Protein AF-0000000083316790 (afdb_homodimer)

InterPro domains:
  IPR001597 Aromatic amino acid beta-eliminating lyase/threonine aldolase [PF01212] (42-283)
  IPR015421 Pyridoxal phosphate-dependent transferase, major domain [G3DSA:3.40.640.10] (5-256)
  IPR015422 Pyridoxal phosphate-dependent transferase, small domain [G3DSA:3.90.1150.10] (257-360)
  IPR015424 Pyridoxal phosphate-dependent transferase [SSF53383] (37-329)

Organism: Saccharibacillus brassicae (NCBI:txid2583377)

Solvent-accessible surface area (backbone atoms only — not comparable to full-atom values): 36320 Å² total; per-residue (Å²): 132,84,72,79,67,52,31,49,55,24,28,73,65,22,79,32,37,52,48,32,69,62,82,70,24,48,32,60,52,50,62,46,44,70,85,53,60,45,77,40,64,46,26,48,55,88,37,46,67,66,55,50,51,52,24,52,52,50,12,59,57,36,64,40,74,22,37,39,79,32,60,21,52,64,37,42,51,47,46,52,54,49,50,45,22,63,73,66,71,36,50,29,32,32,31,46,61,68,32,62,65,64,73,70,23,81,43,18,48,43,68,43,66,61,41,45,79,42,68,40,55,56,76,86,52,76,77,47,56,69,49,60,73,64,50,64,87,60,46,31,33,39,44,48,55,40,43,32,58,86,57,16,23,41,68,77,57,69,68,54,52,52,53,40,32,52,52,30,58,75,69,66,27,44,35,34,32,42,21,49,41,46,68,43,34,28,62,67,69,70,47,53,59,27,64,60,42,65,59,35,61,31,37,34,38,40,20,37,60,88,38,52,20,60,24,24,16,36,38,32,20,45,59,66,56,37,56,52,44,53,54,51,33,38,35,44,26,55,52,34,54,41,54,45,74,32,51,46,20,23,53,46,26,38,69,68,39,60,84,42,30,53,57,25,27,52,49,27,36,51,52,35,49,60,45,49,71,26,67,62,33,43,39,33,42,66,68,39,57,19,22,30,27,24,43,37,37,64,32,28,34,70,58,45,40,53,51,52,18,51,42,13,62,73,63,29,45,16,84,53,57,61,67,41,69,70,50,83,54,22,16,29,35,80,43,41,41,38,64,30,35,78,73,44,53,65,70,60,49,51,50,41,52,50,50,44,24,51,54,52,50,61,71,71,105,131,82,72,79,65,50,32,49,54,24,27,72,64,21,79,31,38,54,49,33,68,63,82,69,25,47,33,60,53,51,63,46,44,70,85,54,59,44,78,40,65,47,26,46,55,87,39,44,66,66,56,48,52,52,23,50,50,50,11,58,56,36,64,40,74,21,37,39,81,32,60,20,52,64,36,42,52,46,46,50,53,50,52,46,20,62,76,66,71,36,51,27,31,31,30,47,61,70,31,62,66,66,73,71,23,83,44,19,49,41,70,44,66,62,42,44,80,42,69,39,54,56,78,83,53,75,75,45,56,69,49,61,72,64,51,64,85,61,46,31,33,42,44,47,54,40,46,33,59,86,58,16,22,40,68,78,57,69,68,54,52,52,51,38,34,52,53,30,58,76,71,67,28,45,36,34,32,43,22,48,41,44,70,42,33,28,62,68,67,69,47,53,60,27,64,61,42,65,58,34,62,31,39,33,36,41,20,38,60,87,38,53,21,59,25,23,18,36,38,32,20,45,58,66,57,36,56,52,44,55,53,51,34,37,36,44,24,54,52,32,55,39,54,46,74,32,51,45,20,22,53,45,26,38,68,66,39,60,83,43,31,53,57,25,27,53,49,28,35,52,52,36,49,58,45,50,70,26,66,62,33,42,37,33,40,65,68,40,58,20,21,29,26,24,43,36,37,65,33,30,36,71,58,45,41,53,52,52,20,50,43,13,63,73,63,28,47,17,84,54,56,60,67,42,70,70,52,82,54,21,17,28,35,78,43,41,42,38,64,28,35,78,73,42,55,66,70,59,50,52,49,43,52,50,50,45,25,52,53,51,50,61,71,70,105

Sequence (730 aa):
MNQPLNLGETFRQAEYRTAGNGPRSVGVLLDALKGVDADTPSDMYGRGELIEKFERKLARMLGKESAVFFPSGTMAQQIALRIWSDRKGGRTVAYHPLCHLEIHEQDGLKELHHLEPVLLADKDRLITLDDVQQMPDSVVCLLLELPQREIGGQLPEYAELEAISAYCRERGIALHLDGARLFEILPHYDKTAAEVCALFDSVYVSFYKGVGGIAGAMLVGDADLSAQAKVWKRRHGGDLISLYPYILSSEYYLDLRLPRMARYYGEARELAALYNAQPGIRTLPEVPVSNMFHLYFDVPAEVGEAVVAEVQAETGIGLAAYLRDNGEASCSTEVSIGDSYEAVPAGRLREAIERLGRRLSEVRGMNQPLNLGETFRQAEYRTAGNGPRSVGVLLDALKGVDADTPSDMYGRGELIEKFERKLARMLGKESAVFFPSGTMAQQIALRIWSDRKGGRTVAYHPLCHLEIHEQDGLKELHHLEPVLLADKDRLITLDDVQQMPDSVVCLLLELPQREIGGQLPEYAELEAISAYCRERGIALHLDGARLFEILPHYDKTAAEVCALFDSVYVSFYKGVGGIAGAMLVGDADLSAQAKVWKRRHGGDLISLYPYILSSEYYLDLRLPRMARYYGEARELAALYNAQPGIRTLPEVPVSNMFHLYFDVPAEVGEAVVAEVQAETGIGLAAYLRDNGEASCSTEVSIGDSYEAVPAGRLREAIERLGRRLSEVRG

Radius of gyration: 28.47 Å; Cα contacts (8 Å, |Δi|>4): 1596; chains: 2; bounding box: 66×88×68 Å

pLDDT: mean 96.67, std 5.99, range [31.0, 98.94]

Nearest PDB structures (foldseek):
  3pj0-assembly1_A  TM=9.922E-01  e=5.173E-53  Listeria monocytogenes
  3lws-assembly3_E  TM=9.905E-01  e=3.278E-50  Exiguobacterium sibiricum 255-15
  1jg8-assembly1_C  TM=8.407E-01  e=1.913E-20  Thermotoga maritima
  1lw5-assembly1_B  TM=8.373E-01  e=1.714E-20  Thermotoga maritima
  8pum-assembly1_A  TM=8.051E-01  e=7.092E-21  Mus musculus

Secondary structure (DSSP, 8-state):
------HHHHHHH-SEESSBSS--BHHHHHHHHTTS-TTPBPPBTTBSHHHHHHHHHHHHHHT-SEEEEES-HHHHHHHHHHHHHHHHT--EEEE-TT-HHHHSSTTHHHHHH--EEEE-S-TTS---HHHHHTS-TTEEEEEEESSBGGGTSB---HHHHHHHHHHHHHHT-EEEEE-TTHHHHHHHHT--HHHHHTT-SEEEEESSSSS--SS-EEEEE-HHHHHHHHHHHHHTT---S--HHHHHHHHHHHHHHGGGHHHHHHHHHHHHHHHHTSTTEEEESSS-SSSEEEEEESS-HHHHHHHHHHHHHHH-EE--S--EE-STT-EEEEEEB-GGGGGS-HHHHHHHHHHHHHHHHHHH-/---PPPHHHHHHH-SEESSBSS--BHHHHHHHHTTS-TTPBPPBTTBSHHHHHHHHHHHHHHT-SEEEEES-HHHHHHHHHHHHHHHHT--EEEE-TT-HHHHSSTTHHHHHH--EEEE-S-TTS---HHHHHTS-TTEEEEEEESSBGGGTSB---HHHHHHHHHHHHHHT-EEEEE-TTHHHHHHHHT--HHHHHTT-SEEEEESSSSS--SS-EEEEE-HHHHHHHHHHHHHTT---S--HHHHHHHHHHHHHHGGGHHHHHHHHHHHHHHHHTSTTEEEESSS-SSSEEEEEESS-HHHHHHHHHHHHHHH-EE--S--EE-STT-EEEEEEB-GGGGGS-HHHHHHHHHHHHHHHHHHH-

Foldseek 3Di:
DPPQDFLQVLLVQFPFEAFDADDQDPVLLVVLCVPPDPPPDFAFLQDDDLNQVLQVVVLVQLVAATKGKWQAPLLQVLLLLLVQCVVQVAQEAEEACPDCCNPPVVVCSCPVRVHHYDHFDDNQDAHFLVRLVPDDLRHQEYEYEQQPVVNWRDDDQPVRLLSNLVVCVVSNHAYEYAPQPVLQQCLLNVDGSNVSSVSGQKYKYWQCGQLNFNGMIMIGHHPVSNVSSSVSCVVVVRSDRGPNSRSSSSVSSCVVCSVVSNVLLVSQQVLLVLQCVFPQWAWVVSGDSGSKIKIKGQAAQVLLRVLQSVLSNVLSYNDASGWAGPDHGMIMDMGGGHNRNVPDDPVSSSVSSRSSSVSSVVVVD/DPPQDFLQVLLVQFPFEAFDADDQDPVLLVVLCVPPDPPPDFAFLQDDDLNQVLQVVVLVQLVAATKGKWQAPLLQVLLLLLVQCVVQVAQEAEEACPDCCNPPVVVCSCPVRVHHYDHFDDNQDAHFLVRLVPDDLRHQEYEYEQQPVVNWRDDDQPVRLLSNLVVCVVSNHAYEYAPQPVLQQCLLNVDGSNVSSVSGQKYKYWQCGQLNFNGMIMIGHHPVSNVSSSVSCVVVVRSDRGPNSRSSSSVSSCVVCSVVSNVLLVSQQVLLVLQCVFPQWAWVVSGDSGSKIKIKGQAAQVLLRVLQSVLSNVLSYNDASGWAGPDHGMIMDMGGGHDRNVPDDPVSSSVSSRSSRVSSVVVVD

Structure (mmCIF, N/CA/C/O backbone):
data_AF-0000000083316790-model_v1
#
loop_
_entity.id
_entity.type
_entity.pdbx_description
1 polymer 'Low specificity L-threonine aldolase'
#
loop_
_atom_site.group_PDB
_atom_site.id
_atom_site.type_symbol
_atom_site.label_atom_id
_atom_site.label_alt_id
_atom_site.label_comp_id
_atom_site.label_asym_id
_atom_site.label_entity_id
_atom_site.label_seq_id
_atom_site.pdbx_PDB_ins_code
_atom_site.Cartn_x
_atom_site.Cartn_y
_atom_site.Cartn_z
_atom_site.occupancy
_atom_site.B_iso_or_equiv
_atom_site.auth_seq_id
_atom_site.auth_comp_id
_atom_site.auth_asym_id
_atom_site.auth_atom_id
_atom_site.pdbx_PDB_model_num
ATOM 1 N N . MET A 1 1 ? 39.031 17.969 14.031 1 31 1 MET A N 1
ATOM 2 C CA . MET A 1 1 ? 38.188 19.109 14.336 1 31 1 MET A CA 1
ATOM 3 C C . MET A 1 1 ? 36.719 18.797 13.977 1 31 1 MET A C 1
ATOM 5 O O . MET A 1 1 ? 36.438 18.438 12.836 1 31 1 MET A O 1
ATOM 9 N N . ASN A 1 2 ? 35.781 18.359 14.875 1 39.59 2 ASN A N 1
ATOM 10 C CA . ASN A 1 2 ? 34.469 17.734 14.695 1 39.59 2 ASN A CA 1
ATOM 11 C C . ASN A 1 2 ? 33.531 18.609 13.859 1 39.59 2 ASN A C 1
ATOM 13 O O . ASN A 1 2 ? 33.25 19.75 14.234 1 39.59 2 ASN A O 1
ATOM 17 N N . GLN A 1 3 ? 33.469 18.516 12.625 1 52.69 3 GLN A N 1
ATOM 18 C CA . GLN A 1 3 ? 32.562 19.297 11.773 1 52.69 3 GLN A CA 1
ATOM 19 C C . GLN A 1 3 ? 31.219 19.516 12.453 1 52.69 3 GLN A C 1
ATOM 21 O O . GLN A 1 3 ? 30.656 18.594 13.047 1 52.69 3 GLN A O 1
ATOM 26 N N . PRO A 1 4 ? 30.953 20.797 12.648 1 69.62 4 PRO A N 1
ATOM 27 C CA . PRO A 1 4 ? 29.672 21.078 13.281 1 69.62 4 PRO A CA 1
ATOM 28 C C . PRO A 1 4 ? 28.516 20.281 12.672 1 69.62 4 PRO A C 1
ATOM 30 O O . PRO A 1 4 ? 28.516 20.031 11.469 1 69.62 4 PRO A O 1
ATOM 33 N N . LEU A 1 5 ? 27.797 19.641 13.469 1 73.94 5 LEU A N 1
ATOM 34 C CA . LEU A 1 5 ? 26.625 18.859 13.039 1 73.94 5 LEU A CA 1
ATOM 35 C C . LEU A 1 5 ? 25.641 19.75 12.281 1 73.94 5 LEU A C 1
ATOM 37 O O . LEU A 1 5 ? 25.469 20.922 12.609 1 73.94 5 LEU A O 1
ATOM 41 N N . ASN A 1 6 ? 25.094 19.203 11.289 1 90.88 6 ASN A N 1
ATOM 42 C CA . ASN A 1 6 ? 24.094 19.938 10.547 1 90.88 6 ASN A CA 1
ATOM 43 C C . ASN A 1 6 ? 22.734 19.922 11.266 1 90.88 6 ASN A C 1
ATOM 45 O O . ASN A 1 6 ? 22.594 19.281 12.305 1 90.88 6 ASN A O 1
ATOM 49 N N . LEU A 1 7 ? 21.844 20.75 10.875 1 95 7 LEU A N 1
ATOM 50 C CA . LEU A 1 7 ? 20.547 21 11.5 1 95 7 LEU A CA 1
ATOM 51 C C . LEU A 1 7 ? 19.812 19.688 11.75 1 95 7 LEU A C 1
ATOM 53 O O . LEU A 1 7 ? 19.344 19.438 12.867 1 95 7 LEU A O 1
ATOM 57 N N . GLY A 1 8 ? 19.719 18.844 10.75 1 93.06 8 GLY A N 1
ATOM 58 C CA . GLY A 1 8 ? 19.031 17.562 10.875 1 93.06 8 GLY A CA 1
ATOM 59 C C . GLY A 1 8 ? 19.656 16.656 11.914 1 93.06 8 GLY A C 1
ATOM 60 O O . GLY A 1 8 ? 18.953 15.969 12.656 1 93.06 8 GLY A O 1
ATOM 61 N N . GLU A 1 9 ? 20.953 16.594 11.992 1 93.06 9 GLU A N 1
ATOM 62 C CA . GLU A 1 9 ? 21.672 15.758 12.938 1 93.06 9 GLU A CA 1
ATOM 63 C C . GLU A 1 9 ? 21.469 16.234 14.375 1 93.06 9 GLU A C 1
ATOM 65 O O . GLU A 1 9 ? 21.266 15.422 15.273 1 93.06 9 GLU A O 1
ATOM 70 N N . THR A 1 10 ? 21.594 17.562 14.539 1 95.69 10 THR A N 1
ATOM 71 C CA . THR A 1 10 ? 21.406 18.078 15.891 1 95.69 10 THR A CA 1
ATOM 72 C C . THR A 1 10 ? 19.969 17.859 16.375 1 95.69 10 THR A C 1
ATOM 74 O O . THR A 1 10 ? 19.734 17.641 17.562 1 95.69 10 THR A O 1
ATOM 77 N N . PHE A 1 11 ? 19.031 17.875 15.5 1 95.19 11 PHE A N 1
ATOM 78 C CA . PHE A 1 11 ? 17.656 17.594 15.859 1 95.19 11 PHE A CA 1
ATOM 79 C C . PHE A 1 11 ? 17.484 16.141 16.281 1 95.19 11 PHE A C 1
ATOM 81 O O . PHE A 1 11 ? 16.859 15.859 17.312 1 95.19 11 PHE A O 1
ATOM 88 N N . ARG A 1 12 ? 18.062 15.203 15.539 1 89.31 12 ARG A N 1
ATOM 89 C CA . ARG A 1 12 ? 17.969 13.773 15.812 1 89.31 12 ARG A CA 1
ATOM 90 C C . ARG A 1 12 ? 18.641 13.422 17.141 1 89.31 12 ARG A C 1
ATOM 92 O O . ARG A 1 12 ? 18.203 12.523 17.844 1 89.31 12 ARG A O 1
ATOM 99 N N . GLN A 1 13 ? 19.625 14.203 17.484 1 92.94 13 GLN A N 1
ATOM 100 C CA . GLN A 1 13 ? 20.422 13.898 18.672 1 92.94 13 GLN A CA 1
ATOM 101 C C . GLN A 1 13 ? 19.875 14.625 19.891 1 92.94 13 GLN A C 1
ATOM 103 O O . GLN A 1 13 ? 20.266 14.328 21.016 1 92.94 13 GLN A O 1
ATOM 108 N N . ALA A 1 14 ? 18.969 15.516 19.656 1 96.44 14 ALA A N 1
ATOM 109 C CA . ALA A 1 14 ? 18.422 16.297 20.766 1 96.44 14 ALA A CA 1
ATOM 110 C C . ALA A 1 14 ? 17.781 15.391 21.812 1 96.44 14 ALA A C 1
ATOM 112 O O . ALA A 1 14 ? 17.141 14.391 21.469 1 96.44 14 ALA A O 1
ATOM 113 N N . GLU A 1 15 ? 17.984 15.727 23.047 1 97 15 GLU A N 1
ATOM 114 C CA . GLU A 1 15 ? 17.422 14.961 24.156 1 97 15 GLU A CA 1
ATOM 115 C C . GLU A 1 15 ? 15.891 15.016 24.125 1 97 15 GLU A C 1
ATOM 117 O O . GLU A 1 15 ? 15.227 14.016 24.406 1 97 15 GLU A O 1
ATOM 122 N N . TYR A 1 16 ? 15.32 16.188 23.875 1 97.56 16 TYR A N 1
ATOM 123 C CA . TYR A 1 16 ? 13.891 16.422 23.734 1 97.56 16 TYR A CA 1
ATOM 124 C C . TYR A 1 16 ? 13.562 17.047 22.391 1 97.56 16 TYR A C 1
ATOM 126 O O . TYR A 1 16 ? 14.391 17.766 21.812 1 97.56 16 TYR A O 1
ATOM 134 N N . ARG A 1 17 ? 12.445 16.734 21.875 1 96.19 17 ARG A N 1
ATOM 135 C CA . ARG A 1 17 ? 11.984 17.328 20.625 1 96.19 17 ARG A CA 1
ATOM 136 C C . ARG A 1 17 ? 10.617 17.969 20.797 1 96.19 17 ARG A C 1
ATOM 138 O O . ARG A 1 17 ? 9.719 17.391 21.406 1 96.19 17 ARG A O 1
ATOM 145 N N . THR A 1 18 ? 10.438 19.078 20.172 1 96.5 18 THR A N 1
ATOM 146 C CA . THR A 1 18 ? 9.266 19.891 20.453 1 96.5 18 THR A CA 1
ATOM 147 C C . THR A 1 18 ? 8.109 19.516 19.547 1 96.5 18 THR A C 1
ATOM 149 O O . THR A 1 18 ? 6.965 19.922 19.781 1 96.5 18 THR A O 1
ATOM 152 N N . ALA A 1 19 ? 8.375 18.734 18.484 1 94.94 19 ALA A N 1
ATOM 153 C CA . ALA A 1 19 ? 7.34 18.484 17.484 1 94.94 19 ALA A CA 1
ATOM 154 C C . ALA A 1 19 ? 7.223 16.984 17.188 1 94.94 19 ALA A C 1
ATOM 156 O O . ALA A 1 19 ? 8.195 16.234 17.344 1 94.94 19 ALA A O 1
ATOM 157 N N . GLY A 1 20 ? 5.996 16.625 16.812 1 95.12 20 GLY A N 1
ATOM 158 C CA . GLY A 1 20 ? 5.766 15.281 16.312 1 95.12 20 GLY A CA 1
ATOM 159 C C . GLY A 1 20 ? 5.445 14.281 17.406 1 95.12 20 GLY A C 1
ATOM 160 O O . GLY A 1 20 ? 5.168 14.656 18.547 1 95.12 20 GLY A O 1
ATOM 161 N N . ASN A 1 21 ? 5.359 12.984 17.062 1 96.38 21 ASN A N 1
ATOM 162 C CA . ASN A 1 21 ? 4.953 11.898 17.953 1 96.38 21 ASN A CA 1
ATOM 163 C C . ASN A 1 21 ? 6.129 11 18.312 1 96.38 21 ASN A C 1
ATOM 165 O O . ASN A 1 21 ? 5.965 10.023 19.047 1 96.38 21 ASN A O 1
ATOM 169 N N . GLY A 1 22 ? 7.328 11.375 17.859 1 92.44 22 GLY A N 1
ATOM 170 C CA . GLY A 1 22 ? 8.492 10.516 18.047 1 92.44 22 GLY A CA 1
ATOM 171 C C . GLY A 1 22 ? 9.109 10.062 16.734 1 92.44 22 GLY A C 1
ATOM 172 O O . GLY A 1 22 ? 8.68 10.484 15.664 1 92.44 22 GLY A O 1
ATOM 173 N N . PRO A 1 23 ? 10.172 9.281 16.828 1 91.12 23 PRO A N 1
ATOM 174 C CA . PRO A 1 23 ? 10.844 8.805 15.617 1 91.12 23 PRO A CA 1
ATOM 175 C C . PRO A 1 23 ? 9.969 7.855 14.805 1 91.12 23 PRO A C 1
ATOM 177 O O . PRO A 1 23 ? 9.125 7.152 15.359 1 91.12 23 PRO A O 1
ATOM 180 N N . ARG A 1 24 ? 10.164 7.93 13.516 1 94.25 24 ARG A N 1
ATOM 181 C CA . ARG A 1 24 ? 9.547 6.945 12.633 1 94.25 24 ARG A CA 1
ATOM 182 C C . ARG A 1 24 ? 10.438 5.715 12.477 1 94.25 24 ARG A C 1
ATOM 184 O O . ARG A 1 24 ? 11.359 5.707 11.664 1 94.25 24 ARG A O 1
ATOM 191 N N . SER A 1 25 ? 10.188 4.676 13.211 1 97.12 25 SER A N 1
ATOM 192 C CA . SER A 1 25 ? 10.945 3.432 13.234 1 97.12 25 SER A CA 1
ATOM 193 C C . SER A 1 25 ? 10.023 2.219 13.227 1 97.12 25 SER A C 1
ATOM 195 O O . SER A 1 25 ? 8.797 2.361 13.32 1 97.12 25 SER A O 1
ATOM 197 N N . VAL A 1 26 ? 10.57 1.059 13.125 1 98.06 26 VAL A N 1
ATOM 198 C CA . VAL A 1 26 ? 9.812 -0.188 13.125 1 98.06 26 VAL A CA 1
ATOM 199 C C . VAL A 1 26 ? 9.062 -0.338 14.445 1 98.06 26 VAL A C 1
ATOM 201 O O . VAL A 1 26 ? 7.992 -0.946 14.492 1 98.06 26 VAL A O 1
ATOM 204 N N . GLY A 1 27 ? 9.57 0.33 15.445 1 98.12 27 GLY A N 1
ATOM 205 C CA . GLY A 1 27 ? 8.953 0.27 16.766 1 98.12 27 GLY A CA 1
ATOM 206 C C . GLY A 1 27 ? 7.535 0.811 16.781 1 98.12 27 GLY A C 1
ATOM 207 O O . GLY A 1 27 ? 6.711 0.372 17.578 1 98.12 27 GLY A O 1
ATOM 208 N N . VAL A 1 28 ? 7.219 1.769 15.945 1 98.31 28 VAL A N 1
ATOM 209 C CA . VAL A 1 28 ? 5.883 2.348 15.875 1 98.31 28 VAL A CA 1
ATOM 210 C C . VAL A 1 28 ? 4.859 1.258 15.555 1 98.31 28 VAL A C 1
ATOM 212 O O . VAL A 1 28 ? 3.799 1.189 16.188 1 98.31 28 VAL A O 1
ATOM 215 N N . LEU A 1 29 ? 5.207 0.392 14.602 1 98.69 29 LEU A N 1
ATOM 216 C CA . LEU A 1 29 ? 4.32 -0.719 14.266 1 98.69 29 LEU A CA 1
ATOM 217 C C . LEU A 1 29 ? 4.324 -1.768 15.375 1 98.69 29 LEU A C 1
ATOM 219 O O . LEU A 1 29 ? 3.271 -2.312 15.719 1 98.69 29 LEU A O 1
ATOM 223 N N . LEU A 1 30 ? 5.512 -2.076 15.883 1 98.31 30 LEU A N 1
ATOM 224 C CA . LEU A 1 30 ? 5.617 -3.086 16.922 1 98.31 30 LEU A CA 1
ATOM 225 C C . LEU A 1 30 ? 4.75 -2.715 18.125 1 98.31 30 LEU A C 1
ATOM 227 O O . LEU A 1 30 ? 4.098 -3.578 18.719 1 98.31 30 LEU A O 1
ATOM 231 N N . ASP A 1 31 ? 4.699 -1.447 18.484 1 98.06 31 ASP A N 1
ATOM 232 C CA . ASP A 1 31 ? 3.867 -0.983 19.578 1 98.06 31 ASP A CA 1
ATOM 233 C C . ASP A 1 31 ? 2.387 -1.223 19.297 1 98.06 31 ASP A C 1
ATOM 235 O O . ASP A 1 31 ? 1.64 -1.658 20.172 1 98.06 31 ASP A O 1
ATOM 239 N N . ALA A 1 32 ? 1.966 -0.973 18.078 1 98.31 32 ALA A N 1
ATOM 240 C CA . ALA A 1 32 ? 0.566 -1.125 17.688 1 98.31 32 ALA A CA 1
ATOM 241 C C . ALA A 1 32 ? 0.16 -2.596 17.672 1 98.31 32 ALA A C 1
ATOM 243 O O . ALA A 1 32 ? -1.021 -2.922 17.812 1 98.31 32 ALA A O 1
ATOM 244 N N . LEU A 1 33 ? 1.149 -3.537 17.5 1 98.19 33 LEU A N 1
ATOM 245 C CA . LEU A 1 33 ? 0.854 -4.957 17.344 1 98.19 33 LEU A CA 1
ATOM 246 C C . LEU A 1 33 ? 0.962 -5.688 18.672 1 98.19 33 LEU A C 1
ATOM 248 O O . LEU A 1 33 ? 0.607 -6.863 18.781 1 98.19 33 LEU A O 1
ATOM 252 N N . LYS A 1 34 ? 1.587 -5.141 19.766 1 95.56 34 LYS A N 1
ATOM 253 C CA . LYS A 1 34 ? 1.871 -5.785 21.047 1 95.56 34 LYS A CA 1
ATOM 254 C C . LYS A 1 34 ? 0.638 -6.508 21.578 1 95.56 34 LYS A C 1
ATOM 256 O O . LYS A 1 34 ? 0.745 -7.609 22.125 1 95.56 34 LYS A O 1
ATOM 261 N N . GLY A 1 35 ? -0.528 -6.066 21.469 1 93.62 35 GLY A N 1
ATOM 262 C CA . GLY A 1 35 ? -1.719 -6.68 22.031 1 93.62 35 GLY A CA 1
ATOM 263 C C . GLY A 1 35 ? -2.57 -7.395 21 1 93.62 35 GLY A C 1
ATOM 264 O O . GLY A 1 35 ? -3.682 -7.836 21.297 1 93.62 35 GLY A O 1
ATOM 265 N N . VAL A 1 36 ? -1.966 -7.633 19.875 1 97.44 36 VAL A N 1
ATOM 266 C CA . VAL A 1 36 ? -2.734 -8.266 18.812 1 97.44 36 VAL A CA 1
ATOM 267 C C . VAL A 1 36 ? -2.43 -9.758 18.766 1 97.44 36 VAL A C 1
ATOM 269 O O . VAL A 1 36 ? -1.265 -10.164 18.75 1 97.44 36 VAL A O 1
ATOM 272 N N . ASP A 1 37 ? -3.488 -10.602 18.766 1 97.75 37 ASP A N 1
ATOM 273 C CA . ASP A 1 37 ? -3.344 -12.047 18.672 1 97.75 37 ASP A CA 1
ATOM 274 C C . ASP A 1 37 ? -2.73 -12.461 17.344 1 97.75 37 ASP A C 1
ATOM 276 O O . ASP A 1 37 ? -3.223 -12.07 16.281 1 97.75 37 ASP A O 1
ATOM 280 N N . ALA A 1 38 ? -1.717 -13.234 17.422 1 97.25 38 ALA A N 1
ATOM 281 C CA . ALA A 1 38 ? -1.023 -13.703 16.219 1 97.25 38 ALA A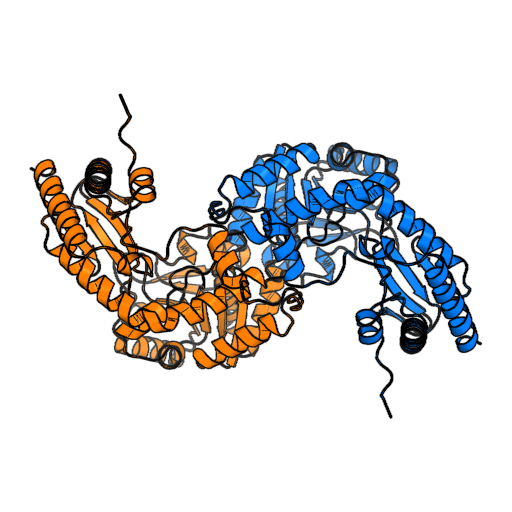 CA 1
ATOM 282 C C . ALA A 1 38 ? -1.976 -14.453 15.289 1 97.25 38 ALA A C 1
ATOM 284 O O . ALA A 1 38 ? -1.792 -14.453 14.07 1 97.25 38 ALA A O 1
ATOM 285 N N . ASP A 1 39 ? -3 -15.039 15.789 1 96.62 39 ASP A N 1
ATOM 286 C CA . ASP A 1 39 ? -3.924 -15.852 15.008 1 96.62 39 ASP A CA 1
ATOM 287 C C . ASP A 1 39 ? -5.023 -15 14.383 1 96.62 39 ASP A C 1
ATOM 289 O O . ASP A 1 39 ? -5.844 -15.5 13.617 1 96.62 39 ASP A O 1
ATOM 293 N N . THR A 1 40 ? -4.965 -13.695 14.656 1 97.12 40 THR A N 1
ATOM 294 C CA . THR A 1 40 ? -5.945 -12.805 14.039 1 97.12 40 THR A CA 1
ATOM 295 C C . THR A 1 40 ? -5.867 -12.891 12.516 1 97.12 40 THR A C 1
ATOM 297 O O . THR A 1 40 ? -4.809 -12.648 11.93 1 97.12 40 THR A O 1
ATOM 300 N N . PRO A 1 41 ? -7.047 -13.273 11.898 1 95.62 41 PRO A N 1
ATOM 301 C CA . PRO A 1 41 ? -7.027 -13.359 10.438 1 95.62 41 PRO A CA 1
ATOM 302 C C . PRO A 1 41 ? -6.746 -12.016 9.766 1 95.62 41 PRO A C 1
ATOM 304 O O . PRO A 1 41 ? -7.254 -10.984 10.211 1 95.62 41 PRO A O 1
ATOM 307 N N . SER A 1 42 ? -5.918 -12.062 8.758 1 95.62 42 SER A N 1
ATOM 308 C CA . SER A 1 42 ? -5.66 -10.875 7.941 1 95.62 42 SER A CA 1
ATOM 309 C C . SER A 1 42 ? -6.891 -10.492 7.125 1 95.62 42 SER A C 1
ATOM 311 O O . SER A 1 42 ? -7.766 -11.328 6.879 1 95.62 42 SER A O 1
ATOM 313 N N . ASP A 1 43 ? -6.98 -9.188 6.793 1 94.69 43 ASP A N 1
ATOM 314 C CA . ASP A 1 43 ? -7.871 -8.844 5.691 1 94.69 43 ASP A CA 1
ATOM 315 C C . ASP A 1 43 ? -7.359 -9.414 4.371 1 94.69 43 ASP A C 1
ATOM 317 O O . ASP A 1 43 ? -6.18 -9.75 4.25 1 94.69 43 ASP A O 1
ATOM 321 N N . MET A 1 44 ? -8.258 -9.586 3.439 1 94.5 44 MET A N 1
ATOM 322 C CA . MET A 1 44 ? -7.91 -10.07 2.105 1 94.5 44 MET A CA 1
ATOM 323 C C . MET A 1 44 ? -8.594 -9.234 1.029 1 94.5 44 MET A C 1
ATOM 325 O O . MET A 1 44 ? -9.82 -9.242 0.92 1 94.5 44 MET A O 1
ATOM 329 N N . TYR A 1 45 ? -7.824 -8.508 0.24 1 94.56 45 TYR A N 1
ATOM 330 C CA . TYR A 1 45 ? -8.328 -7.699 -0.863 1 94.56 45 TYR A CA 1
ATOM 331 C C . TYR A 1 45 ? -9.531 -6.871 -0.425 1 94.56 45 TYR A C 1
ATOM 333 O O . TYR A 1 45 ? -10.586 -6.902 -1.069 1 94.56 45 TYR A O 1
ATOM 341 N N . GLY A 1 46 ? -9.336 -6.191 0.656 1 92.5 46 GLY A N 1
ATOM 342 C CA . GLY A 1 46 ? -10.32 -5.223 1.119 1 92.5 46 GLY A CA 1
ATOM 343 C C . GLY A 1 46 ? -11.492 -5.863 1.842 1 92.5 46 GLY A C 1
ATOM 344 O O . GLY A 1 46 ? -12.5 -5.207 2.109 1 92.5 46 GLY A O 1
ATOM 345 N N . ARG A 1 47 ? -11.398 -7.164 2.193 1 94.12 47 ARG A N 1
ATOM 346 C CA . ARG A 1 47 ? -12.469 -7.867 2.904 1 94.12 47 ARG A CA 1
ATOM 347 C C . ARG A 1 47 ? -11.953 -8.453 4.215 1 94.12 47 ARG A C 1
ATOM 349 O O . ARG A 1 47 ? -10.758 -8.719 4.359 1 94.12 47 ARG A O 1
ATOM 356 N N . GLY A 1 48 ? -12.906 -8.617 5.152 1 96.38 48 GLY A N 1
ATOM 357 C CA . GLY A 1 48 ? -12.57 -9.172 6.453 1 96.38 48 GLY A CA 1
ATOM 358 C C . GLY A 1 48 ? -12.992 -8.281 7.605 1 96.38 48 GLY A C 1
ATOM 359 O O . GLY A 1 48 ? -13.148 -7.07 7.434 1 96.38 48 GLY A O 1
ATOM 360 N N . GLU A 1 49 ? -13.094 -8.852 8.742 1 95.88 49 GLU A N 1
ATOM 361 C CA . GLU A 1 49 ? -13.602 -8.141 9.914 1 95.88 49 GLU A CA 1
ATOM 362 C C . GLU A 1 49 ? -12.656 -7.016 10.328 1 95.88 49 GLU A C 1
ATOM 364 O O . GLU A 1 49 ? -13.102 -5.957 10.781 1 95.88 49 GLU A O 1
ATOM 369 N N . LEU A 1 50 ? -11.391 -7.227 10.195 1 95.62 50 LEU A N 1
ATOM 370 C CA . LEU A 1 50 ? -10.383 -6.254 10.617 1 95.62 50 LEU A CA 1
ATOM 371 C C . LEU A 1 50 ? -10.586 -4.926 9.898 1 95.62 50 LEU A C 1
ATOM 373 O O . LEU A 1 50 ? -10.586 -3.865 10.523 1 95.62 50 LEU A O 1
ATOM 377 N N . ILE A 1 51 ? -10.773 -4.977 8.586 1 97.81 51 ILE A N 1
ATOM 378 C CA . ILE A 1 51 ? -10.875 -3.766 7.781 1 97.81 51 ILE A CA 1
ATOM 379 C C . ILE A 1 51 ? -12.297 -3.213 7.867 1 97.81 51 ILE A C 1
ATOM 381 O O . ILE A 1 51 ? -12.492 -2 7.98 1 97.81 51 ILE A O 1
ATOM 385 N N . GLU A 1 52 ? -13.266 -4.055 7.895 1 97.81 52 GLU A N 1
ATOM 386 C CA . GLU A 1 52 ? -14.664 -3.631 7.875 1 97.81 52 GLU A CA 1
ATOM 387 C C . GLU A 1 52 ? -15.055 -2.967 9.195 1 97.81 52 GLU A C 1
ATOM 389 O O . GLU A 1 52 ? -15.797 -1.985 9.203 1 97.81 52 GLU A O 1
ATOM 394 N N . LYS A 1 53 ? -14.562 -3.521 10.25 1 98.06 53 LYS A N 1
ATOM 395 C CA . LYS A 1 53 ? -14.844 -2.947 11.562 1 98.06 53 LYS A CA 1
ATOM 396 C C . LYS A 1 53 ? -14.305 -1.526 11.672 1 98.06 53 LYS A C 1
ATOM 398 O O . LYS A 1 53 ? -14.977 -0.633 12.18 1 98.06 53 LYS A O 1
ATOM 403 N N . PHE A 1 54 ? -13.117 -1.336 11.234 1 98.69 54 PHE A N 1
ATOM 404 C CA . PHE A 1 54 ? -12.5 -0.017 11.297 1 98.69 54 PHE A CA 1
ATOM 405 C C . PHE A 1 54 ? -13.219 0.96 10.375 1 98.69 54 PHE A C 1
ATOM 407 O O . PHE A 1 54 ? -13.43 2.119 10.734 1 98.69 54 PHE A O 1
ATOM 414 N N . GLU A 1 55 ? -13.609 0.508 9.156 1 98.81 55 GLU A N 1
ATOM 415 C CA . GLU A 1 55 ? -14.367 1.327 8.219 1 98.81 55 GLU A CA 1
ATOM 416 C C . GLU A 1 55 ? -15.703 1.763 8.82 1 98.81 55 GLU A C 1
ATOM 418 O O . GLU A 1 55 ? -16.078 2.936 8.734 1 98.81 55 GLU A O 1
ATOM 423 N N . ARG A 1 56 ? -16.375 0.85 9.461 1 98.56 56 ARG A N 1
ATOM 424 C CA . ARG A 1 56 ? -17.641 1.178 10.102 1 98.56 56 ARG A CA 1
ATOM 425 C C . ARG A 1 56 ? -17.438 2.182 11.234 1 98.56 56 ARG A C 1
ATOM 427 O O . ARG A 1 56 ? -18.219 3.121 11.383 1 98.56 56 ARG A O 1
ATOM 434 N N . LYS A 1 57 ? -16.422 1.956 12.016 1 98.62 57 LYS A N 1
ATOM 435 C CA . LYS A 1 57 ? -16.109 2.857 13.117 1 98.62 57 LYS A CA 1
ATOM 436 C C . LYS A 1 57 ? -15.914 4.289 12.617 1 98.62 57 LYS A C 1
ATOM 438 O O . LYS A 1 57 ? -16.484 5.227 13.18 1 98.62 57 LYS A O 1
ATOM 443 N N . LEU A 1 58 ? -15.125 4.461 11.578 1 98.69 58 LEU A N 1
ATOM 444 C CA . LEU A 1 58 ? -14.828 5.801 11.086 1 98.69 58 LEU A CA 1
ATOM 445 C C . LEU A 1 58 ? -16.047 6.434 10.438 1 98.69 58 LEU A C 1
ATOM 447 O O . LEU A 1 58 ? -16.297 7.633 10.586 1 98.69 58 LEU A O 1
ATOM 451 N N . ALA A 1 59 ? -16.781 5.613 9.633 1 98.75 59 ALA A N 1
ATOM 452 C CA . ALA A 1 59 ? -18.016 6.129 9.023 1 98.75 59 ALA A CA 1
ATOM 453 C C . ALA A 1 59 ? -18.953 6.695 10.086 1 98.75 59 ALA A C 1
ATOM 455 O O . ALA A 1 59 ? -19.484 7.801 9.922 1 98.75 59 ALA A O 1
ATOM 456 N N . ARG A 1 60 ? -19.125 5.965 11.172 1 98.62 60 ARG A N 1
ATOM 457 C CA . ARG A 1 60 ? -19.984 6.406 12.266 1 98.62 60 ARG A CA 1
ATOM 458 C C . ARG A 1 60 ? -19.422 7.672 12.914 1 98.62 60 ARG A C 1
ATOM 460 O O . ARG A 1 60 ? -20.172 8.617 13.172 1 98.62 60 ARG A O 1
ATOM 467 N N . MET A 1 61 ? -18.188 7.68 13.164 1 98.56 61 MET A N 1
ATOM 468 C CA . MET A 1 61 ? -17.531 8.805 13.82 1 98.56 61 MET A CA 1
ATOM 469 C C . MET A 1 61 ? -17.688 10.086 13.008 1 98.56 61 MET A C 1
ATOM 471 O O . MET A 1 61 ? -17.828 11.172 13.578 1 98.56 61 MET A O 1
ATOM 475 N N . LEU A 1 62 ? -17.641 9.953 11.664 1 98.75 62 LEU A N 1
ATOM 476 C CA . LEU A 1 62 ? -17.672 11.133 10.805 1 98.75 62 LEU A CA 1
ATOM 477 C C . LEU A 1 62 ? -19.094 11.422 10.336 1 98.75 62 LEU A C 1
ATOM 479 O O . LEU A 1 62 ? -19.344 12.406 9.641 1 98.75 62 LEU A O 1
ATOM 483 N N . GLY A 1 63 ? -20.047 10.586 10.742 1 98.56 63 GLY A N 1
ATOM 484 C CA . GLY A 1 63 ? -21.453 10.805 10.438 1 98.56 63 GLY A CA 1
ATOM 485 C C . GLY A 1 63 ? -21.797 10.547 8.984 1 98.56 63 GLY A C 1
ATOM 486 O O . GLY A 1 63 ? -22.609 11.25 8.391 1 98.56 63 GLY A O 1
ATOM 487 N N . LYS A 1 64 ? -21.156 9.656 8.367 1 98.56 64 LYS A N 1
ATOM 488 C CA . LYS A 1 64 ? -21.406 9.312 6.969 1 98.56 64 LYS A CA 1
ATOM 489 C C . LYS A 1 64 ? -21.812 7.848 6.828 1 98.56 64 LYS A C 1
ATOM 491 O O . LYS A 1 64 ? -21.75 7.082 7.793 1 98.56 64 LYS A O 1
ATOM 496 N N . GLU A 1 65 ? -22.234 7.449 5.68 1 98.5 65 GLU A N 1
ATOM 497 C CA . GLU A 1 65 ? -22.812 6.133 5.461 1 98.5 65 GLU A CA 1
ATOM 498 C C . GLU A 1 65 ? -21.75 5.055 5.359 1 98.5 65 GLU A C 1
ATOM 500 O O . GLU A 1 65 ? -21.953 3.924 5.805 1 98.5 65 GLU A O 1
ATOM 505 N N . SER A 1 66 ? -20.656 5.387 4.742 1 98.56 66 SER A N 1
ATOM 506 C CA . SER A 1 66 ? -19.688 4.348 4.398 1 98.56 66 SER A CA 1
ATOM 507 C C . SER A 1 66 ? -18.281 4.91 4.32 1 98.56 66 SER A C 1
ATOM 509 O O . SER A 1 66 ? -18.094 6.117 4.148 1 98.56 66 SER A O 1
ATOM 511 N N . ALA A 1 67 ? -17.344 4.074 4.539 1 98.75 67 ALA A N 1
ATOM 512 C CA . ALA A 1 67 ? -15.922 4.402 4.469 1 98.75 67 ALA A CA 1
ATOM 513 C C . ALA A 1 67 ? -15.133 3.301 3.768 1 98.75 67 ALA A C 1
ATOM 515 O O . ALA A 1 67 ? -15.5 2.123 3.848 1 98.75 67 ALA A O 1
ATOM 516 N N . VAL A 1 68 ? -14.102 3.662 3.068 1 98.88 68 VAL A N 1
ATOM 517 C CA . VAL A 1 68 ? -13.188 2.725 2.42 1 98.88 68 VAL A CA 1
ATOM 518 C C . VAL A 1 68 ? -11.75 3.041 2.822 1 98.88 68 VAL A C 1
ATOM 520 O O . VAL A 1 68 ? -11.289 4.176 2.668 1 98.88 68 VAL A O 1
ATOM 523 N N . PHE A 1 69 ? -11.031 2.033 3.324 1 98.88 69 PHE A N 1
ATOM 524 C CA . PHE A 1 69 ? -9.641 2.193 3.727 1 98.88 69 PHE A CA 1
ATOM 525 C C . PHE A 1 69 ? -8.719 2.15 2.514 1 98.88 69 PHE A C 1
ATOM 527 O O . PHE A 1 69 ? -8.891 1.312 1.626 1 98.88 69 PHE A O 1
ATOM 534 N N . PHE A 1 70 ? -7.797 3.055 2.43 1 98.75 70 PHE A N 1
ATOM 535 C CA . PHE A 1 70 ? -6.809 3.162 1.362 1 98.75 70 PHE A CA 1
ATOM 536 C C . PHE A 1 70 ? -5.395 3.133 1.93 1 98.75 70 PHE A C 1
ATOM 538 O O . PHE A 1 70 ? -5.164 3.553 3.066 1 98.75 70 PHE A O 1
ATOM 545 N N . PRO A 1 71 ? -4.422 2.691 1.105 1 98 71 PRO A N 1
ATOM 546 C CA . PRO A 1 71 ? -3.029 2.773 1.553 1 98 71 PRO A CA 1
ATOM 547 C C . PRO A 1 71 ? -2.518 4.211 1.634 1 98 71 PRO A C 1
ATOM 549 O O . PRO A 1 71 ? -1.595 4.5 2.4 1 98 71 PRO A O 1
ATOM 552 N N . SER A 1 72 ? -3.104 5.113 0.852 1 97.94 72 SER A N 1
ATOM 553 C CA . SER A 1 72 ? -2.594 6.48 0.842 1 97.94 72 SER A CA 1
ATOM 554 C C . SER A 1 72 ? -3.707 7.484 0.564 1 97.94 72 SER A C 1
ATOM 556 O O . SER A 1 72 ? -4.711 7.148 -0.066 1 97.94 72 SER A O 1
ATOM 558 N N . GLY A 1 73 ? -3.445 8.656 1.047 1 98.06 73 GLY A N 1
ATOM 559 C CA . GLY A 1 73 ? -4.359 9.75 0.753 1 98.06 73 GLY A CA 1
ATOM 560 C C . GLY A 1 73 ? -4.324 10.18 -0.701 1 98.06 73 GLY A C 1
ATOM 561 O O . GLY A 1 73 ? -5.348 10.578 -1.261 1 98.06 73 GLY A O 1
ATOM 562 N N . THR A 1 74 ? -3.137 10.156 -1.324 1 97.69 74 THR A N 1
ATOM 563 C CA . THR A 1 74 ? -2.996 10.477 -2.738 1 97.69 74 THR A CA 1
ATOM 564 C C . THR A 1 74 ? -3.967 9.656 -3.582 1 97.69 74 THR A C 1
ATOM 566 O O . THR A 1 74 ? -4.695 10.203 -4.41 1 97.69 74 THR A O 1
ATOM 569 N N . MET A 1 75 ? -4.039 8.398 -3.35 1 98.44 75 MET A N 1
ATOM 570 C CA . MET A 1 75 ? -4.93 7.504 -4.082 1 98.44 75 MET A CA 1
ATOM 571 C C . MET A 1 75 ? -6.391 7.824 -3.787 1 98.44 75 MET A C 1
ATOM 573 O O . MET A 1 75 ? -7.203 7.949 -4.703 1 98.44 75 MET A O 1
ATOM 577 N N . ALA A 1 76 ? -6.715 7.973 -2.527 1 98.69 76 ALA A N 1
ATOM 578 C CA . ALA A 1 76 ? -8.086 8.195 -2.08 1 98.69 76 ALA A CA 1
ATOM 579 C C . ALA A 1 76 ? -8.672 9.461 -2.693 1 98.69 76 ALA A C 1
ATOM 581 O O . ALA A 1 76 ? -9.805 9.461 -3.18 1 98.69 76 ALA A O 1
ATOM 582 N N . GLN A 1 77 ? -7.887 10.516 -2.715 1 98.62 77 GLN A N 1
ATOM 583 C CA . GLN A 1 77 ? -8.422 11.812 -3.131 1 98.62 77 GLN A CA 1
ATOM 584 C C . GL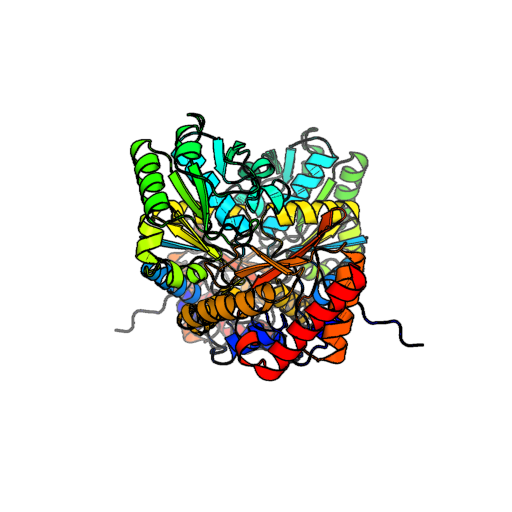N A 1 77 ? -8.539 11.891 -4.648 1 98.62 77 GLN A C 1
ATOM 586 O O . GLN A 1 77 ? -9.492 12.477 -5.172 1 98.62 77 GLN A O 1
ATOM 591 N N . GLN A 1 78 ? -7.566 11.336 -5.355 1 98.44 78 GLN A N 1
ATOM 592 C CA . GLN A 1 78 ? -7.707 11.258 -6.809 1 98.44 78 GLN A CA 1
ATOM 593 C C . GLN A 1 78 ? -8.984 10.531 -7.203 1 98.44 78 GLN A C 1
ATOM 595 O O . GLN A 1 78 ? -9.719 10.984 -8.086 1 98.44 78 GLN A O 1
ATOM 600 N N . ILE A 1 79 ? -9.234 9.461 -6.52 1 98.75 79 ILE A N 1
ATOM 601 C CA . ILE A 1 79 ? -10.391 8.617 -6.82 1 98.75 79 ILE A CA 1
ATOM 602 C C . ILE A 1 79 ? -11.68 9.367 -6.469 1 98.75 79 ILE A C 1
ATOM 604 O O . ILE A 1 79 ? -12.656 9.312 -7.215 1 98.75 79 ILE A O 1
ATOM 608 N N . ALA A 1 80 ? -11.68 10.07 -5.32 1 98.88 80 ALA A N 1
ATOM 609 C CA . ALA A 1 80 ? -12.852 10.859 -4.953 1 98.88 80 ALA A CA 1
ATOM 610 C C . ALA A 1 80 ? -13.203 11.859 -6.047 1 98.88 80 ALA A C 1
ATOM 612 O O . ALA A 1 80 ? -14.359 11.953 -6.465 1 98.88 80 ALA A O 1
ATOM 613 N N . LEU A 1 81 ? -12.211 12.586 -6.508 1 98.81 81 LEU A N 1
ATOM 614 C CA . LEU A 1 81 ? -12.445 13.609 -7.52 1 98.81 81 LEU A CA 1
ATOM 615 C C . LEU A 1 81 ? -12.859 12.977 -8.844 1 98.81 81 LEU A C 1
ATOM 617 O O . LEU A 1 81 ? -13.695 13.523 -9.562 1 98.81 81 LEU A O 1
ATOM 621 N N . ARG A 1 82 ? -12.281 11.836 -9.203 1 98.56 82 ARG A N 1
ATOM 622 C CA . ARG A 1 82 ? -12.672 11.094 -10.398 1 98.56 82 ARG A CA 1
ATOM 623 C C . ARG A 1 82 ? -14.141 10.695 -10.328 1 98.56 82 ARG A C 1
ATOM 625 O O . ARG A 1 82 ? -14.883 10.859 -11.305 1 98.56 82 ARG A O 1
ATOM 632 N N . ILE A 1 83 ? -14.555 10.172 -9.211 1 98.75 83 ILE A N 1
ATOM 633 C CA . ILE A 1 83 ? -15.93 9.703 -9.047 1 98.75 83 ILE A CA 1
ATOM 634 C C . ILE A 1 83 ? -16.891 10.883 -9.172 1 98.75 83 ILE A C 1
ATOM 636 O O . ILE A 1 83 ? -17.906 10.789 -9.867 1 98.75 83 ILE A O 1
ATOM 640 N N . TRP A 1 84 ? -16.547 12 -8.531 1 98.69 84 TRP A N 1
ATOM 641 C CA . TRP A 1 84 ? -17.422 13.164 -8.617 1 98.69 84 TRP A CA 1
ATOM 642 C C . TRP A 1 84 ? -17.484 13.703 -10.039 1 98.69 84 TRP A C 1
ATOM 644 O O . TRP A 1 84 ? -18.531 14.156 -10.5 1 98.69 84 TRP A O 1
ATOM 654 N N . SER A 1 85 ? -16.359 13.727 -10.695 1 98.25 85 SER A N 1
ATOM 655 C CA . SER A 1 85 ? -16.328 14.125 -12.102 1 98.25 85 SER A CA 1
ATOM 656 C C . SER A 1 85 ? -17.266 13.266 -12.938 1 98.25 85 SER A C 1
ATOM 658 O O . SER A 1 85 ? -18.047 13.781 -13.734 1 98.25 85 SER A O 1
ATOM 660 N N . ASP A 1 86 ? -17.172 11.984 -12.75 1 97.81 86 ASP A N 1
ATOM 661 C CA . ASP A 1 86 ? -18.016 11.055 -13.5 1 97.81 86 ASP A CA 1
ATOM 662 C C . ASP A 1 86 ? -19.5 11.266 -13.172 1 97.81 86 ASP A C 1
ATOM 664 O O . ASP A 1 86 ? -20.344 11.297 -14.07 1 97.81 86 ASP A O 1
ATOM 668 N N . ARG A 1 87 ? -19.797 11.414 -11.914 1 97.69 87 ARG A N 1
ATOM 669 C CA . ARG A 1 87 ? -21.188 11.57 -11.461 1 97.69 87 ARG A CA 1
ATOM 670 C C . ARG A 1 87 ? -21.797 12.859 -12.008 1 97.69 87 ARG A C 1
ATOM 672 O O . ARG A 1 87 ? -22.984 12.891 -12.344 1 97.69 87 ARG A O 1
ATOM 679 N N . LYS A 1 88 ? -20.984 13.883 -12.102 1 96.5 88 LYS A N 1
ATOM 680 C CA . LYS A 1 88 ? -21.5 15.203 -12.445 1 96.5 88 LYS A CA 1
ATOM 681 C C . LYS A 1 88 ? -21.312 15.5 -13.93 1 96.5 88 LYS A C 1
ATOM 683 O O . LYS A 1 88 ? -21.875 16.469 -14.453 1 96.5 88 LYS A O 1
ATOM 688 N N . GLY A 1 89 ? -20.594 14.641 -14.641 1 95.62 89 GLY A N 1
ATOM 689 C CA . GLY A 1 89 ? -20.422 14.773 -16.078 1 95.62 89 GLY A CA 1
ATOM 690 C C . GLY A 1 89 ? -19.516 15.914 -16.469 1 95.62 89 GLY A C 1
ATOM 691 O O . GLY A 1 89 ? -19.812 16.656 -17.406 1 95.62 89 GLY A O 1
ATOM 692 N N . GLY A 1 90 ? -18.469 16.172 -15.805 1 97.19 90 GLY A N 1
ATOM 693 C CA . GLY A 1 90 ? -17.469 17.203 -16.078 1 97.19 90 GLY A CA 1
ATOM 694 C C . GLY A 1 90 ? -16.078 16.828 -15.602 1 97.19 90 GLY A C 1
ATOM 695 O O . GLY A 1 90 ? -15.914 15.906 -14.797 1 97.19 90 GLY A O 1
ATOM 696 N N . ARG A 1 91 ? -15.109 17.547 -16.109 1 97.56 91 ARG A N 1
ATOM 697 C CA . ARG A 1 91 ? -13.727 17.188 -15.797 1 97.56 91 ARG A CA 1
ATOM 698 C C . ARG A 1 91 ? -13.055 18.281 -14.977 1 97.56 91 ARG A C 1
ATOM 700 O O . ARG A 1 91 ? -11.93 18.109 -14.508 1 97.56 91 ARG A O 1
ATOM 707 N N . THR A 1 92 ? -13.711 19.359 -14.734 1 98.56 92 THR A N 1
ATOM 708 C CA . THR A 1 92 ? -13.094 20.5 -14.062 1 98.56 92 THR A CA 1
ATOM 709 C C . THR A 1 92 ? -13.32 20.438 -12.555 1 98.56 92 THR A C 1
ATOM 711 O O . THR A 1 92 ? -14.461 20.344 -12.094 1 98.56 92 THR A O 1
ATOM 714 N N . VAL A 1 93 ? -12.281 20.422 -11.758 1 98.62 93 VAL A N 1
ATOM 715 C CA . VAL A 1 93 ? -12.32 20.453 -10.297 1 98.62 93 VAL A CA 1
ATOM 716 C C . VAL A 1 93 ? -11.562 21.688 -9.789 1 98.62 93 VAL A C 1
ATOM 718 O O . VAL A 1 93 ? -10.734 22.25 -10.508 1 98.62 93 VAL A O 1
ATOM 721 N N . ALA A 1 94 ? -11.891 22.141 -8.562 1 98.75 94 ALA A N 1
ATOM 722 C CA . ALA A 1 94 ? -11.258 23.344 -8.031 1 98.75 94 ALA A CA 1
ATOM 723 C C . ALA A 1 94 ? -10.633 23.094 -6.664 1 98.75 94 ALA A C 1
ATOM 725 O O . ALA A 1 94 ? -11.172 22.312 -5.867 1 98.75 94 ALA A O 1
ATOM 726 N N . TYR A 1 95 ? -9.523 23.641 -6.441 1 98.5 95 TYR A N 1
ATOM 727 C CA . TYR A 1 95 ? -8.883 23.625 -5.129 1 98.5 95 TYR A CA 1
ATOM 728 C C . TYR A 1 95 ? -7.832 24.719 -5.012 1 98.5 95 TYR A C 1
ATOM 730 O O . TYR A 1 95 ? -7.621 25.484 -5.949 1 98.5 95 TYR A O 1
ATOM 738 N N . HIS A 1 96 ? -7.25 24.859 -3.877 1 98.44 96 HIS A N 1
ATOM 739 C CA . HIS A 1 96 ? -6.223 25.844 -3.562 1 98.44 96 HIS A CA 1
ATOM 740 C C . HIS A 1 96 ? -4.949 25.594 -4.359 1 98.44 96 HIS A C 1
ATOM 742 O O . HIS A 1 96 ? -4.59 24.438 -4.602 1 98.44 96 HIS A O 1
ATOM 748 N N . PRO A 1 97 ? -4.164 26.656 -4.746 1 97.75 97 PRO A N 1
ATOM 749 C CA . PRO A 1 97 ? -2.951 26.484 -5.547 1 97.75 97 PRO A CA 1
ATOM 750 C C . PRO A 1 97 ? -1.907 25.609 -4.848 1 97.75 97 PRO A C 1
ATOM 752 O O . PRO A 1 97 ? -1.07 25 -5.512 1 97.75 97 PRO A O 1
ATOM 755 N N . LEU A 1 98 ? -1.994 25.578 -3.529 1 97.19 98 LEU A N 1
ATOM 756 C CA . LEU A 1 98 ? -1.005 24.797 -2.779 1 97.19 98 LEU A CA 1
ATOM 757 C C . LEU A 1 98 ? -1.598 23.484 -2.281 1 97.19 98 LEU A C 1
ATOM 759 O O . LEU A 1 98 ? -1.075 22.891 -1.344 1 97.19 98 LEU A O 1
ATOM 763 N N . CYS A 1 99 ? -2.666 23.094 -2.934 1 95.5 99 CYS A N 1
ATOM 764 C CA . CYS A 1 99 ? -3.279 21.797 -2.645 1 95.5 99 CYS A CA 1
ATOM 765 C C . CYS A 1 99 ? -2.291 20.672 -2.875 1 95.5 99 CYS A C 1
ATOM 767 O O . CYS A 1 99 ? -1.521 20.688 -3.836 1 95.5 99 CYS A O 1
ATOM 769 N N . HIS A 1 100 ? -2.336 19.703 -1.988 1 93.44 100 HIS A N 1
ATOM 770 C CA . HIS A 1 100 ? -1.455 18.531 -2.059 1 93.44 100 HIS A CA 1
ATOM 771 C C . HIS A 1 100 ? -1.5 17.891 -3.439 1 93.44 100 HIS A C 1
ATOM 773 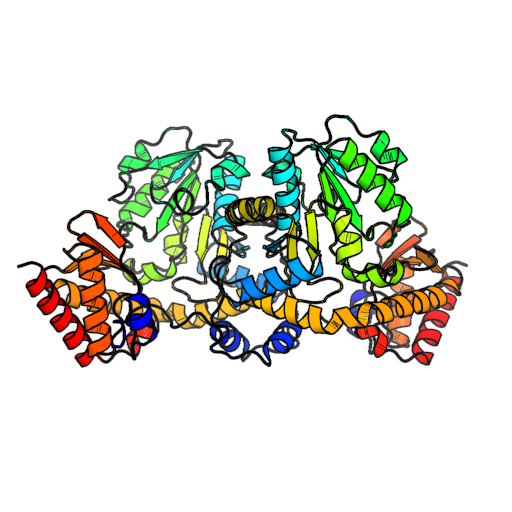O O . HIS A 1 100 ? -0.464 17.5 -3.979 1 93.44 100 HIS A O 1
ATOM 779 N N . LEU A 1 101 ? -2.584 17.734 -4.059 1 93.19 101 LEU A N 1
ATOM 780 C CA . LEU A 1 101 ? -2.777 17.125 -5.363 1 93.19 101 LEU A CA 1
ATOM 781 C C . LEU A 1 101 ? -2.018 17.875 -6.445 1 93.19 101 LEU A C 1
ATOM 783 O O . LEU A 1 101 ? -1.579 17.297 -7.434 1 93.19 101 LEU A O 1
ATOM 787 N N . GLU A 1 102 ? -1.931 19.188 -6.227 1 91.44 102 GLU A N 1
ATOM 788 C CA . GLU A 1 102 ? -1.319 20.062 -7.223 1 91.44 102 GLU A CA 1
ATOM 789 C C . GLU A 1 102 ? 0.203 20.047 -7.121 1 91.44 102 GLU A C 1
ATOM 791 O O . GLU A 1 102 ? 0.897 19.984 -8.133 1 91.44 102 GLU A O 1
ATOM 796 N N . ILE A 1 103 ? 0.689 19.938 -5.91 1 87.94 103 ILE A N 1
ATOM 797 C CA . ILE A 1 103 ? 2.107 20.266 -5.812 1 87.94 103 ILE A CA 1
ATOM 798 C C . ILE A 1 103 ? 2.896 19.031 -5.391 1 87.94 103 ILE A C 1
ATOM 800 O O . ILE A 1 103 ? 4.121 19 -5.508 1 87.94 103 ILE A O 1
ATOM 804 N N . HIS A 1 104 ? 2.258 17.906 -5 1 86.88 104 HIS A N 1
ATOM 805 C CA . HIS A 1 104 ? 3.025 16.828 -4.383 1 86.88 104 HIS A CA 1
ATOM 806 C C . HIS A 1 104 ? 2.795 15.5 -5.105 1 86.88 104 HIS A C 1
ATOM 808 O O . HIS A 1 104 ? 3.32 14.469 -4.691 1 86.88 104 HIS A O 1
ATOM 814 N N . GLU A 1 105 ? 2.074 15.477 -6.195 1 88.75 105 GLU A N 1
ATOM 815 C CA . GLU A 1 105 ? 1.66 14.18 -6.727 1 88.75 105 GLU A CA 1
ATOM 816 C C . GLU A 1 105 ? 2.115 14.008 -8.172 1 88.75 105 GLU A C 1
ATOM 818 O O . GLU A 1 105 ? 1.566 13.188 -8.906 1 88.75 105 GLU A O 1
ATOM 823 N N . GLN A 1 106 ? 3.08 14.805 -8.648 1 90.5 106 GLN A N 1
ATOM 824 C CA . GLN A 1 106 ? 3.623 14.695 -10 1 90.5 106 GLN A CA 1
ATOM 825 C C . GLN A 1 106 ? 2.508 14.68 -11.039 1 90.5 106 GLN A C 1
ATOM 827 O O . GLN A 1 106 ? 2.49 13.82 -11.922 1 90.5 106 GLN A O 1
ATOM 832 N N . ASP A 1 107 ? 1.524 15.43 -10.859 1 93.06 107 ASP A N 1
ATOM 833 C CA . ASP A 1 107 ? 0.405 15.617 -11.773 1 93.06 107 ASP A CA 1
ATOM 834 C C . ASP A 1 107 ? -0.409 14.336 -11.914 1 93.06 107 ASP A C 1
ATOM 836 O O . ASP A 1 107 ? -0.946 14.047 -12.992 1 93.06 107 ASP A O 1
ATOM 840 N N . GLY A 1 108 ? -0.475 13.562 -10.875 1 94.5 108 GLY A N 1
ATOM 841 C CA . GLY A 1 108 ? -1.23 12.32 -10.906 1 94.5 108 GLY A CA 1
ATOM 842 C C . GLY A 1 108 ? -2.672 12.508 -11.336 1 94.5 108 GLY A C 1
ATOM 843 O O . GLY A 1 108 ? -3.172 11.766 -12.188 1 94.5 108 GLY A O 1
ATOM 844 N N . LEU A 1 109 ? -3.271 13.5 -10.773 1 95.88 109 LEU A N 1
ATOM 845 C CA . LEU A 1 109 ? -4.668 13.797 -11.094 1 95.88 109 LEU A CA 1
ATOM 846 C C . LEU A 1 109 ? -4.844 14.047 -12.586 1 95.88 109 LEU A C 1
ATOM 848 O O . LEU A 1 109 ? -5.82 13.578 -13.188 1 95.88 109 LEU A O 1
ATOM 852 N N . LYS A 1 110 ? -3.977 14.766 -13.203 1 95.94 110 LYS A N 1
ATOM 853 C CA . LYS A 1 110 ? -4.02 15.117 -14.617 1 95.94 110 LYS A CA 1
ATOM 854 C C . LYS A 1 110 ? -3.635 13.93 -15.492 1 95.94 110 LYS A C 1
ATOM 856 O O . LYS A 1 110 ? -4.316 13.625 -16.469 1 95.94 110 LYS A O 1
ATOM 861 N N . GLU A 1 111 ? -2.621 13.203 -15.133 1 96.06 111 GLU A N 1
ATOM 862 C CA . GLU A 1 111 ? -2.037 12.172 -15.984 1 96.06 111 GLU A CA 1
ATOM 863 C C . GLU A 1 111 ? -2.854 10.883 -15.93 1 96.06 111 GLU A C 1
ATOM 865 O O . GLU A 1 111 ? -2.963 10.164 -16.922 1 96.06 111 GLU A O 1
ATOM 870 N N . LEU A 1 112 ? -3.424 10.555 -14.797 1 97.19 112 LEU A N 1
ATOM 871 C CA . LEU A 1 112 ? -4.16 9.305 -14.641 1 97.19 112 LEU A CA 1
ATOM 872 C C . LEU A 1 112 ? -5.641 9.5 -14.945 1 97.19 112 LEU A C 1
ATOM 874 O O . LEU A 1 112 ? -6.27 8.641 -15.562 1 97.19 112 LEU A O 1
ATOM 878 N N . HIS A 1 113 ? -6.16 10.648 -14.477 1 97.25 113 HIS A N 1
ATOM 879 C CA . HIS A 1 113 ? -7.609 10.789 -14.516 1 97.25 113 HIS A CA 1
ATOM 880 C C . HIS A 1 113 ? -8.031 11.883 -15.492 1 97.25 113 HIS A C 1
ATOM 882 O O . HIS A 1 113 ? -9.219 12.086 -15.742 1 97.25 113 HIS A O 1
ATOM 888 N N . HIS A 1 114 ? -7.09 12.641 -16.047 1 96.81 114 HIS A N 1
ATOM 889 C CA . HIS A 1 114 ? -7.344 13.68 -17.047 1 96.81 114 HIS A CA 1
ATOM 890 C C . HIS A 1 114 ? -8.352 14.703 -16.531 1 96.81 114 HIS A C 1
ATOM 892 O O . HIS A 1 114 ? -9.273 15.086 -17.25 1 96.81 114 HIS A O 1
ATOM 898 N N . LEU A 1 115 ? -8.234 14.984 -15.258 1 97.88 115 LEU A N 1
ATOM 899 C CA . LEU A 1 115 ? -9.016 16.062 -14.672 1 97.88 115 LEU A CA 1
ATOM 900 C C . LEU A 1 115 ? -8.32 17.406 -14.867 1 97.88 115 LEU A C 1
ATOM 902 O O . LEU A 1 115 ? -7.109 17.453 -15.086 1 97.88 115 LEU A O 1
ATOM 906 N N . GLU A 1 116 ? -9.125 18.469 -14.883 1 97.94 116 GLU A N 1
ATOM 907 C CA . GLU A 1 116 ? -8.656 19.828 -15.148 1 97.94 116 GLU A CA 1
ATOM 908 C C . GLU A 1 116 ? -8.836 20.719 -13.93 1 97.94 116 GLU A C 1
ATOM 910 O O . GLU A 1 116 ? -9.922 21.25 -13.703 1 97.94 116 GLU A O 1
ATOM 915 N N . PRO A 1 117 ? -7.809 21.016 -13.203 1 97.56 117 PRO A N 1
ATOM 916 C CA . PRO A 1 117 ? -7.926 21.812 -11.977 1 97.56 117 PRO A CA 1
ATOM 917 C C . PRO A 1 117 ? -8.047 23.312 -12.258 1 97.56 117 PRO A C 1
ATOM 919 O O . PRO A 1 117 ? -7.395 23.828 -13.164 1 97.56 117 PRO A O 1
ATOM 922 N N . VAL A 1 118 ? -8.914 23.938 -11.547 1 98.06 118 VAL A N 1
ATOM 923 C CA . VAL A 1 118 ? -8.992 25.391 -11.398 1 98.06 118 VAL A CA 1
ATOM 924 C C . VAL A 1 118 ? -8.453 25.797 -10.031 1 98.06 118 VAL A C 1
ATOM 926 O O . VAL A 1 118 ? -8.93 25.312 -9 1 98.06 118 VAL A O 1
ATOM 929 N N . LEU A 1 119 ? -7.465 26.656 -10.016 1 97.62 119 LEU A N 1
ATOM 930 C CA . LEU A 1 119 ? -6.859 27.094 -8.758 1 97.62 119 LEU A CA 1
ATOM 931 C C . LEU A 1 119 ? -7.559 28.328 -8.219 1 97.62 119 LEU A C 1
ATOM 933 O O . LEU A 1 119 ? -7.66 29.344 -8.914 1 97.62 119 LEU A O 1
ATOM 937 N N . LEU A 1 120 ? -8.008 28.125 -7.023 1 97.19 120 LEU A N 1
ATOM 938 C CA . LEU A 1 120 ? -8.773 29.203 -6.41 1 97.19 120 LEU A CA 1
ATOM 939 C C . LEU A 1 120 ? -7.93 29.953 -5.395 1 97.19 120 LEU A C 1
ATOM 941 O O . LEU A 1 120 ? -7.152 29.359 -4.652 1 97.19 120 LEU A O 1
ATOM 945 N N . ALA A 1 121 ? -8.109 31.297 -5.309 1 94.81 121 ALA A N 1
ATOM 946 C CA . ALA A 1 121 ? -7.477 32.219 -4.352 1 94.81 121 ALA A CA 1
ATOM 947 C C . ALA A 1 121 ? -5.992 32.375 -4.656 1 94.81 121 ALA A C 1
ATOM 949 O O . ALA A 1 121 ? -5.453 31.703 -5.543 1 94.81 121 ALA A O 1
ATOM 950 N N . ASP A 1 122 ? -5.473 33.312 -3.973 1 94.25 122 ASP A N 1
ATOM 951 C CA . ASP A 1 122 ? -4.023 33.5 -3.951 1 94.25 122 ASP A CA 1
ATOM 952 C C . ASP A 1 122 ? -3.365 32.438 -3.055 1 94.25 122 ASP A C 1
ATOM 954 O O . ASP A 1 122 ? -3.98 31.953 -2.105 1 94.25 122 ASP A O 1
ATOM 958 N N . LYS A 1 123 ? -2.111 32.188 -3.33 1 95.62 123 LYS A N 1
ATOM 959 C CA . LYS A 1 123 ? -1.377 31.141 -2.623 1 95.62 123 LYS A CA 1
ATOM 960 C C . LYS A 1 123 ? -1.203 31.5 -1.148 1 95.62 123 LYS A C 1
ATOM 962 O O . LYS A 1 123 ? -0.939 30.609 -0.324 1 95.62 123 LYS A O 1
ATOM 967 N N . ASP A 1 124 ? -1.427 32.719 -0.748 1 95.19 124 ASP A N 1
ATOM 968 C CA . ASP A 1 124 ? -1.045 33.156 0.593 1 95.19 124 ASP A CA 1
ATOM 969 C C . ASP A 1 124 ? -2.271 33.312 1.492 1 95.19 124 ASP A C 1
ATOM 971 O O . ASP A 1 124 ? -2.154 33.719 2.648 1 95.19 124 ASP A O 1
ATOM 975 N N . ARG A 1 125 ? -3.406 32.938 0.934 1 97 125 ARG A N 1
ATOM 976 C CA . ARG A 1 125 ? -4.602 33.094 1.756 1 97 125 ARG A CA 1
ATOM 977 C C . ARG A 1 125 ? -5.57 31.938 1.525 1 97 125 ARG A C 1
ATOM 979 O O . ARG A 1 125 ? -5.41 31.172 0.577 1 97 125 ARG A O 1
ATOM 986 N N . LEU A 1 126 ? -6.555 31.812 2.383 1 98.12 126 LEU A N 1
ATOM 987 C CA . LEU A 1 126 ? -7.59 30.797 2.301 1 98.12 126 LEU A CA 1
ATOM 988 C C . LEU A 1 126 ? -8.562 31.094 1.163 1 98.12 126 LEU A C 1
ATOM 990 O O . LEU A 1 126 ? -8.711 32.25 0.754 1 98.12 126 LEU A O 1
ATOM 994 N N . ILE A 1 127 ? -9.164 30.016 0.654 1 98.44 127 ILE A N 1
ATOM 995 C CA . ILE A 1 127 ? -10.305 30.156 -0.248 1 98.44 127 ILE A CA 1
ATOM 996 C C . ILE A 1 127 ? -11.492 30.734 0.507 1 98.44 127 ILE A C 1
ATOM 998 O O . ILE A 1 127 ? -11.805 30.312 1.62 1 98.44 127 ILE A O 1
ATOM 1002 N N . THR A 1 128 ? -12.164 31.75 -0.058 1 98.31 128 THR A N 1
ATOM 1003 C CA . THR A 1 128 ? -13.344 32.406 0.522 1 98.31 128 THR A CA 1
ATOM 1004 C C . THR A 1 128 ? -14.578 32.125 -0.329 1 98.31 128 THR A C 1
ATOM 1006 O O . THR A 1 128 ? -14.469 31.594 -1.436 1 98.31 128 THR A O 1
ATOM 1009 N N . LEU A 1 129 ? -15.727 32.438 0.269 1 98.62 129 LEU A N 1
ATOM 1010 C CA . LEU A 1 129 ? -16.969 32.344 -0.482 1 98.62 129 LEU A CA 1
ATOM 1011 C C . LEU A 1 129 ? -16.906 33.156 -1.771 1 98.62 129 LEU A C 1
ATOM 1013 O O . LEU A 1 129 ? -17.422 32.719 -2.809 1 98.62 129 LEU A O 1
ATOM 1017 N N . ASP A 1 130 ? -16.266 34.281 -1.722 1 98.25 130 ASP A N 1
ATOM 1018 C CA . ASP A 1 130 ? -16.125 35.156 -2.902 1 98.25 130 ASP A CA 1
ATOM 1019 C C . ASP A 1 130 ? -15.391 34.406 -4.02 1 98.25 130 ASP A C 1
ATOM 1021 O O . ASP A 1 130 ? -15.773 34.5 -5.188 1 98.25 130 ASP A O 1
ATOM 1025 N N . ASP A 1 131 ? -14.32 33.719 -3.715 1 98.5 131 ASP A N 1
ATOM 1026 C CA . ASP A 1 131 ? -13.586 32.938 -4.699 1 98.5 131 ASP A CA 1
ATOM 1027 C C . ASP A 1 131 ? -14.477 31.859 -5.32 1 98.5 131 ASP A C 1
ATOM 1029 O O . ASP A 1 131 ? -14.422 31.625 -6.527 1 98.5 131 ASP A O 1
ATOM 1033 N N . VAL A 1 132 ? -15.242 31.203 -4.445 1 98.56 132 VAL A N 1
ATOM 1034 C CA . VAL A 1 132 ? -16.094 30.094 -4.859 1 98.56 132 VAL A CA 1
ATOM 1035 C C . VAL A 1 132 ? -17.188 30.609 -5.793 1 98.56 132 VAL A C 1
ATOM 1037 O O . VAL A 1 132 ? -17.531 29.953 -6.777 1 98.56 132 VAL A O 1
ATOM 1040 N N . GLN A 1 133 ? -17.688 31.781 -5.504 1 98.06 133 GLN A N 1
ATOM 1041 C CA . GLN A 1 133 ? -18.75 32.375 -6.309 1 98.06 133 GLN A CA 1
ATOM 1042 C C . GLN A 1 133 ? -18.234 32.812 -7.68 1 98.06 133 GLN A C 1
ATOM 1044 O O . GLN A 1 133 ? -19.016 32.969 -8.617 1 98.06 133 GLN A O 1
ATOM 1049 N N . GLN A 1 134 ? -16.953 32.906 -7.793 1 96.94 134 GLN A N 1
ATOM 1050 C CA . GLN A 1 134 ? -16.359 33.375 -9.039 1 96.94 134 GLN A CA 1
ATOM 1051 C C . GLN A 1 134 ? -15.805 32.188 -9.852 1 96.94 134 GLN A C 1
ATOM 1053 O O . GLN A 1 134 ? -15.25 32.375 -10.938 1 96.94 134 GLN A O 1
ATOM 1058 N N . MET A 1 135 ? -15.977 30.984 -9.352 1 95.62 135 MET A N 1
ATOM 1059 C CA . MET A 1 135 ? -15.516 29.797 -10.078 1 95.62 135 MET A CA 1
ATOM 1060 C C . MET A 1 135 ? -16.219 29.672 -11.422 1 95.62 135 MET A C 1
ATOM 1062 O O . MET A 1 135 ? -17.391 30.047 -11.555 1 95.62 135 MET A O 1
ATOM 1066 N N . PRO A 1 136 ? -15.477 29.141 -12.367 1 96.75 136 PRO A N 1
ATOM 1067 C CA . PRO A 1 136 ? -16.172 28.828 -13.617 1 96.75 136 PRO A CA 1
ATOM 1068 C C . PRO A 1 136 ? -17.328 27.844 -13.422 1 96.75 136 PRO A C 1
ATOM 1070 O O . PRO A 1 136 ? -17.25 26.984 -12.539 1 96.75 136 PRO A O 1
ATOM 1073 N N . ASP A 1 137 ? -18.266 27.891 -14.328 1 96 137 ASP A N 1
ATOM 1074 C CA . ASP A 1 137 ? -19.453 27.047 -14.266 1 96 137 ASP A CA 1
ATOM 1075 C C . ASP A 1 137 ? -19.094 25.594 -14.531 1 96 137 ASP A C 1
ATOM 1077 O O . ASP A 1 137 ? -19.875 24.688 -14.188 1 96 137 ASP A O 1
ATOM 1081 N N . SER A 1 138 ? -17.984 25.406 -15.078 1 97.44 138 SER A N 1
ATOM 1082 C CA . SER A 1 138 ? -17.594 24.047 -15.461 1 97.44 138 SER A CA 1
ATOM 1083 C C . SER A 1 138 ? -17.125 23.25 -14.258 1 97.44 138 SER A C 1
ATOM 1085 O O . SER A 1 138 ? -16.984 22.016 -14.336 1 97.44 138 SER A O 1
ATOM 1087 N N . VAL A 1 139 ? -16.938 23.875 -13.109 1 98.5 139 VAL A N 1
ATOM 1088 C CA . VAL A 1 139 ? -16.438 23.188 -11.93 1 98.5 139 VAL A CA 1
ATOM 1089 C C . VAL A 1 139 ? -17.516 22.266 -11.375 1 98.5 139 VAL A C 1
ATOM 1091 O O . VAL A 1 139 ? -18.625 22.719 -11.07 1 98.5 139 VAL A O 1
ATOM 1094 N N . VAL A 1 140 ? -17.094 21.016 -11.203 1 98.44 140 VAL A N 1
ATOM 1095 C CA . VAL A 1 140 ? -18.094 20.047 -10.766 1 98.44 140 VAL A CA 1
ATOM 1096 C C . VAL A 1 140 ? -17.812 19.641 -9.328 1 98.44 140 VAL A C 1
ATOM 1098 O O . VAL A 1 140 ? -18.688 19.078 -8.656 1 98.44 140 VAL A O 1
ATOM 1101 N N . CYS A 1 141 ? -16.609 19.875 -8.852 1 98.81 141 CYS A N 1
ATOM 1102 C CA . CYS A 1 141 ? -16.219 19.516 -7.496 1 98.81 141 CYS A CA 1
ATOM 1103 C C . CYS A 1 141 ? -15.219 20.516 -6.93 1 98.81 141 CYS A C 1
ATOM 1105 O O . CYS A 1 141 ? -14.289 20.938 -7.625 1 98.81 141 CYS A O 1
ATOM 1107 N N . LEU A 1 142 ? -15.477 20.953 -5.727 1 98.88 142 LEU A N 1
ATOM 1108 C CA . LEU A 1 142 ? -14.562 21.797 -4.965 1 98.88 142 LEU A CA 1
ATOM 1109 C C . LEU A 1 142 ? -13.93 21.031 -3.816 1 98.88 142 LEU A C 1
ATOM 1111 O O . LEU A 1 142 ? -14.633 20.375 -3.041 1 98.88 142 LEU A O 1
ATOM 1115 N N . LEU A 1 143 ? -12.602 21.016 -3.77 1 98.88 143 LEU A N 1
ATOM 1116 C CA . LEU A 1 143 ? -11.859 20.422 -2.666 1 98.88 143 LEU A CA 1
ATOM 1117 C C . LEU A 1 143 ? -11.32 21.5 -1.729 1 98.88 143 LEU A C 1
ATOM 1119 O O . LEU A 1 143 ? -10.648 22.438 -2.17 1 98.88 143 LEU A O 1
ATOM 1123 N N . LEU A 1 144 ? -11.648 21.422 -0.474 1 98.88 144 LEU A N 1
ATOM 1124 C CA . LEU A 1 144 ? -11.07 22.266 0.566 1 98.88 144 LEU A CA 1
ATOM 1125 C C . LEU A 1 144 ? -10.172 21.453 1.491 1 98.88 144 LEU A C 1
ATOM 1127 O O . LEU A 1 144 ? -10.516 20.328 1.859 1 98.88 144 LEU A O 1
ATOM 1131 N N . GLU A 1 145 ? -9.062 21.984 1.752 1 98.62 145 GLU A N 1
ATOM 1132 C CA . GLU A 1 145 ? -8.133 21.391 2.707 1 98.62 145 GLU A CA 1
ATOM 1133 C C . GLU A 1 145 ? -8.227 22.078 4.07 1 98.62 145 GLU A C 1
ATOM 1135 O O . GLU A 1 145 ? -8.062 23.297 4.168 1 98.62 145 GLU A O 1
ATOM 1140 N N . LEU A 1 146 ? -8.5 21.234 5.102 1 98.56 146 LEU A N 1
ATOM 1141 C CA . LEU A 1 146 ? -8.594 21.781 6.453 1 98.56 146 LEU A CA 1
ATOM 1142 C C . LEU A 1 146 ? -7.668 21.031 7.406 1 98.56 146 LEU A C 1
ATOM 1144 O O . LEU A 1 146 ? -7.824 19.812 7.605 1 98.56 146 LEU A O 1
ATOM 1148 N N . PRO A 1 147 ? -6.77 21.734 8.133 1 98.19 147 PRO A N 1
ATOM 1149 C CA . PRO A 1 147 ? -6.367 23.109 7.852 1 98.19 147 PRO A CA 1
ATOM 1150 C C . PRO A 1 147 ? -5.547 23.234 6.57 1 98.19 147 PRO A C 1
ATOM 1152 O O . PRO A 1 147 ? -5.082 22.234 6.027 1 98.19 147 PRO A O 1
ATOM 1155 N N . GLN A 1 148 ? -5.504 24.406 6.008 1 98.19 148 GLN A N 1
ATOM 1156 C CA . GLN A 1 148 ? -4.645 24.625 4.852 1 98.19 148 GLN A CA 1
ATOM 1157 C C . GLN A 1 148 ? -3.17 24.609 5.254 1 98.19 148 GLN A C 1
ATOM 1159 O O . GLN A 1 148 ? -2.621 25.641 5.656 1 98.19 148 GLN A O 1
ATOM 1164 N N . ARG A 1 149 ? -2.498 23.531 5.043 1 97.44 149 ARG A N 1
ATOM 1165 C CA . ARG A 1 149 ? -1.189 23.219 5.609 1 97.44 149 ARG A CA 1
ATOM 1166 C C . ARG A 1 149 ? -0.133 24.203 5.117 1 97.44 149 ARG A C 1
ATOM 1168 O O . ARG A 1 149 ? 0.618 24.766 5.914 1 97.44 149 ARG A O 1
ATOM 1175 N N . GLU A 1 150 ? -0.143 24.484 3.852 1 97.19 150 GLU A N 1
ATOM 1176 C CA . GLU A 1 150 ? 0.991 25.156 3.223 1 97.19 150 GLU A CA 1
ATOM 1177 C C . GLU A 1 150 ? 1.01 26.641 3.561 1 97.19 150 GLU A C 1
ATOM 1179 O O . GLU A 1 150 ? 2.006 27.328 3.316 1 97.19 150 GLU A O 1
ATOM 1184 N N . ILE A 1 151 ? -0.044 27.109 4.199 1 97.44 151 ILE A N 1
ATOM 1185 C CA . ILE A 1 151 ? -0.035 28.5 4.648 1 97.44 151 ILE A CA 1
ATOM 1186 C C . ILE A 1 151 ? -0.129 28.547 6.172 1 97.44 151 ILE A C 1
ATOM 1188 O O . ILE A 1 151 ? -0.842 29.375 6.727 1 97.44 151 ILE A O 1
ATOM 1192 N N . GLY A 1 152 ? 0.502 27.547 6.797 1 97.81 152 GLY A N 1
ATOM 1193 C CA . GLY A 1 152 ? 0.686 27.562 8.242 1 97.81 152 GLY A CA 1
ATOM 1194 C C . GLY A 1 152 ? -0.426 26.844 8.984 1 97.81 152 GLY A C 1
ATOM 1195 O O . GLY A 1 152 ? -0.575 27.016 10.195 1 97.81 152 GLY A O 1
ATOM 1196 N N . GLY A 1 153 ? -1.228 26.125 8.289 1 98.19 153 GLY A N 1
ATOM 1197 C CA . GLY A 1 153 ? -2.318 25.422 8.945 1 98.19 153 GLY A CA 1
ATOM 1198 C C . GLY A 1 153 ? -3.475 26.328 9.32 1 98.19 153 GLY A C 1
ATOM 1199 O O . GLY A 1 153 ? -4.066 26.172 10.391 1 98.19 153 GLY A O 1
ATOM 1200 N N . GLN A 1 154 ? -3.725 27.25 8.461 1 98.19 154 GLN A N 1
ATOM 1201 C CA . GLN A 1 154 ? -4.809 28.188 8.719 1 98.19 154 GLN A CA 1
ATOM 1202 C C . GLN A 1 154 ? -6.168 27.562 8.445 1 98.19 154 GLN A C 1
ATOM 1204 O O . GLN A 1 154 ? -6.27 26.625 7.648 1 98.19 154 GLN A O 1
ATOM 1209 N N . LEU A 1 155 ? -7.234 28.062 9.094 1 98.12 155 LEU A N 1
ATOM 1210 C CA . LEU A 1 155 ? -8.609 27.594 8.992 1 98.12 155 LEU A CA 1
ATOM 1211 C C . LEU A 1 155 ? -9.562 28.766 8.727 1 98.12 155 LEU A C 1
ATOM 1213 O O . LEU A 1 155 ? -9.406 29.828 9.305 1 98.12 155 LEU A O 1
ATOM 1217 N N . PRO A 1 156 ? -10.484 28.531 7.863 1 98.12 156 PRO A N 1
ATOM 1218 C CA . PRO A 1 156 ? -11.555 29.531 7.793 1 98.12 156 PRO A CA 1
ATOM 1219 C C . PRO A 1 156 ? -12.453 29.531 9.031 1 98.12 156 PRO A C 1
ATOM 1221 O O . PRO A 1 156 ? -12.492 28.547 9.766 1 98.12 156 PRO A O 1
ATOM 1224 N N . GLU A 1 157 ? -13.117 30.703 9.234 1 97.94 157 GLU A N 1
ATOM 1225 C CA . GLU A 1 157 ? -14.195 30.672 10.219 1 97.94 157 GLU A CA 1
ATOM 1226 C C . GLU A 1 157 ? -15.242 29.609 9.867 1 97.94 157 GLU A C 1
ATOM 1228 O O . GLU A 1 157 ? -15.531 29.391 8.688 1 97.94 157 GLU A O 1
ATOM 1233 N N . TYR A 1 158 ? -15.781 28.984 10.898 1 98.5 158 TYR A N 1
ATOM 1234 C CA . TYR A 1 158 ? -16.766 27.922 10.672 1 98.5 158 TYR A CA 1
ATOM 1235 C C . TYR A 1 158 ? -17.938 28.422 9.852 1 98.5 158 TYR A C 1
ATOM 1237 O O . TYR A 1 158 ? -18.438 27.719 8.977 1 98.5 158 TYR A O 1
ATOM 1245 N N . ALA A 1 159 ? -18.359 29.703 10.086 1 98.44 159 ALA A N 1
ATOM 1246 C CA . ALA A 1 159 ? -19.469 30.297 9.352 1 98.44 159 ALA A CA 1
ATOM 1247 C C . ALA A 1 159 ? -19.156 30.422 7.863 1 98.44 159 ALA A C 1
ATOM 1249 O O . ALA A 1 159 ? -20.047 30.281 7.02 1 98.44 159 ALA A O 1
ATOM 1250 N N . GLU A 1 160 ? -17.891 30.719 7.594 1 98.38 160 GLU A N 1
ATOM 1251 C CA . GLU A 1 160 ? -17.453 30.766 6.203 1 98.38 160 GLU A CA 1
ATOM 1252 C C . GLU A 1 160 ? -17.594 29.406 5.527 1 98.38 160 GLU A C 1
ATOM 1254 O O . GLU A 1 160 ? -18.031 29.328 4.379 1 98.38 160 GLU A O 1
ATOM 1259 N N . LEU A 1 161 ? -17.266 28.328 6.191 1 98.5 161 LEU A N 1
ATOM 1260 C CA . LEU A 1 161 ? -17.391 26.969 5.68 1 98.5 161 LEU A CA 1
ATOM 1261 C C . LEU A 1 161 ? -18.859 26.625 5.422 1 98.5 161 LEU A C 1
ATOM 1263 O O . LEU A 1 161 ? -19.172 26.016 4.402 1 98.5 161 LEU A O 1
ATOM 1267 N N . GLU A 1 162 ? -19.703 27 6.367 1 98.81 162 GLU A N 1
ATOM 1268 C CA . GLU A 1 162 ? -21.141 26.766 6.211 1 98.81 162 GLU A CA 1
ATOM 1269 C C . GLU A 1 162 ? -21.672 27.469 4.969 1 98.81 162 GLU A C 1
ATOM 1271 O O . GLU A 1 162 ? -22.484 26.891 4.23 1 98.81 162 GLU A O 1
ATOM 1276 N N . ALA A 1 163 ? -21.219 28.672 4.797 1 98.81 163 ALA A N 1
ATOM 1277 C CA . ALA A 1 163 ? -21.688 29.453 3.648 1 98.81 163 ALA A CA 1
ATOM 1278 C C . ALA A 1 163 ? -21.219 28.828 2.338 1 98.81 163 ALA A C 1
ATOM 1280 O O . ALA A 1 163 ? -21.984 28.766 1.37 1 98.81 163 ALA A O 1
ATOM 1281 N N . ILE A 1 164 ? -20 28.359 2.301 1 98.88 164 ILE A N 1
ATOM 1282 C CA . ILE A 1 164 ? -19.453 27.703 1.114 1 98.88 164 ILE A CA 1
ATOM 1283 C C . ILE A 1 164 ? -20.234 26.422 0.836 1 98.88 164 ILE A C 1
ATOM 1285 O O . ILE A 1 164 ? -20.609 26.156 -0.307 1 98.88 164 ILE A O 1
ATOM 1289 N N . SER A 1 165 ? -20.422 25.656 1.863 1 98.88 165 SER A N 1
ATOM 1290 C CA . SER A 1 165 ? -21.172 24.406 1.746 1 98.88 165 SER A CA 1
ATOM 1291 C C . SER A 1 165 ? -22.562 24.656 1.174 1 98.88 165 SER A C 1
ATOM 1293 O O . SER A 1 165 ? -23 23.938 0.268 1 98.88 165 SER A O 1
ATOM 1295 N N . ALA A 1 166 ? -23.266 25.641 1.704 1 98.75 166 ALA A N 1
ATOM 1296 C CA . ALA A 1 166 ? -24.609 25.984 1.24 1 98.75 166 ALA A CA 1
ATOM 1297 C C . ALA A 1 166 ? -24.594 26.391 -0.23 1 98.75 166 ALA A C 1
ATOM 1299 O O . ALA A 1 166 ? -25.469 25.984 -1.004 1 98.75 166 ALA A O 1
ATOM 1300 N N . TYR A 1 167 ? -23.672 27.203 -0.594 1 98.69 167 TYR A N 1
ATOM 1301 C CA . TYR A 1 167 ? -23.562 27.656 -1.975 1 98.69 167 TYR A CA 1
ATOM 1302 C C . TYR A 1 167 ? -23.344 26.484 -2.92 1 98.69 167 TYR A C 1
ATOM 1304 O O . TYR A 1 167 ? -24 26.391 -3.959 1 98.69 167 TYR A O 1
ATOM 1312 N N . CYS A 1 168 ? -22.359 25.594 -2.582 1 98.69 168 CYS A N 1
ATOM 1313 C CA . CYS A 1 168 ? -22.062 24.438 -3.416 1 98.69 168 CYS A CA 1
ATOM 1314 C C . CYS A 1 168 ? -23.281 23.531 -3.564 1 98.69 168 CYS A C 1
ATOM 1316 O O . CYS A 1 168 ? -23.578 23.062 -4.66 1 98.69 168 CYS A O 1
ATOM 1318 N N . ARG A 1 169 ? -23.953 23.344 -2.484 1 98.12 169 ARG A N 1
ATOM 1319 C CA . ARG A 1 169 ? -25.156 22.516 -2.5 1 98.12 169 ARG A CA 1
ATOM 1320 C C . ARG A 1 169 ? -26.219 23.109 -3.438 1 98.12 169 ARG A C 1
ATOM 1322 O O . ARG A 1 169 ? -26.812 22.375 -4.238 1 98.12 169 ARG A O 1
ATOM 1329 N N . GLU A 1 170 ? -26.422 24.344 -3.352 1 97.81 170 GLU A N 1
ATOM 1330 C CA . GLU A 1 170 ? -27.406 25.031 -4.18 1 97.81 170 GLU A CA 1
ATOM 1331 C C . GLU A 1 170 ? -27.047 24.922 -5.66 1 97.81 170 GLU A C 1
ATOM 1333 O O . GLU A 1 170 ? -27.922 24.844 -6.516 1 97.81 170 GLU A O 1
ATOM 1338 N N . ARG A 1 171 ? -25.828 24.922 -5.953 1 97.5 171 ARG A N 1
ATOM 1339 C CA . ARG A 1 171 ? -25.359 24.969 -7.336 1 97.5 171 ARG A CA 1
ATOM 1340 C C . ARG A 1 171 ? -25.078 23.562 -7.852 1 97.5 171 ARG A C 1
ATOM 1342 O O . ARG A 1 171 ? -24.703 23.375 -9.016 1 97.5 171 ARG A O 1
ATOM 1349 N N . GLY A 1 172 ? -25.172 22.594 -6.996 1 97.38 172 GLY A N 1
ATOM 1350 C CA . GLY A 1 172 ? -24.938 21.203 -7.387 1 97.38 172 GLY A CA 1
ATOM 1351 C C . GLY A 1 172 ? -23.453 20.891 -7.539 1 97.38 172 GLY A C 1
ATOM 1352 O O . GLY A 1 172 ? -23.094 19.984 -8.297 1 97.38 172 GLY A O 1
ATOM 1353 N N . ILE A 1 173 ? -22.625 21.625 -6.973 1 98.5 173 ILE A N 1
ATOM 1354 C CA . ILE A 1 173 ? -21.188 21.375 -6.961 1 98.5 173 ILE A CA 1
ATOM 1355 C C . ILE A 1 173 ? -20.828 20.453 -5.797 1 98.5 173 ILE A C 1
ATOM 1357 O O . ILE A 1 173 ? -21.203 20.719 -4.652 1 98.5 173 ILE A O 1
ATOM 1361 N N . ALA A 1 174 ? -20.172 19.297 -6.066 1 98.81 174 ALA A N 1
ATOM 1362 C CA . ALA A 1 174 ? -19.719 18.438 -4.98 1 98.81 174 ALA A CA 1
ATOM 1363 C C . ALA A 1 174 ? -18.656 19.109 -4.129 1 98.81 174 ALA A C 1
ATOM 1365 O O . ALA A 1 174 ? -17.781 19.812 -4.66 1 98.81 174 ALA A O 1
ATOM 1366 N N . LEU A 1 175 ? -18.766 19 -2.857 1 98.94 175 LEU A N 1
ATOM 1367 C CA . LEU A 1 175 ? -17.781 19.547 -1.93 1 98.94 175 LEU A CA 1
ATOM 1368 C C . LEU A 1 175 ? -17.016 18.422 -1.228 1 98.94 175 LEU A C 1
ATOM 1370 O O . LEU A 1 175 ? -17.594 17.656 -0.462 1 98.94 175 LEU A O 1
ATOM 1374 N N . HIS A 1 176 ? -15.711 18.297 -1.517 1 98.94 176 HIS A N 1
ATOM 1375 C CA . HIS A 1 176 ? -14.828 17.281 -0.958 1 98.94 176 HIS A CA 1
ATOM 1376 C C . HIS A 1 176 ? -13.891 17.891 0.085 1 98.94 176 HIS A C 1
ATOM 1378 O O . HIS A 1 176 ? -13.297 18.938 -0.14 1 98.94 176 HIS A O 1
ATOM 1384 N N . LEU A 1 177 ? -13.734 17.188 1.196 1 98.94 177 LEU A N 1
ATOM 1385 C CA . LEU A 1 177 ? -12.844 17.641 2.256 1 98.94 177 LEU A CA 1
ATOM 1386 C C . LEU A 1 177 ? -11.531 16.859 2.236 1 98.94 177 LEU A C 1
ATOM 1388 O O . LEU A 1 177 ? -11.523 15.648 2.459 1 98.94 177 LEU A O 1
ATOM 1392 N N . ASP A 1 178 ? -10.484 17.547 1.916 1 98.81 178 ASP A N 1
ATOM 1393 C CA . ASP A 1 178 ? -9.195 17.047 2.383 1 98.81 178 ASP A CA 1
ATOM 1394 C C . ASP A 1 178 ? -9.023 17.297 3.881 1 98.81 178 ASP A C 1
ATOM 1396 O O . ASP A 1 178 ? -8.484 18.312 4.293 1 98.81 178 ASP A O 1
ATOM 1400 N N . GLY A 1 179 ? -9.469 16.312 4.609 1 98.75 179 GLY A N 1
ATOM 1401 C CA . GLY A 1 179 ? -9.359 16.344 6.059 1 98.75 179 GLY A CA 1
ATOM 1402 C C . GLY A 1 179 ? -8.195 15.547 6.59 1 98.75 179 GLY A C 1
ATOM 1403 O O . GLY A 1 179 ? -8.312 14.875 7.617 1 98.75 179 GLY A O 1
ATOM 1404 N N . ALA A 1 180 ? -7.062 15.547 5.875 1 98.38 180 ALA A N 1
ATOM 1405 C CA . ALA A 1 180 ? -5.891 14.812 6.34 1 98.38 180 ALA A CA 1
ATOM 1406 C C . ALA A 1 180 ? -5.656 15.031 7.832 1 98.38 180 ALA A C 1
ATOM 1408 O O . ALA A 1 180 ? -5.148 14.148 8.523 1 98.38 180 ALA A O 1
ATOM 1409 N N . ARG A 1 181 ? -5.934 16.219 8.297 1 98.44 181 ARG A N 1
ATOM 1410 C CA . ARG A 1 181 ? -5.742 16.625 9.688 1 98.44 181 ARG A CA 1
ATOM 1411 C C . ARG A 1 181 ? -7.062 17.047 10.32 1 98.44 181 ARG A C 1
ATOM 1413 O O . ARG A 1 181 ? -7.102 17.984 11.109 1 98.44 181 ARG A O 1
ATOM 1420 N N . LEU A 1 182 ? -8.125 16.359 9.961 1 98.75 182 LEU A N 1
ATOM 1421 C CA . LEU A 1 182 ? -9.469 16.688 10.43 1 98.75 182 LEU A CA 1
ATOM 1422 C C . LEU A 1 182 ? -9.516 16.734 11.953 1 98.75 182 LEU A C 1
ATOM 1424 O O . LEU A 1 182 ? -10.023 17.703 12.523 1 98.75 182 LEU A O 1
ATOM 1428 N N . PHE A 1 183 ? -8.938 15.805 12.586 1 98.62 183 PHE A N 1
ATOM 1429 C CA . PHE A 1 183 ? -9.062 15.672 14.031 1 98.62 183 PHE A CA 1
ATOM 1430 C C . PHE A 1 183 ? -8.305 16.781 14.75 1 98.62 183 PHE A C 1
ATOM 1432 O O . PHE A 1 183 ? -8.68 17.188 15.852 1 98.62 183 PHE A O 1
ATOM 1439 N N . GLU A 1 184 ? -7.324 17.312 14.117 1 98.44 184 GLU A N 1
ATOM 1440 C CA . GLU A 1 184 ? -6.461 18.344 14.68 1 98.44 184 GLU A CA 1
ATOM 1441 C C . GLU A 1 184 ? -7.176 19.688 14.75 1 98.44 184 GLU A C 1
ATOM 1443 O O . GLU A 1 184 ? -6.758 20.578 15.477 1 98.44 184 GLU A O 1
ATOM 1448 N N . ILE A 1 185 ? -8.289 19.828 14.031 1 98.5 185 ILE A N 1
ATOM 1449 C CA . ILE A 1 185 ? -8.906 21.156 13.945 1 98.5 185 ILE A CA 1
ATOM 1450 C C . ILE A 1 185 ? -10.172 21.188 14.797 1 98.5 185 ILE A C 1
ATOM 1452 O O . ILE A 1 185 ? -10.758 22.25 15 1 98.5 185 ILE A O 1
ATOM 1456 N N . LEU A 1 186 ? -10.609 20.062 15.305 1 98.62 186 LEU A N 1
ATOM 1457 C CA . LEU A 1 186 ? -11.875 19.953 16.016 1 98.62 186 LEU A CA 1
ATOM 1458 C C . LEU A 1 186 ? -11.875 20.812 17.266 1 98.62 186 LEU A C 1
ATOM 1460 O O . LEU A 1 186 ? -12.867 21.484 17.562 1 98.62 186 LEU A O 1
ATOM 1464 N N . PRO A 1 187 ? -10.781 20.812 18.078 1 98.5 187 PRO A N 1
ATOM 1465 C CA . PRO A 1 187 ? -10.781 21.641 19.281 1 98.5 187 PRO A CA 1
ATOM 1466 C C . PRO A 1 187 ? -10.984 23.125 18.984 1 98.5 187 PRO A C 1
ATOM 1468 O O . PRO A 1 187 ? -11.641 23.828 19.75 1 98.5 187 PRO A O 1
ATOM 1471 N N . HIS A 1 188 ? -10.406 23.578 17.922 1 98.62 188 HIS A N 1
ATOM 1472 C CA . HIS A 1 188 ? -10.547 24.984 17.562 1 98.62 188 HIS A CA 1
ATOM 1473 C C . HIS A 1 188 ? -12 25.328 17.219 1 98.62 188 HIS A C 1
ATOM 1475 O O . HIS A 1 188 ? -12.516 26.344 17.672 1 98.62 188 HIS A O 1
ATOM 1481 N N . TYR A 1 189 ? -12.617 24.484 16.406 1 98.5 189 TYR A N 1
ATOM 1482 C CA . TYR A 1 189 ? -14 24.719 15.992 1 98.5 189 TYR A CA 1
ATOM 1483 C C . TYR A 1 189 ? -14.969 24.406 17.125 1 98.5 189 TYR A C 1
ATOM 1485 O O . TYR A 1 189 ? -16.125 24.828 17.094 1 98.5 189 TYR A O 1
ATOM 1493 N N . ASP A 1 190 ? -14.484 23.734 18.078 1 98.25 190 ASP A N 1
ATOM 1494 C CA . ASP A 1 190 ? -15.359 23.219 19.125 1 98.25 190 ASP A CA 1
ATOM 1495 C C . ASP A 1 190 ? -16.547 22.484 18.531 1 98.25 190 ASP A C 1
ATOM 1497 O O . ASP A 1 190 ? -17.703 22.797 18.844 1 98.25 190 ASP A O 1
ATOM 1501 N N . LYS A 1 191 ? -16.328 21.609 17.594 1 98.25 191 LYS A N 1
ATOM 1502 C CA . LYS A 1 191 ? -17.297 20.766 16.891 1 98.25 191 LYS A CA 1
ATOM 1503 C C . LYS A 1 191 ? -16.859 19.312 16.906 1 98.25 191 LYS A C 1
ATOM 1505 O O . LYS A 1 191 ? -15.688 19 17.094 1 98.25 191 LYS A O 1
ATOM 1510 N N . THR A 1 192 ? -17.812 18.453 16.812 1 98.44 192 THR A N 1
ATOM 1511 C CA . THR A 1 192 ? -17.516 17.047 16.562 1 98.44 192 THR A CA 1
ATOM 1512 C C . THR A 1 192 ? -17.078 16.828 15.117 1 98.44 192 THR A C 1
ATOM 1514 O O . THR A 1 192 ? -17.297 17.688 14.258 1 98.44 192 THR A O 1
ATOM 1517 N N . ALA A 1 193 ? -16.422 15.703 14.906 1 98.75 193 ALA A N 1
ATOM 1518 C CA . ALA A 1 193 ? -16.047 15.352 13.539 1 98.75 193 ALA A CA 1
ATOM 1519 C C . ALA A 1 193 ? -17.266 15.273 12.633 1 98.75 193 ALA A C 1
ATOM 1521 O O . ALA A 1 193 ? -17.234 15.742 11.492 1 98.75 193 ALA A O 1
ATOM 1522 N N . ALA A 1 194 ? -18.328 14.711 13.117 1 98.81 194 ALA A N 1
ATOM 1523 C CA . ALA A 1 194 ? -19.562 14.555 12.352 1 98.81 194 ALA A CA 1
ATOM 1524 C C . ALA A 1 194 ? -20.125 15.914 11.945 1 98.81 194 ALA A C 1
ATOM 1526 O O . ALA A 1 194 ? -20.641 16.078 10.828 1 98.81 194 ALA A O 1
ATOM 1527 N N . GLU A 1 195 ? -20.078 16.891 12.836 1 98.75 195 GLU A N 1
ATOM 1528 C CA . GLU A 1 195 ? -20.594 18.219 12.555 1 98.75 195 GLU A CA 1
ATOM 1529 C C . GLU A 1 195 ? -19.812 18.891 11.414 1 98.75 195 GLU A C 1
ATOM 1531 O O . GLU A 1 195 ? -20.422 19.453 10.5 1 98.75 195 GLU A O 1
ATOM 1536 N N . VAL A 1 196 ? -18.516 18.812 11.492 1 98.88 196 VAL A N 1
ATOM 1537 C CA . VAL A 1 196 ? -17.688 19.391 10.438 1 98.88 196 VAL A CA 1
ATOM 1538 C C . VAL A 1 196 ? -17.938 18.656 9.117 1 98.88 196 VAL A C 1
ATOM 1540 O O . VAL A 1 196 ? -18.141 19.281 8.078 1 98.88 196 VAL A O 1
ATOM 1543 N N . CYS A 1 197 ? -17.953 17.344 9.164 1 98.88 197 CYS A N 1
ATOM 1544 C CA . CYS A 1 197 ? -18.047 16.516 7.969 1 98.88 197 CYS A CA 1
ATOM 1545 C C . CYS A 1 197 ? -19.422 16.641 7.324 1 98.88 197 CYS A C 1
ATOM 1547 O O . CYS A 1 197 ? -19.578 16.391 6.129 1 98.88 197 CYS A O 1
ATOM 1549 N N . ALA A 1 198 ? -20.453 17.031 8.062 1 98.75 198 ALA A N 1
ATOM 1550 C CA . ALA A 1 198 ? -21.812 17.219 7.539 1 98.75 198 ALA A CA 1
ATOM 1551 C C . ALA A 1 198 ? -21.828 18.266 6.441 1 98.75 198 ALA A C 1
ATOM 1553 O O . ALA A 1 198 ? -22.734 18.281 5.598 1 98.75 198 ALA A O 1
ATOM 1554 N N . LEU A 1 199 ? -20.875 19.141 6.445 1 98.88 199 LEU A N 1
ATOM 1555 C CA . LEU A 1 199 ? -20.812 20.219 5.473 1 98.88 199 LEU A CA 1
ATOM 1556 C C . LEU A 1 199 ? -20.297 19.719 4.133 1 98.88 199 LEU A C 1
ATOM 1558 O O . LEU A 1 199 ? -20.375 20.438 3.127 1 98.88 199 LEU A O 1
ATOM 1562 N N . PHE A 1 200 ? -19.781 18.531 4.02 1 98.94 200 PHE A N 1
ATOM 1563 C CA . PHE A 1 200 ? -19.078 18.016 2.846 1 98.94 200 PHE A CA 1
ATOM 1564 C C . PHE A 1 200 ? -19.766 16.766 2.307 1 98.94 200 PHE A C 1
ATOM 1566 O O . PHE A 1 200 ? -20.375 16.016 3.062 1 98.94 200 PHE A O 1
ATOM 1573 N N . ASP A 1 201 ? -19.625 16.5 1 1 98.88 201 ASP A N 1
ATOM 1574 C CA . ASP A 1 201 ? -20.203 15.312 0.367 1 98.88 201 ASP A CA 1
ATOM 1575 C C . ASP A 1 201 ? -19.297 14.094 0.571 1 98.88 201 ASP A C 1
ATOM 1577 O O . ASP A 1 201 ? -19.781 12.969 0.699 1 98.88 201 ASP A O 1
ATOM 1581 N N . SER A 1 202 ? -18.047 14.258 0.582 1 98.94 202 SER A N 1
ATOM 1582 C CA . SER A 1 202 ? -17.047 13.227 0.853 1 98.94 202 SER A CA 1
ATOM 1583 C C . SER A 1 202 ? -15.875 13.781 1.643 1 98.94 202 SER A C 1
ATOM 1585 O O . SER A 1 202 ? -15.617 14.984 1.613 1 98.94 202 SER A O 1
ATOM 1587 N N . VAL A 1 203 ? -15.234 12.922 2.391 1 98.94 203 VAL A N 1
ATOM 1588 C CA . VAL A 1 203 ? -14.164 13.32 3.299 1 98.94 203 VAL A CA 1
ATOM 1589 C C . VAL A 1 203 ? -13.008 12.328 3.203 1 98.94 203 VAL A C 1
ATOM 1591 O O . VAL A 1 203 ? -13.219 11.117 3.178 1 98.94 203 VAL A O 1
ATOM 1594 N N . TYR A 1 204 ? -11.852 12.883 3.086 1 98.81 204 TYR A N 1
ATOM 1595 C CA . TYR A 1 204 ? -10.625 12.109 3.225 1 98.81 204 TYR A CA 1
ATOM 1596 C C . TYR A 1 204 ? -9.953 12.391 4.562 1 98.81 204 TYR A C 1
ATOM 1598 O O . TYR A 1 204 ? -9.898 13.539 5.008 1 98.81 204 TYR A O 1
ATOM 1606 N N . VAL A 1 205 ? -9.469 11.328 5.281 1 98.75 205 VAL A N 1
ATOM 1607 C CA . VAL A 1 205 ? -8.672 11.5 6.484 1 98.75 205 VAL A CA 1
ATOM 1608 C C . VAL A 1 205 ? -7.387 10.68 6.379 1 98.75 205 VAL A C 1
ATOM 1610 O O . VAL A 1 205 ? -7.383 9.602 5.777 1 98.75 205 VAL A O 1
ATOM 1613 N N . SER A 1 206 ? -6.301 11.188 6.934 1 98.44 206 SER A N 1
ATOM 1614 C CA . SER A 1 206 ? -5.023 10.492 6.996 1 98.44 206 SER A CA 1
ATOM 1615 C C . SER A 1 206 ? -4.785 9.898 8.383 1 98.44 206 SER A C 1
ATOM 1617 O O . SER A 1 206 ? -5.25 10.445 9.383 1 98.44 206 SER A O 1
ATOM 1619 N N . PHE A 1 207 ? -3.955 8.812 8.461 1 98.62 207 PHE A N 1
ATOM 1620 C CA . PHE A 1 207 ? -3.73 8.18 9.75 1 98.62 207 PHE A CA 1
ATOM 1621 C C . PHE A 1 207 ? -2.256 8.242 10.141 1 98.62 207 PHE A C 1
ATOM 1623 O O . PHE A 1 207 ? -1.864 7.746 11.195 1 98.62 207 PHE A O 1
ATOM 1630 N N . TYR A 1 208 ? -1.376 8.82 9.328 1 97.06 208 TYR A N 1
ATOM 1631 C CA . TYR A 1 208 ? 0.037 8.805 9.688 1 97.06 208 TYR A CA 1
ATOM 1632 C C . TYR A 1 208 ? 0.525 10.203 10.047 1 97.06 208 TYR A C 1
ATOM 1634 O O . TYR A 1 208 ? 1.635 10.367 10.555 1 97.06 208 TYR A O 1
ATOM 1642 N N . LYS A 1 209 ? -0.259 11.234 9.797 1 95.81 209 LYS A N 1
ATOM 1643 C CA . LYS A 1 209 ? 0.124 12.609 10.125 1 95.81 209 LYS A CA 1
ATOM 1644 C C . LYS A 1 209 ? -0.031 12.875 11.617 1 95.81 209 LYS A C 1
ATOM 1646 O O . LYS A 1 209 ? 0.649 12.258 12.438 1 95.81 209 LYS A O 1
ATOM 1651 N N . GLY A 1 210 ? -1.005 13.594 12.016 1 95.12 210 GLY A N 1
ATOM 1652 C CA . GLY A 1 210 ? -1.236 13.859 13.422 1 95.12 210 GLY A CA 1
ATOM 1653 C C . GLY A 1 210 ? -1.555 12.617 14.227 1 95.12 210 GLY A C 1
ATOM 1654 O O . GLY A 1 210 ? -1.216 12.531 15.406 1 95.12 210 GLY A O 1
ATOM 1655 N N . VAL A 1 211 ? -2.184 11.664 13.648 1 97.5 211 VAL A N 1
ATOM 1656 C CA . VAL A 1 211 ? -2.543 10.398 14.289 1 97.5 211 VAL A CA 1
ATOM 1657 C C . VAL A 1 211 ? -1.283 9.578 14.562 1 97.5 211 VAL A C 1
ATOM 1659 O O . VAL A 1 211 ? -1.177 8.922 15.594 1 97.5 211 VAL A O 1
ATOM 1662 N N . GLY A 1 212 ? -0.362 9.633 13.641 1 97.75 212 GLY A N 1
ATOM 1663 C CA . GLY A 1 212 ? 0.967 9.094 13.875 1 97.75 212 GLY A CA 1
ATOM 1664 C C . GLY A 1 212 ? 1.062 7.602 13.609 1 97.75 212 GLY A C 1
ATOM 1665 O O . GLY A 1 212 ? 1.935 6.922 14.148 1 97.75 212 GLY A O 1
ATOM 1666 N N . GLY A 1 213 ? 0.169 7.023 12.852 1 97.56 213 GLY A N 1
ATOM 1667 C CA . GLY A 1 213 ? 0.335 5.664 12.375 1 97.56 213 GLY A CA 1
ATOM 1668 C C . GLY A 1 213 ? 1.434 5.523 11.336 1 97.56 213 GLY A C 1
ATOM 1669 O O . GLY A 1 213 ? 2.246 6.434 11.156 1 97.56 213 GLY A O 1
ATOM 1670 N N . ILE A 1 214 ? 1.549 4.383 10.68 1 98.44 214 ILE A N 1
ATOM 1671 C CA . ILE A 1 214 ? 2.699 4.168 9.812 1 98.44 214 ILE A CA 1
ATOM 1672 C C . ILE A 1 214 ? 2.314 4.473 8.367 1 98.44 214 ILE A C 1
ATOM 1674 O O . ILE A 1 214 ? 3.184 4.672 7.512 1 98.44 214 ILE A O 1
ATOM 1678 N N . ALA A 1 215 ? 1.056 4.41 7.992 1 98.06 215 ALA A N 1
ATOM 1679 C CA . ALA A 1 215 ? 0.449 4.809 6.727 1 98.06 215 ALA A CA 1
ATOM 1680 C C . ALA A 1 215 ? -1.062 4.605 6.754 1 98.06 215 ALA A C 1
ATOM 1682 O O . ALA A 1 215 ? -1.628 4.242 7.785 1 98.06 215 ALA A O 1
ATOM 1683 N N . GLY A 1 216 ? -1.73 4.977 5.68 1 98.25 216 GLY A N 1
ATOM 1684 C CA . GLY A 1 216 ? -3.15 4.691 5.562 1 98.25 216 GLY A CA 1
ATOM 1685 C C . GLY A 1 216 ? -4.012 5.941 5.527 1 98.25 216 GLY A C 1
ATOM 1686 O O . GLY A 1 216 ? -3.609 6.992 6.035 1 98.25 216 GLY A O 1
ATOM 1687 N N . ALA A 1 217 ? -5.141 5.785 4.977 1 98.62 217 ALA A N 1
ATOM 1688 C CA . ALA A 1 217 ? -6.148 6.836 4.812 1 98.62 217 ALA A CA 1
ATOM 1689 C C . ALA A 1 217 ? -7.543 6.238 4.656 1 98.62 217 ALA A C 1
ATOM 1691 O O . ALA A 1 217 ? -7.688 5.027 4.465 1 98.62 217 ALA A O 1
ATOM 1692 N N . MET A 1 218 ? -8.516 7.059 4.797 1 98.75 218 MET A N 1
ATOM 1693 C CA . MET A 1 218 ? -9.875 6.602 4.543 1 98.75 218 MET A CA 1
ATOM 1694 C C . MET A 1 218 ? -10.656 7.637 3.738 1 98.75 218 MET A C 1
ATOM 1696 O O . MET A 1 218 ? -10.531 8.836 3.977 1 98.75 218 MET A O 1
ATOM 1700 N N . LEU A 1 219 ? -11.352 7.18 2.736 1 98.94 219 LEU A N 1
ATOM 1701 C CA . LEU A 1 219 ? -12.352 7.957 2.021 1 98.94 219 LEU A CA 1
ATOM 1702 C C . LEU A 1 219 ? -13.75 7.652 2.545 1 98.94 219 LEU A C 1
ATOM 1704 O O . LEU A 1 219 ? -14.164 6.488 2.592 1 98.94 219 LEU A O 1
ATOM 1708 N N . VAL A 1 220 ? -14.438 8.656 2.977 1 98.88 220 VAL A N 1
ATOM 1709 C CA . VAL A 1 220 ? -15.719 8.492 3.654 1 98.88 220 VAL A CA 1
ATOM 1710 C C . VAL A 1 220 ? -16.797 9.281 2.916 1 98.88 220 VAL A C 1
ATOM 1712 O O . VAL A 1 220 ? -16.562 10.414 2.48 1 98.88 220 VAL A O 1
ATOM 1715 N N . GLY A 1 221 ? -17.953 8.711 2.648 1 98.75 221 GLY A N 1
ATOM 1716 C CA . GLY A 1 221 ? -19.062 9.32 1.942 1 98.75 221 GLY A CA 1
ATOM 1717 C C . GLY A 1 221 ? -20.297 8.438 1.912 1 98.75 221 GLY A C 1
ATOM 1718 O O . GLY A 1 221 ? -20.594 7.746 2.887 1 98.75 221 GLY A O 1
ATOM 1719 N N . ASP A 1 222 ? -21.109 8.57 0.885 1 98.5 222 ASP A N 1
ATOM 1720 C CA . ASP A 1 222 ? -22.297 7.723 0.748 1 98.5 222 ASP A CA 1
ATOM 1721 C C . ASP A 1 222 ? -21.922 6.336 0.231 1 98.5 222 ASP A C 1
ATOM 1723 O O . ASP A 1 222 ? -20.766 6.09 -0.12 1 98.5 222 ASP A O 1
ATOM 1727 N N . ALA A 1 223 ? -22.828 5.445 0.264 1 98.19 223 ALA A N 1
ATOM 1728 C CA . ALA A 1 223 ? -22.594 4.043 -0.078 1 98.19 223 ALA A CA 1
ATOM 1729 C C . ALA A 1 223 ? -22.172 3.9 -1.54 1 98.19 223 ALA A C 1
ATOM 1731 O O . ALA A 1 223 ? -21.344 3.051 -1.876 1 98.19 223 ALA A O 1
ATOM 1732 N N . ASP A 1 224 ? -22.75 4.688 -2.355 1 98.31 224 ASP A N 1
ATOM 1733 C CA . ASP A 1 224 ? -22.422 4.625 -3.777 1 98.31 224 ASP A CA 1
ATOM 1734 C C . ASP A 1 224 ? -20.984 5.074 -4.031 1 98.31 224 ASP A C 1
ATOM 1736 O O . ASP A 1 224 ? -20.281 4.469 -4.84 1 98.31 224 ASP A O 1
ATOM 1740 N N . LEU A 1 225 ? -20.562 6.16 -3.4 1 98.25 225 LEU A N 1
ATOM 1741 C CA . LEU A 1 225 ? -19.188 6.605 -3.51 1 98.25 225 LEU A CA 1
ATOM 1742 C C . LEU A 1 225 ? -18.219 5.5 -3.1 1 98.25 225 LEU A C 1
ATOM 1744 O O . LEU A 1 225 ? -17.234 5.246 -3.789 1 98.25 225 LEU A O 1
ATOM 1748 N N . SER A 1 226 ? -18.531 4.859 -2.014 1 98.19 226 SER A N 1
ATOM 1749 C CA . SER A 1 226 ? -17.672 3.803 -1.498 1 98.19 226 SER A CA 1
ATOM 1750 C C . SER A 1 226 ? -17.594 2.631 -2.469 1 98.19 226 SER A C 1
ATOM 1752 O O . SER A 1 226 ? -16.516 2.055 -2.672 1 98.19 226 SER A O 1
ATOM 1754 N N . ALA A 1 227 ? -18.719 2.256 -3.025 1 98.19 227 ALA A N 1
ATOM 1755 C CA . ALA A 1 227 ? -18.75 1.15 -3.979 1 98.19 227 ALA A CA 1
ATOM 1756 C C . ALA A 1 227 ? -17.875 1.445 -5.191 1 98.19 227 ALA A C 1
ATOM 1758 O O . ALA A 1 227 ? -17.094 0.59 -5.625 1 98.19 227 ALA A O 1
ATOM 1759 N N . GLN A 1 228 ? -17.969 2.633 -5.711 1 98.56 228 GLN A N 1
ATOM 1760 C CA . GLN A 1 228 ? -17.156 3.041 -6.852 1 98.56 228 GLN A CA 1
ATOM 1761 C C . GLN A 1 228 ? -15.68 3.158 -6.465 1 98.56 228 GLN A C 1
ATOM 1763 O O . GLN A 1 228 ? -14.797 2.818 -7.258 1 98.56 228 GLN A O 1
ATOM 1768 N N . ALA A 1 229 ? -15.508 3.658 -5.258 1 98.75 229 ALA A N 1
ATOM 1769 C CA . ALA A 1 229 ? -14.141 3.838 -4.777 1 98.75 229 ALA A CA 1
ATOM 1770 C C . ALA A 1 229 ? -13.398 2.504 -4.711 1 98.75 229 ALA A C 1
ATOM 1772 O O . ALA A 1 229 ? -12.203 2.438 -4.988 1 98.75 229 ALA A O 1
ATOM 1773 N N . LYS A 1 230 ? -14.055 1.472 -4.332 1 98.25 230 LYS A N 1
ATOM 1774 C CA . LYS A 1 230 ? -13.445 0.148 -4.258 1 98.25 230 LYS A CA 1
ATOM 1775 C C . LYS A 1 230 ? -12.984 -0.326 -5.637 1 98.25 230 LYS A C 1
ATOM 1777 O O . LYS A 1 230 ? -11.93 -0.947 -5.766 1 98.25 230 LYS A O 1
ATOM 1782 N N . VAL A 1 231 ? -13.742 -0.042 -6.672 1 98.25 231 VAL A N 1
ATOM 1783 C CA . VAL A 1 231 ? -13.383 -0.403 -8.039 1 98.25 231 VAL A CA 1
ATOM 1784 C C . VAL A 1 231 ? -12.125 0.356 -8.469 1 98.25 231 VAL A C 1
ATOM 1786 O O . VAL A 1 231 ? -11.172 -0.242 -8.961 1 98.25 231 VAL A O 1
ATOM 1789 N N . TRP A 1 232 ? -12.133 1.65 -8.25 1 98.56 232 TRP A N 1
ATOM 1790 C CA . TRP A 1 232 ? -11.008 2.486 -8.648 1 98.56 232 TRP A CA 1
ATOM 1791 C C . TRP A 1 232 ? -9.766 2.162 -7.824 1 98.56 232 TRP A C 1
ATOM 1793 O O . TRP A 1 232 ? -8.641 2.238 -8.32 1 98.56 232 TRP A O 1
ATOM 1803 N N . LYS A 1 233 ? -9.992 1.838 -6.5 1 98.44 233 LYS A N 1
ATOM 1804 C CA . LYS A 1 233 ? -8.883 1.407 -5.652 1 98.44 233 LYS A CA 1
ATOM 1805 C C . LYS A 1 233 ? -8.18 0.192 -6.246 1 98.44 233 LYS A C 1
ATOM 1807 O O . LYS A 1 233 ? -6.945 0.13 -6.266 1 98.44 233 LYS A O 1
ATOM 1812 N N . ARG A 1 234 ? -8.945 -0.765 -6.723 1 97.69 234 ARG A N 1
ATOM 1813 C CA . ARG A 1 234 ? -8.383 -1.942 -7.379 1 97.69 234 ARG A CA 1
ATOM 1814 C C . ARG A 1 234 ? -7.648 -1.558 -8.656 1 97.69 234 ARG A C 1
ATOM 1816 O O . ARG A 1 234 ? -6.551 -2.053 -8.922 1 97.69 234 ARG A O 1
ATOM 1823 N N . ARG A 1 235 ? -8.227 -0.639 -9.445 1 98.12 235 ARG A N 1
ATOM 1824 C CA . ARG A 1 235 ? -7.59 -0.182 -10.672 1 98.12 235 ARG A CA 1
ATOM 1825 C C . ARG A 1 235 ? -6.234 0.459 -10.383 1 98.12 235 ARG A C 1
ATOM 1827 O O . ARG A 1 235 ? -5.285 0.282 -11.148 1 98.12 235 ARG A O 1
ATOM 1834 N N . HIS A 1 236 ? -6.156 1.129 -9.227 1 98.25 236 HIS A N 1
ATOM 1835 C CA . HIS A 1 236 ? -4.93 1.829 -8.859 1 98.25 236 HIS A CA 1
ATOM 1836 C C . HIS A 1 236 ? -3.895 0.865 -8.289 1 98.25 236 HIS A C 1
ATOM 1838 O O . HIS A 1 236 ? -2.744 1.245 -8.062 1 98.25 236 HIS A O 1
ATOM 1844 N N . GLY A 1 237 ? -4.293 -0.328 -8.047 1 97.81 237 GLY A N 1
ATOM 1845 C CA . GLY A 1 237 ? -3.414 -1.271 -7.375 1 97.81 237 GLY A CA 1
ATOM 1846 C C . GLY A 1 237 ? -3.381 -1.087 -5.871 1 97.81 237 GLY A C 1
ATOM 1847 O O . GLY A 1 237 ? -2.41 -1.47 -5.215 1 97.81 237 GLY A O 1
ATOM 1848 N N . GLY A 1 238 ? -4.359 -0.441 -5.32 1 97.75 238 GLY A N 1
ATOM 1849 C CA . GLY A 1 238 ? -4.406 -0.162 -3.895 1 97.75 238 GLY A CA 1
ATOM 1850 C C . GLY A 1 238 ? -5.133 -1.231 -3.1 1 97.75 238 GLY A C 1
ATOM 1851 O O . GLY A 1 238 ? -5.152 -1.192 -1.868 1 97.75 238 GLY A O 1
ATOM 1852 N N . ASP A 1 239 ? -5.727 -2.154 -3.812 1 96.06 239 ASP A N 1
ATOM 1853 C CA . ASP A 1 239 ? -6.418 -3.268 -3.168 1 96.06 239 ASP A CA 1
ATOM 1854 C C . ASP A 1 239 ? -5.453 -4.418 -2.885 1 96.06 239 ASP A C 1
ATOM 1856 O O . ASP A 1 239 ? -5.539 -5.477 -3.512 1 96.06 239 ASP A O 1
ATOM 1860 N N . LEU A 1 240 ? -4.637 -4.254 -1.856 1 97 240 LEU A N 1
ATOM 1861 C CA . LEU A 1 240 ? -3.594 -5.215 -1.513 1 97 240 LEU A CA 1
ATOM 1862 C C . LEU A 1 240 ? -4.195 -6.465 -0.875 1 97 240 LEU A C 1
ATOM 1864 O O . LEU A 1 240 ? -5.262 -6.402 -0.263 1 97 240 LEU A O 1
ATOM 1868 N N . ILE A 1 241 ? -3.449 -7.535 -0.969 1 96.19 241 ILE A N 1
ATOM 1869 C CA . ILE A 1 241 ? -3.902 -8.781 -0.364 1 96.19 241 ILE A CA 1
ATOM 1870 C C . ILE A 1 241 ? -4.066 -8.594 1.143 1 96.19 241 ILE A C 1
ATOM 1872 O O . ILE A 1 241 ? -4.988 -9.148 1.747 1 96.19 241 ILE A O 1
ATOM 1876 N N . SER A 1 242 ? -3.139 -7.867 1.743 1 97.62 242 SER A N 1
ATOM 1877 C CA . SER A 1 242 ? -3.207 -7.555 3.168 1 97.62 242 SER A CA 1
ATOM 1878 C C . SER A 1 242 ? -2.895 -6.086 3.426 1 97.62 242 SER A C 1
ATOM 1880 O O . SER A 1 242 ? -1.815 -5.602 3.074 1 97.62 242 SER A O 1
ATOM 1882 N N . LEU A 1 243 ? -3.811 -5.445 4.078 1 98.31 243 LEU A N 1
ATOM 1883 C CA . LEU A 1 243 ? -3.621 -4.055 4.48 1 98.31 243 LEU A CA 1
ATOM 1884 C C . LEU A 1 243 ? -3.482 -3.939 5.992 1 98.31 243 LEU A C 1
ATOM 1886 O O . LEU A 1 243 ? -3.244 -2.85 6.52 1 98.31 243 LEU A O 1
ATOM 1890 N N . TYR A 1 244 ? -3.479 -4.988 6.707 1 98.31 244 TYR A N 1
ATOM 1891 C CA . TYR A 1 244 ? -3.75 -5.008 8.141 1 98.31 244 TYR A CA 1
ATOM 1892 C C . TYR A 1 244 ? -2.656 -4.281 8.914 1 98.31 244 TYR A C 1
ATOM 1894 O O . TYR A 1 244 ? -2.916 -3.697 9.969 1 98.31 244 TYR A O 1
ATOM 1902 N N . PRO A 1 245 ? -1.359 -4.242 8.5 1 98.5 245 PRO A N 1
ATOM 1903 C CA . PRO A 1 245 ? -0.421 -3.441 9.297 1 98.5 245 PRO A CA 1
ATOM 1904 C C . PRO A 1 245 ? -0.823 -1.97 9.375 1 98.5 245 PRO A C 1
ATOM 1906 O O . PRO A 1 245 ? -0.663 -1.34 10.422 1 98.5 245 PRO A O 1
ATOM 1909 N N . TYR A 1 246 ? -1.378 -1.508 8.266 1 98.62 246 TYR A N 1
ATOM 1910 C CA . TYR A 1 246 ? -1.799 -0.112 8.219 1 98.62 246 TYR A CA 1
ATOM 1911 C C . TYR A 1 246 ? -3.113 0.087 8.961 1 98.62 246 TYR A C 1
ATOM 1913 O O . TYR A 1 246 ? -3.293 1.09 9.656 1 98.62 246 TYR A O 1
ATOM 1921 N N . ILE A 1 247 ? -4 -0.864 8.828 1 98.69 247 ILE A N 1
ATOM 1922 C CA . ILE A 1 247 ? -5.289 -0.791 9.5 1 98.69 247 ILE A CA 1
ATOM 1923 C C . ILE A 1 247 ? -5.078 -0.805 11.016 1 98.69 247 ILE A C 1
ATOM 1925 O O . ILE A 1 247 ? -5.574 0.074 11.727 1 98.69 247 ILE A O 1
ATOM 1929 N N . LEU A 1 248 ? -4.297 -1.78 11.508 1 98.62 248 LEU A N 1
ATOM 1930 C CA . LEU A 1 248 ? -4.086 -1.972 12.938 1 98.62 248 LEU A CA 1
ATOM 1931 C C . LEU A 1 248 ? -3.346 -0.783 13.547 1 98.62 248 LEU A C 1
ATOM 1933 O O . LEU A 1 248 ? -3.711 -0.301 14.617 1 98.62 248 LEU A O 1
ATOM 1937 N N . SER A 1 249 ? -2.316 -0.302 12.859 1 98.62 249 SER A N 1
ATOM 1938 C CA . SER A 1 249 ? -1.585 0.857 13.359 1 98.62 249 SER A CA 1
ATOM 1939 C C . SER A 1 249 ? -2.463 2.105 13.359 1 98.62 249 SER A C 1
ATOM 1941 O O . SER A 1 249 ? -2.42 2.898 14.305 1 98.62 249 SER A O 1
ATOM 1943 N N . SER A 1 250 ? -3.254 2.305 12.273 1 98.69 250 SER A N 1
ATOM 1944 C CA . SER A 1 250 ? -4.137 3.463 12.164 1 98.69 250 SER A CA 1
ATOM 1945 C C . SER A 1 250 ? -5.156 3.488 13.305 1 98.69 250 SER A C 1
ATOM 1947 O O . SER A 1 250 ? -5.348 4.523 13.945 1 98.69 250 SER A O 1
ATOM 1949 N N . GLU A 1 251 ? -5.793 2.352 13.523 1 98.5 251 GLU A N 1
ATOM 1950 C CA . GLU A 1 251 ? -6.805 2.285 14.57 1 98.5 251 GLU A CA 1
ATOM 1951 C C . GLU A 1 251 ? -6.184 2.486 15.953 1 98.5 251 GLU A C 1
ATOM 1953 O O . GLU A 1 251 ? -6.727 3.219 16.781 1 98.5 251 GLU A O 1
ATOM 1958 N N . TYR A 1 252 ? -5.066 1.846 16.25 1 98.56 252 TYR A N 1
ATOM 1959 C CA . TYR A 1 252 ? -4.375 1.938 17.531 1 98.56 252 TYR A CA 1
ATOM 1960 C C . TYR A 1 252 ? -4.027 3.385 17.859 1 98.56 252 TYR A C 1
ATOM 1962 O O . TYR A 1 252 ? -4.348 3.875 18.938 1 98.56 252 TYR A O 1
ATOM 1970 N N . TYR A 1 253 ? -3.42 4.066 16.938 1 98.69 253 TYR A N 1
ATOM 1971 C CA . TYR A 1 253 ? -2.932 5.41 17.219 1 98.69 253 TYR A CA 1
ATOM 1972 C C . TYR A 1 253 ? -4.066 6.426 17.172 1 98.69 253 TYR A C 1
ATOM 1974 O O . TYR A 1 253 ? -4.016 7.453 17.859 1 98.69 253 TYR A O 1
ATOM 1982 N N . LEU A 1 254 ? -5.086 6.152 16.312 1 98.69 254 LEU A N 1
ATOM 1983 C CA . LEU A 1 254 ? -6.27 7 16.375 1 98.69 254 LEU A CA 1
ATOM 1984 C C . LEU A 1 254 ? -6.879 6.98 17.781 1 98.69 254 LEU A C 1
ATOM 1986 O O . LEU A 1 254 ? -7.164 8.031 18.344 1 98.69 254 LEU A O 1
ATOM 1990 N N . ASP A 1 255 ? -7.09 5.77 18.328 1 98.25 255 ASP A N 1
ATOM 1991 C CA . ASP A 1 255 ? -7.668 5.621 19.656 1 98.25 255 ASP A CA 1
ATOM 1992 C C . ASP A 1 255 ? -6.773 6.266 20.719 1 98.25 255 ASP A C 1
ATOM 1994 O O . ASP A 1 255 ? -7.27 6.855 21.672 1 98.25 255 ASP A O 1
ATOM 1998 N N . LEU A 1 256 ? -5.504 6.156 20.531 1 98.12 256 LEU A N 1
ATOM 1999 C CA . LEU A 1 256 ? -4.535 6.676 21.484 1 98.12 256 LEU A CA 1
ATOM 2000 C C . LEU A 1 256 ? -4.539 8.203 21.484 1 98.12 256 LEU A C 1
ATOM 2002 O O . LEU A 1 256 ? -4.434 8.828 22.547 1 98.12 256 LEU A O 1
ATOM 2006 N N . ARG A 1 257 ? -4.68 8.836 20.281 1 98.56 257 ARG A N 1
ATOM 2007 C CA . ARG A 1 257 ? -4.281 10.234 20.219 1 98.56 257 ARG A CA 1
ATOM 2008 C C . ARG A 1 257 ? -5.484 11.141 19.969 1 98.56 257 ARG A C 1
ATOM 2010 O O . ARG A 1 257 ? -5.414 12.352 20.188 1 98.56 257 ARG A O 1
ATOM 2017 N N . LEU A 1 258 ? -6.562 10.562 19.5 1 98.12 258 LEU A N 1
ATOM 2018 C CA . LEU A 1 258 ? -7.75 11.375 19.266 1 98.12 258 LEU A CA 1
ATOM 2019 C C . LEU A 1 258 ? -8.125 12.164 20.516 1 98.12 258 LEU A C 1
ATOM 2021 O O . LEU A 1 258 ? -8.391 13.367 20.453 1 98.12 258 LEU A O 1
ATOM 2025 N N . PRO A 1 259 ? -8.109 11.562 21.719 1 98 259 PRO A N 1
ATOM 2026 C CA . PRO A 1 259 ? -8.477 12.305 22.938 1 98 259 PRO A CA 1
ATOM 2027 C C . PRO A 1 259 ? -7.445 13.367 23.312 1 98 259 PRO A C 1
ATOM 2029 O O . PRO A 1 259 ? -7.699 14.188 24.188 1 98 259 PRO A O 1
ATOM 2032 N N . ARG A 1 260 ? -6.316 13.391 22.656 1 98.31 260 ARG A N 1
ATOM 2033 C CA . ARG A 1 260 ? -5.219 14.273 23.031 1 98.31 260 ARG A CA 1
ATOM 2034 C C . ARG A 1 260 ? -5.188 15.523 22.156 1 98.31 260 ARG A C 1
ATOM 2036 O O . ARG A 1 260 ? -4.359 16.406 22.344 1 98.31 260 ARG A O 1
ATOM 2043 N N . MET A 1 261 ? -6.117 15.664 21.219 1 98.5 261 MET A N 1
ATOM 2044 C CA . MET A 1 261 ? -6.066 16.719 20.219 1 98.5 261 MET A CA 1
ATOM 2045 C C . MET A 1 261 ? -6.199 18.094 20.875 1 98.5 261 MET A C 1
ATOM 2047 O O . MET A 1 261 ? -5.543 19.047 20.469 1 98.5 261 MET A O 1
ATOM 2051 N N . ALA A 1 262 ? -7.047 18.188 21.859 1 98.38 262 ALA A N 1
ATOM 2052 C CA . ALA A 1 262 ? -7.215 19.469 22.547 1 98.38 262 ALA A CA 1
ATOM 2053 C C . ALA A 1 262 ? -5.926 19.891 23.25 1 98.38 262 ALA A C 1
ATOM 2055 O O . ALA A 1 262 ? -5.582 21.078 23.25 1 98.38 262 ALA A O 1
ATOM 2056 N N . ARG A 1 263 ? -5.301 18.938 23.875 1 98.44 263 ARG A N 1
ATOM 2057 C CA . ARG A 1 263 ? -4.023 19.219 24.516 1 98.44 263 ARG A CA 1
ATOM 2058 C C . ARG A 1 263 ? -2.998 19.703 23.484 1 98.44 263 ARG A C 1
ATOM 2060 O O . ARG A 1 263 ? -2.301 20.688 23.719 1 98.44 263 ARG A O 1
ATOM 2067 N N . TYR A 1 264 ? -2.867 18.984 22.344 1 98.69 264 TYR A N 1
ATOM 2068 C CA . TYR A 1 264 ? -1.933 19.375 21.297 1 98.69 264 TYR A CA 1
ATOM 2069 C C . TYR A 1 264 ? -2.197 20.797 20.828 1 98.69 264 TYR A C 1
ATOM 2071 O O . TYR A 1 264 ? -1.261 21.562 20.609 1 98.69 264 TYR A O 1
ATOM 2079 N N . TYR A 1 265 ? -3.463 21.094 20.688 1 98.5 265 TYR A N 1
ATOM 2080 C CA . TYR A 1 265 ? -3.898 22.406 20.266 1 98.5 265 TYR A CA 1
ATOM 2081 C C . TYR A 1 265 ? -3.438 23.484 21.25 1 98.5 265 TYR A C 1
ATOM 2083 O O . TYR A 1 265 ? -2.846 24.484 20.859 1 98.5 265 TYR A O 1
ATOM 2091 N N . GLY A 1 266 ? -3.678 23.281 22.484 1 98.56 266 GLY A N 1
ATOM 2092 C CA . GLY A 1 266 ? -3.242 24.219 23.516 1 98.56 266 GLY A CA 1
ATOM 2093 C C . GLY A 1 266 ? -1.735 24.391 23.578 1 98.56 266 GLY A C 1
ATOM 2094 O O . GLY A 1 266 ? -1.237 25.5 23.719 1 98.56 266 GLY A O 1
ATOM 2095 N N . GLU A 1 267 ? -1.034 23.281 23.422 1 98.56 267 GLU A N 1
ATOM 2096 C CA . GLU A 1 267 ? 0.425 23.297 23.453 1 98.56 267 GLU A CA 1
ATOM 2097 C C . GLU A 1 267 ? 1.001 24.047 22.266 1 98.56 267 GLU A C 1
ATOM 2099 O O . GLU A 1 267 ? 2.031 24.703 22.375 1 98.56 267 GLU A O 1
ATOM 2104 N N . ALA A 1 268 ? 0.36 23.922 21.109 1 98.62 268 ALA A N 1
ATOM 2105 C CA . ALA A 1 268 ? 0.782 24.672 19.938 1 98.62 268 ALA A CA 1
ATOM 2106 C C . ALA A 1 268 ? 0.679 26.172 20.188 1 98.62 268 ALA A C 1
ATOM 2108 O O . ALA A 1 268 ? 1.571 26.938 19.797 1 98.62 268 ALA A O 1
ATOM 2109 N N . ARG A 1 269 ? -0.38 26.609 20.781 1 98.56 269 ARG A N 1
A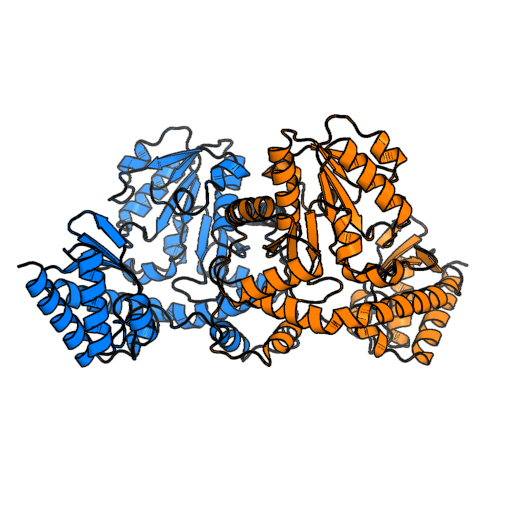TOM 2110 C CA . ARG A 1 269 ? -0.581 28.016 21.109 1 98.56 269 ARG A CA 1
ATOM 2111 C C . ARG A 1 269 ? 0.459 28.5 22.109 1 98.56 269 ARG A C 1
ATOM 2113 O O . ARG A 1 269 ? 1.002 29.609 21.953 1 98.56 269 ARG A O 1
ATOM 2120 N N . GLU A 1 270 ? 0.716 27.656 23.078 1 98.31 270 GLU A N 1
ATOM 2121 C CA . GLU A 1 270 ? 1.738 27.969 24.062 1 98.31 270 GLU A CA 1
ATOM 2122 C C . GLU A 1 270 ? 3.105 28.156 23.422 1 98.31 270 GLU A C 1
ATOM 2124 O O . GLU A 1 270 ? 3.785 29.156 23.656 1 98.31 270 GLU A O 1
ATOM 2129 N N . LEU A 1 271 ? 3.498 27.172 22.641 1 98.62 271 LEU A N 1
ATOM 2130 C CA . LEU A 1 271 ? 4.809 27.203 22 1 98.62 271 LEU A CA 1
ATOM 2131 C C . LEU A 1 271 ? 4.93 28.375 21.031 1 98.62 271 LEU A C 1
ATOM 2133 O O . LEU A 1 271 ? 5.969 29.047 20.984 1 98.62 271 LEU A O 1
ATOM 2137 N N . ALA A 1 272 ? 3.877 28.641 20.234 1 98.81 272 ALA A N 1
ATOM 2138 C CA . ALA A 1 272 ? 3.873 29.766 19.312 1 98.81 272 ALA A CA 1
ATOM 2139 C C . ALA A 1 272 ? 4.066 31.078 20.062 1 98.81 272 ALA A C 1
ATOM 2141 O O . ALA A 1 272 ? 4.777 31.969 19.594 1 98.81 272 ALA A O 1
ATOM 2142 N N . ALA A 1 273 ? 3.441 31.203 21.188 1 98.75 273 ALA A N 1
ATOM 2143 C CA . ALA A 1 273 ? 3.57 32.406 22 1 98.75 273 ALA A CA 1
ATOM 2144 C C . ALA A 1 273 ? 5.016 32.625 22.438 1 98.75 273 ALA A C 1
ATOM 2146 O O . ALA A 1 273 ? 5.504 33.75 22.453 1 98.75 273 ALA A O 1
ATOM 2147 N N . LEU A 1 274 ? 5.664 31.562 22.859 1 98.62 274 LEU A N 1
ATOM 2148 C CA . LEU A 1 274 ? 7.066 31.641 23.25 1 98.62 274 LEU A CA 1
ATOM 2149 C C . LEU A 1 274 ? 7.934 32.125 22.094 1 98.62 274 LEU A C 1
ATOM 2151 O O . LEU A 1 274 ? 8.805 33 22.281 1 98.62 274 LEU A O 1
ATOM 2155 N N . TYR A 1 275 ? 7.746 31.578 20.906 1 98.69 275 TYR A N 1
ATOM 2156 C CA . TYR A 1 275 ? 8.5 32 19.734 1 98.69 275 TYR A CA 1
ATOM 2157 C C . TYR A 1 275 ? 8.234 33.469 19.391 1 98.69 275 TYR A C 1
ATOM 2159 O O . TYR A 1 275 ? 9.164 34.219 19.109 1 98.69 275 TYR A O 1
ATOM 2167 N N . ASN A 1 276 ? 6.965 33.875 19.438 1 98.56 276 ASN A N 1
ATOM 2168 C CA . ASN A 1 276 ? 6.551 35.188 19.016 1 98.56 276 ASN A CA 1
ATOM 2169 C C . ASN A 1 276 ? 7.059 36.281 19.984 1 98.56 276 ASN A C 1
ATOM 2171 O O . ASN A 1 276 ? 7.078 37.469 19.656 1 98.56 276 ASN A O 1
ATOM 2175 N N . ALA A 1 277 ? 7.461 35.875 21.125 1 98.12 277 ALA A N 1
ATOM 2176 C CA . ALA A 1 277 ? 8 36.812 22.109 1 98.12 277 ALA A CA 1
ATOM 2177 C C . ALA A 1 277 ? 9.438 37.188 21.766 1 98.12 277 ALA A C 1
ATOM 2179 O O . ALA A 1 277 ? 9.984 38.156 22.328 1 98.12 277 ALA A O 1
ATOM 2180 N N . GLN A 1 278 ? 10.055 36.469 20.859 1 97.75 278 GLN A N 1
ATOM 2181 C CA . GLN A 1 278 ? 11.445 36.719 20.5 1 97.75 278 GLN A CA 1
ATOM 2182 C C . GLN A 1 278 ? 11.531 37.594 19.234 1 97.75 278 GLN A C 1
ATOM 2184 O O . GLN A 1 278 ? 10.828 37.344 18.266 1 97.75 278 GLN A O 1
ATOM 2189 N N . PRO A 1 279 ? 12.422 38.594 19.25 1 95.5 279 PRO A N 1
ATOM 2190 C CA . PRO A 1 279 ? 12.609 39.375 18.031 1 95.5 279 PRO A CA 1
ATOM 2191 C C . PRO A 1 279 ? 13.125 38.531 16.859 1 95.5 279 PRO A C 1
ATOM 2193 O O . PRO A 1 279 ? 13.977 37.656 17.047 1 95.5 279 PRO A O 1
ATOM 2196 N N . GLY A 1 280 ? 12.57 38.781 15.711 1 95 280 GLY A N 1
ATOM 2197 C CA . GLY A 1 280 ? 13.047 38.125 14.508 1 95 280 GLY A CA 1
ATOM 2198 C C . GLY A 1 280 ? 12.438 36.75 14.289 1 95 280 GLY A C 1
ATOM 2199 O O . GLY A 1 280 ? 12.82 36.031 13.359 1 95 280 GLY A O 1
ATOM 2200 N N . ILE A 1 281 ? 11.562 36.344 15.156 1 97.94 281 ILE A N 1
ATOM 2201 C CA . ILE A 1 281 ? 10.852 35.062 15.055 1 97.94 281 ILE A CA 1
ATOM 2202 C C . ILE A 1 281 ? 9.344 35.312 14.977 1 97.94 281 ILE A C 1
ATOM 2204 O O . ILE A 1 281 ? 8.82 36.188 15.688 1 97.94 281 ILE A O 1
ATOM 2208 N N . ARG A 1 282 ? 8.688 34.75 14.07 1 97.88 282 ARG A N 1
ATOM 2209 C CA . ARG A 1 282 ? 7.23 34.844 14 1 97.88 282 ARG A CA 1
ATOM 2210 C C . ARG A 1 282 ? 6.602 33.531 13.586 1 97.88 282 ARG A C 1
ATOM 2212 O O . ARG A 1 282 ? 7.246 32.688 12.938 1 97.88 282 ARG A O 1
ATOM 2219 N N . THR A 1 283 ? 5.414 33.344 13.992 1 98.62 283 THR A N 1
ATOM 2220 C CA . THR A 1 283 ? 4.672 32.156 13.586 1 98.62 283 THR A CA 1
ATOM 2221 C C . THR A 1 283 ? 3.514 32.531 12.664 1 98.62 283 THR A C 1
ATOM 2223 O O . THR A 1 283 ? 3.043 33.656 12.688 1 98.62 283 THR A O 1
ATOM 2226 N N . LEU A 1 284 ? 3.135 31.688 11.758 1 98.25 284 LEU A N 1
ATOM 2227 C CA . LEU A 1 284 ? 1.948 31.781 10.914 1 98.25 284 LEU A CA 1
ATOM 2228 C C . LEU A 1 284 ? 1.058 30.547 11.102 1 98.25 284 LEU A C 1
ATOM 2230 O O . LEU A 1 284 ? 1.455 29.438 10.766 1 98.25 284 LEU A O 1
ATOM 2234 N N . PRO A 1 285 ? -0.199 30.75 11.5 1 98.12 285 PRO A N 1
ATOM 2235 C CA . PRO A 1 285 ? -0.721 32 12.039 1 98.12 285 PRO A CA 1
ATOM 2236 C C . PRO A 1 285 ? -0.021 32.438 13.328 1 98.12 285 PRO A C 1
ATOM 2238 O O . PRO A 1 285 ? 0.685 31.641 13.945 1 98.12 285 PRO A O 1
ATOM 2241 N N . GLU A 1 286 ? -0.176 33.688 13.703 1 98.56 286 GLU A N 1
ATOM 2242 C CA . GLU A 1 286 ? 0.401 34.188 14.961 1 98.56 286 GLU A CA 1
ATOM 2243 C C . GLU A 1 286 ? -0.118 33.375 16.141 1 98.56 286 GLU A C 1
ATOM 2245 O O . GLU A 1 286 ? 0.648 33 17.047 1 98.56 286 GLU A O 1
ATOM 2250 N N . VAL A 1 287 ? -1.396 33.156 16.125 1 98.62 287 VAL A N 1
ATOM 2251 C CA . VAL A 1 287 ? -2.047 32.281 17.094 1 98.62 287 VAL A CA 1
ATOM 2252 C C . VAL A 1 287 ? -2.566 31.031 16.375 1 98.62 287 VAL A C 1
ATOM 2254 O O . VAL A 1 287 ? -3.551 31.094 15.633 1 98.62 287 VAL A O 1
ATOM 2257 N N . PRO A 1 288 ? -1.955 29.891 16.625 1 98.62 288 PRO A N 1
ATOM 2258 C CA . PRO A 1 288 ? -2.336 28.672 15.914 1 98.62 288 PRO A CA 1
ATOM 2259 C C . PRO A 1 288 ? -3.82 28.328 16.062 1 98.62 288 PRO A C 1
ATOM 2261 O O . PRO A 1 288 ? -4.395 28.531 17.141 1 98.62 288 PRO A O 1
ATOM 2264 N N . VAL A 1 289 ? -4.438 27.812 15.008 1 98.56 289 VAL A N 1
ATOM 2265 C CA . VAL A 1 289 ? -5.84 27.406 14.984 1 98.56 289 VAL A CA 1
ATOM 2266 C C . VAL A 1 289 ? -5.938 25.891 14.852 1 98.56 289 VAL A C 1
ATOM 2268 O O . VAL A 1 289 ? -6.996 25.359 14.508 1 98.56 289 VAL A O 1
ATOM 2271 N N . SER A 1 290 ? -4.879 25.156 15.008 1 98.12 290 SER A N 1
ATOM 2272 C CA . SER A 1 290 ? -4.684 23.719 15.117 1 98.12 290 SER A CA 1
ATOM 2273 C C . SER A 1 290 ? -3.395 23.391 15.867 1 98.12 290 SER A C 1
ATOM 2275 O O . SER A 1 290 ? -2.803 24.266 16.5 1 98.12 290 SER A O 1
ATOM 2277 N N . ASN A 1 291 ? -2.969 22.156 15.867 1 98.38 291 ASN A N 1
ATOM 2278 C CA . ASN A 1 291 ? -1.741 21.797 16.562 1 98.38 291 ASN A CA 1
ATOM 2279 C C . ASN A 1 291 ? -0.509 22.047 15.703 1 98.38 291 ASN A C 1
ATOM 2281 O O . ASN A 1 291 ? 0.579 21.562 16 1 98.38 291 ASN A O 1
ATOM 2285 N N . MET A 1 292 ? -0.704 22.812 14.578 1 98.38 292 MET A N 1
ATOM 2286 C CA . MET A 1 292 ? 0.447 23.078 13.719 1 98.38 292 MET A CA 1
ATOM 2287 C C . MET A 1 292 ? 0.564 24.578 13.422 1 98.38 292 MET A C 1
ATOM 2289 O O . MET A 1 292 ? -0.4 25.312 13.586 1 98.38 292 MET A O 1
ATOM 2293 N N . PHE A 1 293 ? 1.729 25.047 13.047 1 98.69 293 PHE A N 1
ATOM 2294 C CA . PHE A 1 293 ? 2.021 26.406 12.57 1 98.69 293 PHE A CA 1
ATOM 2295 C C . PHE A 1 293 ? 3.352 26.438 11.828 1 98.69 293 PHE A C 1
ATOM 2297 O O . PHE A 1 293 ? 4.109 25.469 11.859 1 98.69 293 PHE A O 1
ATOM 2304 N N . HIS A 1 294 ? 3.506 27.484 11.07 1 98.62 294 HIS A N 1
ATOM 2305 C CA . HIS A 1 294 ? 4.812 27.734 10.477 1 98.62 294 HIS A CA 1
ATOM 2306 C C . HIS A 1 294 ? 5.637 28.688 11.344 1 98.62 294 HIS A C 1
ATOM 2308 O O . HIS A 1 294 ? 5.09 29.625 11.938 1 98.62 294 HIS A O 1
ATOM 2314 N N . LEU A 1 295 ? 6.867 28.359 11.453 1 98.69 295 LEU A N 1
ATOM 2315 C CA . LEU A 1 295 ? 7.836 29.141 12.211 1 98.69 295 LEU A CA 1
ATOM 2316 C C . LEU A 1 295 ? 8.805 29.859 11.281 1 98.69 295 LEU A C 1
ATOM 2318 O O . LEU A 1 295 ? 9.5 29.219 10.492 1 98.69 295 LEU A O 1
ATOM 2322 N N . TYR A 1 296 ? 8.828 31.156 11.32 1 98.19 296 TYR A N 1
ATOM 2323 C CA . TYR A 1 296 ? 9.656 31.969 10.445 1 98.19 296 TYR A CA 1
ATOM 2324 C C . TYR A 1 296 ? 10.797 32.625 11.219 1 98.19 296 TYR A C 1
ATOM 2326 O O . TYR A 1 296 ? 10.602 33.062 12.352 1 98.19 296 TYR A O 1
ATOM 2334 N N . PHE A 1 297 ? 11.93 32.656 10.578 1 98.06 297 PHE A N 1
ATOM 2335 C CA . PHE A 1 297 ? 13.086 33.406 11.047 1 98.06 297 PHE A CA 1
ATOM 2336 C C . PHE A 1 297 ? 13.461 34.469 10.039 1 98.06 297 PHE A C 1
ATOM 2338 O O . PHE A 1 297 ? 13.531 34.219 8.836 1 98.06 297 PHE A O 1
ATOM 2345 N N . ASP A 1 298 ? 13.75 35.656 10.508 1 96.62 298 ASP A N 1
ATOM 2346 C CA . ASP A 1 298 ? 14.117 36.75 9.648 1 96.62 298 ASP A CA 1
ATOM 2347 C C . ASP A 1 298 ? 15.602 36.75 9.32 1 96.62 298 ASP A C 1
ATOM 2349 O O . ASP A 1 298 ? 16.297 37.75 9.516 1 96.62 298 ASP A O 1
ATOM 2353 N N . VAL A 1 299 ? 16.078 35.688 8.859 1 96.62 299 VAL A N 1
ATOM 2354 C CA . VAL A 1 299 ? 17.453 35.5 8.398 1 96.62 299 VAL A CA 1
ATOM 2355 C C . VAL A 1 299 ? 17.484 34.531 7.227 1 96.62 299 VAL A C 1
ATOM 2357 O O . VAL A 1 299 ? 16.547 33.75 7.039 1 96.62 299 VAL A O 1
ATOM 2360 N N . PRO A 1 300 ? 18.5 34.625 6.395 1 95.88 300 PRO A N 1
ATOM 2361 C CA . PRO A 1 300 ? 18.641 33.625 5.324 1 95.88 300 PRO A CA 1
ATOM 2362 C C . PRO A 1 300 ? 18.75 32.219 5.852 1 95.88 300 PRO A C 1
ATOM 2364 O O . PRO A 1 300 ? 19.203 32 6.977 1 95.88 300 PRO A O 1
ATOM 2367 N N . ALA A 1 301 ? 18.359 31.281 5.062 1 96.56 301 ALA A N 1
ATOM 2368 C CA . ALA A 1 301 ? 18.266 29.875 5.453 1 96.56 301 ALA A CA 1
ATOM 2369 C C . ALA A 1 301 ? 19.594 29.375 6.008 1 96.56 301 ALA A C 1
ATOM 2371 O O . ALA A 1 301 ? 19.625 28.656 7.008 1 96.56 301 ALA A O 1
ATOM 2372 N N . GLU A 1 302 ? 20.672 29.719 5.375 1 94.75 302 GLU A N 1
ATOM 2373 C CA . GLU A 1 302 ? 21.984 29.25 5.801 1 94.75 302 GLU A CA 1
ATOM 2374 C C . GLU A 1 302 ? 22.297 29.719 7.219 1 94.75 302 GLU A C 1
ATOM 2376 O O . GLU A 1 302 ? 22.812 28.938 8.031 1 94.75 302 GLU A O 1
ATOM 2381 N N . VAL A 1 303 ? 21.984 30.969 7.43 1 95.75 303 VAL A N 1
ATOM 2382 C CA . VAL A 1 303 ? 22.234 31.562 8.742 1 95.75 303 VAL A CA 1
ATOM 2383 C C . VAL A 1 303 ? 21.312 30.922 9.773 1 95.75 303 VAL A C 1
ATOM 2385 O O . VAL A 1 303 ? 21.75 30.547 10.867 1 95.75 303 VAL A O 1
ATOM 2388 N N . GLY A 1 304 ? 20.062 30.844 9.477 1 96.94 304 GLY A N 1
ATOM 2389 C CA . GLY A 1 304 ? 19.094 30.219 10.375 1 96.94 304 GLY A CA 1
ATOM 2390 C C . GLY A 1 304 ? 19.469 28.797 10.758 1 96.94 304 GLY A C 1
ATOM 2391 O O . GLY A 1 304 ? 19.375 28.422 11.922 1 96.94 304 GLY A O 1
ATOM 2392 N N . GLU A 1 305 ? 19.875 28 9.789 1 97.44 305 GLU A N 1
ATOM 2393 C CA . GLU A 1 305 ? 20.266 26.609 10.031 1 97.44 305 GLU A CA 1
ATOM 2394 C C . GLU A 1 305 ? 21.406 26.531 11.031 1 97.44 305 GLU A C 1
ATOM 2396 O O . GLU A 1 305 ? 21.391 25.688 11.93 1 97.44 305 GLU A O 1
ATOM 2401 N N . ALA A 1 306 ? 22.406 27.375 10.797 1 96.69 306 ALA A N 1
ATOM 2402 C CA . ALA A 1 306 ? 23.547 27.375 11.688 1 96.69 306 ALA A CA 1
ATOM 2403 C C . ALA A 1 306 ? 23.141 27.75 13.117 1 96.69 306 ALA A C 1
ATOM 2405 O O . ALA A 1 306 ? 23.578 27.109 14.078 1 96.69 306 ALA A O 1
ATOM 2406 N N . VAL A 1 307 ? 22.344 28.766 13.273 1 97.25 307 VAL A N 1
ATOM 2407 C CA . VAL A 1 307 ? 21.922 29.266 14.578 1 97.25 307 VAL A CA 1
ATOM 2408 C C . VAL A 1 307 ? 21.078 28.219 15.289 1 97.25 307 VAL A C 1
ATOM 2410 O O . VAL A 1 307 ? 21.297 27.906 16.453 1 97.25 307 VAL A O 1
ATOM 2413 N N . VAL A 1 308 ? 20.062 27.656 14.594 1 98.06 308 VAL A N 1
ATOM 2414 C CA . VAL A 1 308 ? 19.188 26.656 15.188 1 98.06 308 VAL A CA 1
ATOM 2415 C C . VAL A 1 308 ? 19.984 25.422 15.594 1 98.06 308 VAL A C 1
ATOM 2417 O O . VAL A 1 308 ? 19.781 24.859 16.672 1 98.06 308 VAL A O 1
ATOM 2420 N N . ALA A 1 309 ? 20.875 24.984 14.711 1 97.88 309 ALA A N 1
ATOM 2421 C CA . ALA A 1 309 ? 21.734 23.828 15.016 1 97.88 309 ALA A CA 1
ATOM 2422 C C . ALA A 1 309 ? 22.547 24.062 16.281 1 97.88 309 ALA A C 1
ATOM 2424 O O . ALA A 1 309 ? 22.672 23.172 17.125 1 97.88 309 ALA A O 1
ATOM 2425 N N . GLU A 1 310 ? 23.109 25.234 16.391 1 97.12 310 GLU A N 1
ATOM 2426 C CA . GLU A 1 310 ? 23.906 25.594 17.547 1 97.12 310 GLU A CA 1
ATOM 2427 C C . GLU A 1 310 ? 23.078 25.562 18.828 1 97.12 310 GLU A C 1
ATOM 2429 O O . GLU A 1 310 ? 23.5 24.984 19.828 1 97.12 310 GLU A O 1
ATOM 2434 N N . VAL A 1 311 ? 21.938 26.172 18.797 1 97.75 311 VAL A N 1
ATOM 2435 C CA . VAL A 1 311 ? 21.062 26.234 19.953 1 97.75 311 VAL A CA 1
ATOM 2436 C C . VAL A 1 311 ? 20.641 24.828 20.359 1 97.75 311 VAL A C 1
ATOM 2438 O O . VAL A 1 311 ? 20.609 24.484 21.531 1 97.75 311 VAL A O 1
ATOM 2441 N N . GLN A 1 312 ? 20.25 23.969 19.375 1 98 312 GLN A N 1
ATOM 2442 C CA . GLN A 1 312 ? 19.859 22.594 19.625 1 98 312 GLN A CA 1
ATOM 2443 C C . GLN A 1 312 ? 21 21.812 20.297 1 98 312 GLN A C 1
ATOM 2445 O O . GLN A 1 312 ? 20.781 21.078 21.25 1 98 312 GLN A O 1
ATOM 2450 N N . ALA A 1 313 ? 22.188 21.984 19.781 1 96.88 313 ALA A N 1
ATOM 2451 C CA . ALA A 1 313 ? 23.359 21.281 20.312 1 96.88 313 ALA A CA 1
ATOM 2452 C C . ALA A 1 313 ? 23.656 21.703 21.75 1 96.88 313 ALA A C 1
ATOM 2454 O O . ALA A 1 313 ? 24.031 20.875 22.578 1 96.88 313 ALA A O 1
ATOM 2455 N N . GLU A 1 314 ? 23.5 22.938 22.047 1 96.5 314 GLU A N 1
ATOM 2456 C CA . GLU A 1 314 ? 23.844 23.5 23.344 1 96.5 314 GLU A CA 1
ATOM 2457 C C . GLU A 1 314 ? 22.781 23.172 24.391 1 96.5 314 GLU A C 1
ATOM 2459 O O . GLU A 1 314 ? 23.109 22.984 25.562 1 96.5 314 GLU A O 1
ATOM 2464 N N . THR A 1 315 ? 21.578 23.141 23.969 1 97.38 315 THR A N 1
ATOM 2465 C CA . THR A 1 315 ? 20.5 23.047 24.953 1 97.38 315 THR A CA 1
ATOM 2466 C C . THR A 1 315 ? 19.953 21.625 25.031 1 97.38 315 THR A C 1
ATOM 2468 O O . THR A 1 315 ? 19.281 21.266 26 1 97.38 315 THR A O 1
ATOM 2471 N N . GLY A 1 316 ? 20.109 20.844 23.922 1 97.5 316 GLY A N 1
ATOM 2472 C CA . GLY A 1 316 ? 19.531 19.516 23.844 1 97.5 316 GLY A CA 1
ATOM 2473 C C . GLY A 1 316 ? 18.047 19.516 23.5 1 97.5 316 GLY A C 1
ATOM 2474 O O . GLY A 1 316 ? 17.375 18.5 23.672 1 97.5 316 GLY A O 1
ATOM 2475 N N . ILE A 1 317 ? 17.5 20.703 23.078 1 98.31 317 ILE A N 1
ATOM 2476 C CA . ILE A 1 317 ? 16.094 20.844 22.688 1 98.31 317 ILE A CA 1
ATOM 2477 C C . ILE A 1 317 ? 16 20.938 21.172 1 98.31 317 ILE A C 1
ATOM 2479 O O . ILE A 1 317 ? 16.547 21.859 20.562 1 98.31 317 ILE A O 1
ATOM 2483 N N . GLY A 1 318 ? 15.336 19.891 20.562 1 97.88 318 GLY A N 1
ATOM 2484 C CA . GLY A 1 318 ? 15.078 19.938 19.125 1 97.88 318 GLY A CA 1
ATOM 2485 C C . GLY A 1 318 ? 13.953 20.875 18.75 1 97.88 318 GLY A C 1
ATOM 2486 O O . GLY A 1 318 ? 12.797 20.641 19.109 1 97.88 318 GLY A O 1
ATOM 2487 N N . LEU A 1 319 ? 14.305 21.938 18 1 97.69 319 LEU A N 1
ATOM 2488 C CA . LEU A 1 319 ? 13.352 22.984 17.641 1 97.69 319 LEU A CA 1
ATOM 2489 C C . LEU A 1 319 ? 12.914 22.828 16.188 1 97.69 319 LEU A C 1
ATOM 2491 O O . LEU A 1 319 ? 11.75 23.078 15.852 1 97.69 319 LEU A O 1
ATOM 2495 N N . ALA A 1 320 ? 13.789 22.453 15.32 1 97.06 320 ALA A N 1
ATOM 2496 C CA . ALA A 1 320 ? 13.508 22.266 13.898 1 97.06 320 ALA A CA 1
ATOM 2497 C C . ALA A 1 320 ? 14.477 21.266 13.273 1 97.06 320 ALA A C 1
ATOM 2499 O O . ALA A 1 320 ? 15.672 21.266 13.586 1 97.06 320 ALA A O 1
ATOM 2500 N N . ALA A 1 321 ? 13.953 20.469 12.398 1 95.31 321 ALA A N 1
ATOM 2501 C CA . ALA A 1 321 ? 14.773 19.484 11.711 1 95.31 321 ALA A CA 1
ATOM 2502 C C . ALA A 1 321 ? 15.25 20 10.352 1 95.31 321 ALA A C 1
ATOM 2504 O O . ALA A 1 321 ? 16.219 19.484 9.789 1 95.31 321 ALA A O 1
ATOM 2505 N N . TYR A 1 322 ? 14.609 21.016 9.844 1 96.19 322 TYR A N 1
ATOM 2506 C CA . TYR A 1 322 ? 14.906 21.609 8.547 1 96.19 322 TYR A CA 1
ATOM 2507 C C . TYR A 1 322 ? 14.398 23.047 8.484 1 96.19 322 TYR A C 1
ATOM 2509 O O . TYR A 1 322 ? 13.57 23.453 9.297 1 96.19 322 TYR A O 1
ATOM 2517 N N . LEU A 1 323 ? 14.961 23.797 7.539 1 97.31 323 LEU A N 1
ATOM 2518 C CA . LEU A 1 323 ? 14.445 25.125 7.23 1 97.31 323 LEU A CA 1
ATOM 2519 C C . LEU A 1 323 ? 14.242 25.297 5.73 1 97.31 323 LEU A C 1
ATOM 2521 O O . LEU A 1 323 ? 15.055 24.828 4.93 1 97.31 323 LEU A O 1
ATOM 2525 N N . ARG A 1 324 ? 13.164 25.844 5.426 1 96.06 324 ARG A N 1
ATOM 2526 C CA . ARG A 1 324 ? 12.875 26.203 4.047 1 96.06 324 ARG A CA 1
ATOM 2527 C C . ARG A 1 324 ? 13.391 27.609 3.736 1 96.06 324 ARG A C 1
ATOM 2529 O O . ARG A 1 324 ? 13.211 28.531 4.531 1 96.06 324 ARG A O 1
ATOM 2536 N N . ASP A 1 325 ? 13.961 27.688 2.572 1 96.31 325 ASP A N 1
ATOM 2537 C CA . ASP A 1 325 ? 14.406 28.984 2.094 1 96.31 325 ASP A CA 1
ATOM 2538 C C . ASP A 1 325 ? 13.242 29.797 1.525 1 96.31 325 ASP A C 1
ATOM 2540 O O . ASP A 1 325 ? 12.609 29.375 0.553 1 96.31 325 ASP A O 1
ATOM 2544 N N . ASN A 1 326 ? 12.922 30.906 2.104 1 94.44 326 ASN A N 1
ATOM 2545 C CA . ASN A 1 326 ? 11.828 31.75 1.634 1 94.44 326 ASN A CA 1
ATOM 2546 C C . ASN A 1 326 ? 12.352 32.969 0.849 1 94.44 326 ASN A C 1
ATOM 2548 O O . ASN A 1 326 ? 11.617 33.938 0.628 1 94.44 326 ASN A O 1
ATOM 2552 N N . GLY A 1 327 ? 13.586 32.938 0.484 1 87.81 327 GLY A N 1
ATOM 2553 C CA . GLY A 1 327 ? 14.25 34.031 -0.164 1 87.81 327 GLY A CA 1
ATOM 2554 C C . GLY A 1 327 ? 15.367 34.656 0.671 1 87.81 327 GLY A C 1
ATOM 2555 O O . GLY A 1 327 ? 15.82 34.031 1.638 1 87.81 327 GLY A O 1
ATOM 2556 N N . GLU A 1 328 ? 15.773 35.812 0.322 1 82.69 328 GLU A N 1
ATOM 2557 C CA . GLU A 1 328 ? 17.031 36.375 0.802 1 82.69 328 GLU A CA 1
ATOM 2558 C C . GLU A 1 328 ? 16.938 36.75 2.277 1 82.69 328 GLU A C 1
ATOM 2560 O O . GLU A 1 328 ? 17.953 36.781 2.982 1 82.69 328 GLU A O 1
ATOM 2565 N N . ALA A 1 329 ? 15.875 36.844 2.785 1 90.62 329 ALA A N 1
ATOM 2566 C CA . ALA A 1 329 ? 15.883 37.438 4.117 1 90.62 329 ALA A CA 1
ATOM 2567 C C . ALA A 1 329 ? 15.023 36.625 5.086 1 90.62 329 ALA A C 1
ATOM 2569 O O . ALA A 1 329 ? 14.641 37.125 6.148 1 90.62 329 ALA A O 1
ATOM 2570 N N . SER A 1 330 ? 14.641 35.438 4.707 1 96.06 330 SER A N 1
ATOM 2571 C CA . SER A 1 330 ? 13.758 34.688 5.609 1 96.06 330 SER A CA 1
ATOM 2572 C C . SER A 1 330 ? 13.82 33.188 5.348 1 96.06 330 SER A C 1
ATOM 2574 O O . SER A 1 330 ? 14.094 32.781 4.223 1 96.06 330 SER A O 1
ATOM 2576 N N . CYS A 1 331 ? 13.68 32.406 6.328 1 97.75 331 CYS A N 1
ATOM 2577 C CA . CYS A 1 331 ? 13.508 30.953 6.258 1 97.75 331 CYS A CA 1
ATOM 2578 C C . CYS A 1 331 ? 12.438 30.469 7.23 1 97.75 331 CYS A C 1
ATOM 2580 O O . CYS A 1 331 ? 12 31.234 8.094 1 97.75 331 CYS A O 1
ATOM 2582 N N . SER A 1 332 ? 11.969 29.328 7.02 1 98.38 332 SER A N 1
ATOM 2583 C CA . SER A 1 332 ? 10.852 28.875 7.836 1 98.38 332 SER A CA 1
ATOM 2584 C C . SER A 1 332 ? 10.859 27.359 7.988 1 98.38 332 SER A C 1
ATOM 2586 O O . SER A 1 332 ? 11.633 26.656 7.32 1 98.38 332 SER A O 1
ATOM 2588 N N . T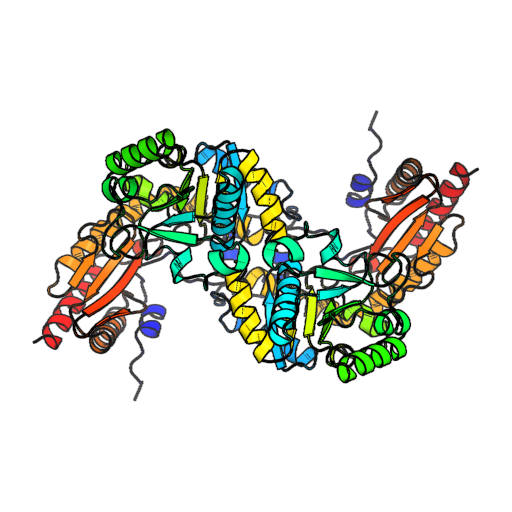HR A 1 333 ? 10.133 26.859 8.891 1 98.25 333 THR A N 1
ATOM 2589 C CA . THR A 1 333 ? 9.852 25.438 9.07 1 98.25 333 THR A CA 1
ATOM 2590 C C . THR A 1 333 ? 8.406 25.219 9.531 1 98.25 333 THR A C 1
ATOM 2592 O O . THR A 1 333 ? 7.68 26.188 9.773 1 98.25 333 THR A O 1
ATOM 2595 N N . GLU A 1 334 ? 7.965 24.016 9.438 1 98 334 GLU A N 1
ATOM 2596 C CA . GLU A 1 334 ? 6.641 23.609 9.906 1 98 334 GLU A CA 1
ATOM 2597 C C . GLU A 1 334 ? 6.723 22.891 11.25 1 98 334 GLU A C 1
ATOM 2599 O O . GLU A 1 334 ? 7.598 22.047 11.453 1 98 334 GLU A O 1
ATOM 2604 N N . VAL A 1 335 ? 5.93 23.328 12.172 1 98.06 335 VAL A N 1
ATOM 2605 C CA . VAL A 1 335 ? 5.867 22.703 13.492 1 98.06 335 VAL A CA 1
ATOM 2606 C C . VAL A 1 335 ? 4.492 22.078 13.703 1 98.06 335 VAL A C 1
ATOM 2608 O O . VAL A 1 335 ? 3.467 22.734 13.508 1 98.06 335 VAL A O 1
ATOM 2611 N N . SER A 1 336 ? 4.441 20.844 14.023 1 97.88 336 SER A N 1
ATOM 2612 C CA . SER A 1 336 ? 3.232 20.125 14.422 1 97.88 336 SER A CA 1
ATOM 2613 C C . SER A 1 336 ? 3.404 19.453 15.773 1 97.88 336 SER A C 1
ATOM 2615 O O . SER A 1 336 ? 4.281 18.594 15.945 1 97.88 336 SER A O 1
ATOM 2617 N N . ILE A 1 337 ? 2.58 19.766 16.703 1 98.25 337 ILE A N 1
ATOM 2618 C CA . ILE A 1 337 ? 2.697 19.297 18.078 1 98.25 337 ILE A CA 1
ATOM 2619 C C . ILE A 1 337 ? 2.08 17.906 18.188 1 98.25 337 ILE A C 1
ATOM 2621 O O . ILE A 1 337 ? 0.987 17.656 17.672 1 98.25 337 ILE A O 1
ATOM 2625 N N . GLY A 1 338 ? 2.754 16.984 18.797 1 97.88 338 GLY A N 1
ATOM 2626 C CA . GLY A 1 338 ? 2.279 15.648 19.125 1 97.88 338 GLY A CA 1
ATOM 2627 C C . GLY A 1 338 ? 2.748 15.172 20.5 1 97.88 338 GLY A C 1
ATOM 2628 O O . GLY A 1 338 ? 2.85 15.961 21.438 1 97.88 338 GLY A O 1
ATOM 2629 N N . ASP A 1 339 ? 2.986 13.898 20.641 1 97.88 339 ASP A N 1
ATOM 2630 C CA . ASP A 1 339 ? 3.322 13.266 21.922 1 97.88 339 ASP A CA 1
ATOM 2631 C C . ASP A 1 339 ? 4.664 13.766 22.453 1 97.88 339 ASP A C 1
ATOM 2633 O O . ASP A 1 339 ? 4.879 13.805 23.656 1 97.88 339 ASP A O 1
ATOM 2637 N N . SER A 1 340 ? 5.531 14.203 21.625 1 97 340 SER A N 1
ATOM 2638 C CA . SER A 1 340 ? 6.902 14.516 22.016 1 97 340 SER A CA 1
ATOM 2639 C C . SER A 1 340 ? 6.957 15.75 22.906 1 97 340 SER A C 1
ATOM 2641 O O . SER A 1 340 ? 7.844 15.867 23.75 1 97 340 SER A O 1
ATOM 2643 N N . TYR A 1 341 ? 6.043 16.656 22.734 1 97.69 341 TYR A N 1
ATOM 2644 C CA . TYR A 1 341 ? 6.094 17.953 23.406 1 97.69 341 TYR A CA 1
ATOM 2645 C C . TYR A 1 341 ? 5.941 17.812 24.906 1 97.69 341 TYR A C 1
ATOM 2647 O O . TYR A 1 341 ? 6.543 18.562 25.672 1 97.69 341 TYR A O 1
ATOM 2655 N N . GLU A 1 342 ? 5.16 16.859 25.297 1 95.62 342 GLU A N 1
ATOM 2656 C CA . GLU A 1 342 ? 4.848 16.672 26.719 1 95.62 342 GLU A CA 1
ATOM 2657 C C . GLU A 1 342 ? 6.102 16.359 27.516 1 95.62 342 GLU A C 1
ATOM 2659 O O . GLU A 1 342 ? 6.191 16.719 28.703 1 95.62 342 GLU A O 1
ATOM 2664 N N . ALA A 1 343 ? 7.086 15.797 26.891 1 96.31 343 ALA A N 1
ATOM 2665 C CA . ALA A 1 343 ? 8.297 15.359 27.578 1 96.31 343 ALA A CA 1
ATOM 2666 C C . ALA A 1 343 ? 9.281 16.516 27.75 1 96.31 343 ALA A C 1
ATOM 2668 O O . ALA A 1 343 ? 10.234 16.422 28.516 1 96.31 343 ALA A O 1
ATOM 2669 N N . VAL A 1 344 ? 9.078 17.641 27.109 1 98.06 344 VAL A N 1
ATOM 2670 C CA . VAL A 1 344 ? 10.023 18.75 27.109 1 98.06 344 VAL A CA 1
ATOM 2671 C C . VAL A 1 344 ? 9.891 19.547 28.406 1 98.06 344 VAL A C 1
ATOM 2673 O O . VAL A 1 344 ? 8.836 20.125 28.688 1 98.06 344 VAL A O 1
ATOM 2676 N N . PRO A 1 345 ? 10.977 19.672 29.141 1 97.62 345 PRO A N 1
ATOM 2677 C CA . PRO A 1 345 ? 10.891 20.516 30.344 1 97.62 345 PRO A CA 1
ATOM 2678 C C . PRO A 1 345 ? 10.656 21.984 30 1 97.62 345 PRO A C 1
ATOM 2680 O O . PRO A 1 345 ? 11.414 22.578 29.234 1 97.62 345 PRO A O 1
ATOM 2683 N N . ALA A 1 346 ? 9.672 22.531 30.625 1 97.19 346 ALA A N 1
ATOM 2684 C CA . ALA A 1 346 ? 9.219 23.891 30.297 1 97.19 346 ALA A CA 1
ATOM 2685 C C . ALA A 1 346 ? 10.352 24.891 30.469 1 97.19 346 ALA A C 1
ATOM 2687 O O . ALA A 1 346 ? 10.523 25.797 29.641 1 97.19 346 ALA A O 1
ATOM 2688 N N . GLY A 1 347 ? 11.078 24.781 31.562 1 97.56 347 GLY A N 1
ATOM 2689 C CA . GLY A 1 347 ? 12.172 25.703 31.812 1 97.56 347 GLY A CA 1
ATOM 2690 C C . GLY A 1 347 ? 13.258 25.641 30.766 1 97.56 347 GLY A C 1
ATOM 2691 O O . GLY A 1 347 ? 13.758 26.688 30.312 1 97.56 347 GLY A O 1
ATOM 2692 N N . ARG A 1 348 ? 13.594 24.438 30.359 1 97.88 348 ARG A N 1
ATOM 2693 C CA . ARG A 1 348 ? 14.633 24.25 29.359 1 97.88 348 ARG A CA 1
ATOM 2694 C C . ARG A 1 348 ? 14.164 24.75 27.984 1 97.88 348 ARG A C 1
ATOM 2696 O O . ARG A 1 348 ? 14.961 25.266 27.203 1 97.88 348 ARG A O 1
ATOM 2703 N N . LEU A 1 349 ? 12.914 24.547 27.766 1 98.38 349 LEU A N 1
ATOM 2704 C CA . LEU A 1 349 ? 12.336 25.031 26.5 1 98.38 349 LEU A CA 1
ATOM 2705 C C . LEU A 1 349 ? 12.414 26.547 26.422 1 98.38 349 LEU A C 1
ATOM 2707 O O . LEU A 1 349 ? 12.844 27.094 25.406 1 98.38 349 LEU A O 1
ATOM 2711 N N . ARG A 1 350 ? 12.039 27.234 27.453 1 98 350 ARG A N 1
ATOM 2712 C CA . ARG A 1 350 ? 12.078 28.688 27.484 1 98 350 ARG A CA 1
ATOM 2713 C C . ARG A 1 350 ? 13.5 29.203 27.281 1 98 350 ARG A C 1
ATOM 2715 O O . ARG A 1 350 ? 13.727 30.156 26.562 1 98 350 ARG A O 1
ATOM 2722 N N . GLU A 1 351 ? 14.383 28.516 27.953 1 97.75 351 GLU A N 1
ATOM 2723 C CA . GLU A 1 351 ? 15.781 28.891 27.828 1 97.75 351 GLU A CA 1
ATOM 2724 C C . GLU A 1 351 ? 16.266 28.719 26.391 1 97.75 351 GLU A C 1
ATOM 2726 O O . GLU A 1 351 ? 16.984 29.578 25.859 1 97.75 351 GLU A O 1
ATOM 2731 N N . ALA A 1 352 ? 15.938 27.641 25.797 1 98.44 352 ALA A N 1
ATOM 2732 C CA . ALA A 1 352 ? 16.359 27.359 24.422 1 98.44 352 ALA A CA 1
ATOM 2733 C C . ALA A 1 352 ? 15.805 28.406 23.469 1 98.44 352 ALA A C 1
ATOM 2735 O O . ALA A 1 352 ? 16.516 28.891 22.578 1 98.44 352 ALA A O 1
ATOM 2736 N N . ILE A 1 353 ? 14.562 28.797 23.609 1 98.62 353 ILE A N 1
ATOM 2737 C CA . ILE A 1 353 ? 13.906 29.75 22.703 1 98.62 353 ILE A CA 1
ATOM 2738 C C . ILE A 1 353 ? 14.461 31.141 22.922 1 98.62 353 ILE A C 1
ATOM 2740 O O . ILE A 1 353 ? 14.656 31.906 21.969 1 98.62 353 ILE A O 1
ATOM 2744 N N . GLU A 1 354 ? 14.758 31.469 24.188 1 98.06 354 GLU A N 1
ATOM 2745 C CA . GLU A 1 354 ? 15.391 32.75 24.484 1 98.06 354 GLU A CA 1
ATOM 2746 C C . GLU A 1 354 ? 16.781 32.844 23.875 1 98.06 354 GLU A C 1
ATOM 2748 O O . GLU A 1 354 ? 17.156 33.875 23.328 1 98.06 354 GLU A O 1
ATOM 2753 N N . ARG A 1 355 ? 17.484 31.734 24.016 1 97.75 355 ARG A N 1
ATOM 2754 C CA . ARG A 1 355 ? 18.812 31.672 23.406 1 97.75 355 ARG A CA 1
ATOM 2755 C C . ARG A 1 355 ? 18.719 31.812 21.891 1 97.75 355 ARG A C 1
ATOM 2757 O O . ARG A 1 355 ? 19.562 32.469 21.266 1 97.75 355 ARG A O 1
ATOM 2764 N N . LEU A 1 356 ? 17.781 31.172 21.312 1 98.12 356 LEU A N 1
ATOM 2765 C CA . LEU A 1 356 ? 17.547 31.281 19.875 1 98.12 356 LEU A CA 1
ATOM 2766 C C . LEU A 1 356 ? 17.297 32.719 19.469 1 98.12 356 LEU A C 1
ATOM 2768 O O . LEU A 1 356 ? 17.906 33.219 18.516 1 98.12 356 LEU A O 1
ATOM 2772 N N . GLY A 1 357 ? 16.422 33.375 20.172 1 97.56 357 GLY A N 1
ATOM 2773 C CA . GLY A 1 357 ? 16.141 34.781 19.906 1 97.56 357 GLY A CA 1
ATOM 2774 C C . GLY A 1 357 ? 17.375 35.656 20.016 1 97.56 357 GLY A C 1
ATOM 2775 O O . GLY A 1 357 ? 17.594 36.531 19.172 1 97.56 357 GLY A O 1
ATOM 2776 N N . ARG A 1 358 ? 18.172 35.438 21.016 1 97.06 358 ARG A N 1
ATOM 2777 C CA . ARG A 1 358 ? 19.391 36.219 21.219 1 97.06 358 ARG A CA 1
ATOM 2778 C C . ARG A 1 358 ? 20.375 36.031 20.078 1 97.06 358 ARG A C 1
ATOM 2780 O O . ARG A 1 358 ? 20.953 36.969 19.562 1 97.06 358 ARG A O 1
ATOM 2787 N N . ARG A 1 359 ? 20.578 34.781 19.75 1 96.69 359 ARG A N 1
ATOM 2788 C CA . ARG A 1 359 ? 21.531 34.469 18.688 1 96.69 359 ARG A CA 1
ATOM 2789 C C . ARG A 1 359 ? 21.078 35.062 17.359 1 96.69 359 ARG A C 1
ATOM 2791 O O . ARG A 1 359 ? 21.906 35.531 16.578 1 96.69 359 ARG A O 1
ATOM 2798 N N . LEU A 1 360 ? 19.797 34.969 17.094 1 96.31 360 LEU A N 1
ATOM 2799 C CA . LEU A 1 360 ? 19.266 35.5 15.852 1 96.31 360 LEU A CA 1
ATOM 2800 C C . LEU A 1 360 ? 19.438 37.031 15.812 1 96.31 360 LEU A C 1
ATOM 2802 O O . LEU A 1 360 ? 19.734 37.594 14.758 1 96.31 360 LEU A O 1
ATOM 2806 N N . SER A 1 361 ? 19.297 37.688 16.953 1 95.38 361 SER A N 1
ATOM 2807 C CA . SER A 1 361 ? 19.484 39.125 17.031 1 95.38 361 SER A CA 1
ATOM 2808 C C . SER A 1 361 ? 20.938 39.5 16.766 1 95.38 361 SER A C 1
ATOM 2810 O O . SER A 1 361 ? 21.203 40.531 16.141 1 95.38 361 SER A O 1
ATOM 2812 N N . GLU A 1 362 ? 21.828 38.688 17.172 1 95.12 362 GLU A N 1
ATOM 2813 C CA . GLU A 1 362 ? 23.25 38.938 17 1 95.12 362 GLU A CA 1
ATOM 2814 C C . GLU A 1 362 ? 23.656 38.844 15.523 1 95.12 362 GLU A C 1
ATOM 2816 O O . GLU A 1 362 ? 24.516 39.594 15.062 1 95.12 362 GLU A O 1
ATOM 2821 N N . VAL A 1 363 ? 23.031 37.938 14.859 1 93.12 363 VAL A N 1
ATOM 2822 C CA . VAL A 1 363 ? 23.453 37.719 13.484 1 93.12 363 VAL A CA 1
ATOM 2823 C C . VAL A 1 363 ? 22.734 38.656 12.547 1 93.12 363 VAL A C 1
ATOM 2825 O O . VAL A 1 363 ? 23.188 38.906 11.422 1 93.12 363 VAL A O 1
ATOM 2828 N N . ARG A 1 364 ? 21.609 39.188 12.852 1 88.19 364 ARG A N 1
ATOM 2829 C CA . ARG A 1 364 ? 20.875 40.156 12.047 1 88.19 364 ARG A CA 1
ATOM 2830 C C . ARG A 1 364 ? 21.531 41.531 12.117 1 88.19 364 ARG A C 1
ATOM 2832 O O . ARG A 1 364 ? 21.391 42.344 11.195 1 88.19 364 ARG A O 1
ATOM 2839 N N . GLY A 1 365 ? 22.109 41.906 13.234 1 75 365 GLY A N 1
ATOM 2840 C CA . GLY A 1 365 ? 22.797 43.188 13.406 1 75 365 GLY A CA 1
ATOM 2841 C C . GLY A 1 365 ? 24.188 43.188 12.82 1 75 365 GLY A C 1
ATOM 2842 O O . GLY A 1 365 ? 24.594 44.156 12.18 1 75 365 GLY A O 1
ATOM 2843 N N . MET B 1 1 ? -28.891 -31.297 14.859 1 31.06 1 MET B N 1
ATOM 2844 C CA . MET B 1 1 ? -28.281 -32.062 13.766 1 31.06 1 MET B CA 1
ATOM 2845 C C . MET B 1 1 ? -27.219 -31.25 13.055 1 31.06 1 MET B C 1
ATOM 2847 O O . MET B 1 1 ? -27.484 -30.141 12.57 1 31.06 1 MET B O 1
ATOM 2851 N N . ASN B 1 2 ? -25.859 -31.312 13.305 1 39.06 2 ASN B N 1
ATOM 2852 C CA . ASN B 1 2 ? -24.75 -30.438 12.969 1 39.06 2 ASN B CA 1
ATOM 2853 C C . ASN B 1 2 ? -24.609 -30.234 11.461 1 39.06 2 ASN B C 1
ATOM 2855 O O . ASN B 1 2 ? -24.438 -31.203 10.719 1 39.06 2 ASN B O 1
ATOM 2859 N N . GLN B 1 3 ? -25.156 -29.297 10.883 1 52.22 3 GLN B N 1
ATOM 2860 C CA . GLN B 1 3 ? -25.047 -29.047 9.445 1 52.22 3 GLN B CA 1
ATOM 2861 C C . GLN B 1 3 ? -23.641 -29.344 8.938 1 52.22 3 GLN B C 1
ATOM 2863 O O . GLN B 1 3 ? -22.641 -28.984 9.586 1 52.22 3 GLN B O 1
ATOM 2868 N N . PRO B 1 4 ? -23.641 -30.281 7.988 1 68.19 4 PRO B N 1
ATOM 2869 C CA . PRO B 1 4 ? -22.328 -30.609 7.441 1 68.19 4 PRO B CA 1
ATOM 2870 C C . PRO B 1 4 ? -21.5 -29.359 7.086 1 68.19 4 PRO B C 1
ATOM 2872 O O . PRO B 1 4 ? -22.062 -28.359 6.645 1 68.19 4 PRO B O 1
ATOM 2875 N N . LEU B 1 5 ? -20.328 -29.297 7.566 1 73.31 5 LEU B N 1
ATOM 2876 C CA . LEU B 1 5 ? -19.406 -28.188 7.281 1 73.31 5 LEU B CA 1
ATOM 2877 C C . LEU B 1 5 ? -19.203 -28.047 5.777 1 73.31 5 LEU B C 1
ATOM 2879 O O . LEU B 1 5 ? -19.141 -29.031 5.051 1 73.31 5 LEU B O 1
ATOM 2883 N N . ASN B 1 6 ? -19.156 -26.844 5.379 1 90.88 6 ASN B N 1
ATOM 2884 C CA . ASN B 1 6 ? -18.875 -26.609 3.969 1 90.88 6 ASN B CA 1
ATOM 2885 C C . ASN B 1 6 ? -17.391 -26.766 3.66 1 90.88 6 ASN B C 1
ATOM 2887 O O . ASN B 1 6 ? -16.594 -27.016 4.562 1 90.88 6 ASN B O 1
ATOM 2891 N N . LEU B 1 7 ? -17.047 -26.859 2.414 1 94.94 7 LEU B N 1
ATOM 2892 C CA . LEU B 1 7 ? -15.711 -27.172 1.9 1 94.94 7 LEU B CA 1
ATOM 2893 C C . LEU B 1 7 ? -14.664 -26.266 2.543 1 94.94 7 LEU B C 1
ATOM 2895 O O . LEU B 1 7 ? -13.656 -26.75 3.066 1 94.94 7 LEU B O 1
ATOM 2899 N N . GLY B 1 8 ? -14.906 -24.969 2.57 1 93.06 8 GLY B N 1
ATOM 2900 C CA . GLY B 1 8 ? -13.984 -24.016 3.164 1 93.06 8 GLY B CA 1
ATOM 2901 C C . GLY B 1 8 ? -13.766 -24.234 4.648 1 93.06 8 GLY B C 1
ATOM 2902 O O . GLY B 1 8 ? -12.641 -24.109 5.137 1 93.06 8 GLY B O 1
ATOM 2903 N N . GLU B 1 9 ? -14.766 -24.562 5.383 1 93 9 GLU B N 1
ATOM 2904 C CA . GLU B 1 9 ? -14.688 -24.812 6.82 1 93 9 GLU B CA 1
ATOM 2905 C C . GLU B 1 9 ? -13.883 -26.062 7.129 1 93 9 GLU B C 1
ATOM 2907 O O . GLU B 1 9 ? -13.062 -26.078 8.047 1 93 9 GLU B O 1
ATOM 2912 N N . THR B 1 10 ? -14.195 -27.125 6.363 1 95.75 10 THR B N 1
ATOM 2913 C CA . THR B 1 10 ? -13.469 -28.375 6.609 1 95.75 10 THR B CA 1
ATOM 2914 C C . THR B 1 10 ? -11.992 -28.203 6.277 1 95.75 10 THR B C 1
ATOM 2916 O O . THR B 1 10 ? -11.133 -28.828 6.918 1 95.75 10 THR B O 1
ATOM 2919 N N . PHE B 1 11 ? -11.688 -27.406 5.32 1 95.12 11 PHE B N 1
ATOM 2920 C CA . PHE B 1 11 ? -10.297 -27.125 4.988 1 95.12 11 PHE B CA 1
ATOM 2921 C C . PHE B 1 11 ? -9.602 -26.391 6.121 1 95.1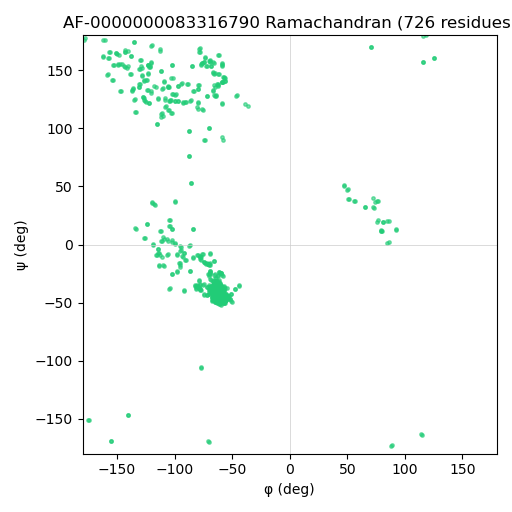2 11 PHE B C 1
ATOM 2923 O O . PHE B 1 11 ? -8.492 -26.75 6.523 1 95.12 11 PHE B O 1
ATOM 2930 N N . ARG B 1 12 ? -10.234 -25.375 6.688 1 89.12 12 ARG B N 1
ATOM 2931 C CA . ARG B 1 12 ? -9.68 -24.547 7.758 1 89.12 12 ARG B CA 1
ATOM 2932 C C . ARG B 1 12 ? -9.477 -25.375 9.031 1 89.12 12 ARG B C 1
ATOM 2934 O O . ARG B 1 12 ? -8.539 -25.125 9.789 1 89.12 12 ARG B O 1
ATOM 2941 N N . GLN B 1 13 ? -10.289 -26.359 9.172 1 92.88 13 GLN B N 1
ATOM 2942 C CA . GLN B 1 13 ? -10.266 -27.156 10.398 1 92.88 13 GLN B CA 1
ATOM 2943 C C . GLN B 1 13 ? -9.352 -28.375 10.258 1 92.88 13 GLN B C 1
ATOM 2945 O O . GLN B 1 13 ? -9.047 -29.047 11.242 1 92.88 13 GLN B O 1
ATOM 2950 N N . ALA B 1 14 ? -8.945 -28.625 9.07 1 96.44 14 ALA B N 1
ATOM 2951 C CA . ALA B 1 14 ? -8.102 -29.797 8.828 1 96.44 14 ALA B CA 1
ATOM 2952 C C . ALA B 1 14 ? -6.824 -29.75 9.656 1 96.44 14 ALA B C 1
ATOM 2954 O O . ALA B 1 14 ? -6.242 -28.672 9.836 1 96.44 14 ALA B O 1
ATOM 2955 N N . GLU B 1 15 ? -6.434 -30.859 10.164 1 97 15 GLU B N 1
ATOM 2956 C CA . GLU B 1 15 ? -5.215 -30.969 10.961 1 97 15 GLU B CA 1
ATOM 2957 C C . GLU B 1 15 ? -3.98 -30.625 10.125 1 97 15 GLU B C 1
ATOM 2959 O O . GLU B 1 15 ? -3.055 -29.984 10.617 1 97 15 GLU B O 1
ATOM 2964 N N . TYR B 1 16 ? -3.912 -31.125 8.906 1 97.5 16 TYR B N 1
ATOM 2965 C CA . TYR B 1 16 ? -2.854 -30.859 7.938 1 97.5 16 TYR B CA 1
ATOM 2966 C C . TYR B 1 16 ? -3.428 -30.297 6.641 1 97.5 16 TYR B C 1
ATOM 2968 O O . TYR B 1 16 ? -4.562 -30.609 6.273 1 97.5 16 TYR B O 1
ATOM 2976 N N . ARG B 1 17 ? -2.697 -29.469 6.031 1 96.31 17 ARG B N 1
ATOM 2977 C CA . ARG B 1 17 ? -3.098 -28.906 4.742 1 96.31 17 ARG B CA 1
ATOM 2978 C C . ARG B 1 17 ? -2.027 -29.156 3.684 1 96.31 17 ARG B C 1
ATOM 2980 O O . ARG B 1 17 ? -0.837 -28.953 3.941 1 96.31 17 ARG B O 1
ATOM 2987 N N . THR B 1 18 ? -2.449 -29.438 2.51 1 96.56 18 THR B N 1
ATOM 2988 C CA . THR B 1 18 ? -1.521 -29.922 1.496 1 96.56 18 THR B CA 1
ATOM 2989 C C . THR B 1 18 ? -0.949 -28.75 0.687 1 96.56 18 THR B C 1
ATOM 2991 O O . THR B 1 18 ? 0.02 -28.922 -0.056 1 96.56 18 THR B O 1
ATOM 2994 N N . ALA B 1 19 ? -1.544 -27.562 0.802 1 95 19 ALA B N 1
ATOM 2995 C CA . ALA B 1 19 ? -1.142 -26.453 -0.064 1 95 19 ALA B CA 1
ATOM 2996 C C . ALA B 1 19 ? -0.856 -25.203 0.749 1 95 19 ALA B C 1
ATOM 2998 O O . ALA B 1 19 ? -1.398 -25.016 1.843 1 95 19 ALA B O 1
ATOM 2999 N N . GLY B 1 20 ? 0.055 -24.406 0.173 1 95.12 20 GLY B N 1
ATOM 3000 C CA . GLY B 1 20 ? 0.288 -23.078 0.71 1 95.12 20 GLY B CA 1
ATOM 3001 C C . GLY B 1 20 ? 1.346 -23.047 1.797 1 95.12 20 GLY B C 1
ATOM 3002 O O . GLY B 1 20 ? 2.084 -24.016 1.977 1 95.12 20 GLY B O 1
ATOM 3003 N N . ASN B 1 21 ? 1.533 -21.891 2.479 1 96.38 21 ASN B N 1
ATOM 3004 C CA . ASN B 1 21 ? 2.574 -21.656 3.471 1 96.38 21 ASN B CA 1
ATOM 3005 C C . ASN B 1 21 ? 1.993 -21.547 4.879 1 96.38 21 ASN B C 1
ATOM 3007 O O . ASN B 1 21 ? 2.727 -21.312 5.84 1 96.38 21 ASN B O 1
ATOM 3011 N N . GLY B 1 22 ? 0.697 -21.812 5.012 1 92.44 22 GLY B N 1
ATOM 3012 C CA . GLY B 1 22 ? 0.028 -21.609 6.289 1 92.44 22 GLY B CA 1
ATOM 3013 C C . GLY B 1 22 ? -1.047 -20.547 6.242 1 92.44 22 GLY B C 1
ATOM 3014 O O . GLY B 1 22 ? -1.331 -19.984 5.18 1 92.44 22 GLY B O 1
ATOM 3015 N N . PRO B 1 23 ? -1.702 -20.328 7.375 1 91.19 23 PRO B N 1
ATOM 3016 C CA . PRO B 1 23 ? -2.768 -19.328 7.414 1 91.19 23 PRO B CA 1
ATOM 3017 C C . PRO B 1 23 ? -2.248 -17.906 7.211 1 91.19 23 PRO B C 1
ATOM 3019 O O . PRO B 1 23 ? -1.102 -17.609 7.559 1 91.19 23 PRO B O 1
ATOM 3022 N N . ARG B 1 24 ? -3.086 -17.109 6.602 1 94.19 24 ARG B N 1
ATOM 3023 C CA . ARG B 1 24 ? -2.799 -15.68 6.516 1 94.19 24 ARG B CA 1
ATOM 3024 C C . ARG B 1 24 ? -3.322 -14.938 7.742 1 94.19 24 ARG B C 1
ATOM 3026 O O . ARG B 1 24 ? -4.5 -14.586 7.805 1 94.19 24 ARG B O 1
ATOM 3033 N N . SER B 1 25 ? -2.496 -14.68 8.703 1 97.12 25 SER B N 1
ATOM 3034 C CA . SER B 1 25 ? -2.818 -14.016 9.961 1 97.12 25 SER B CA 1
ATOM 3035 C C . SER B 1 25 ? -1.775 -12.969 10.32 1 97.12 25 SER B C 1
ATOM 3037 O O . SER B 1 25 ? -0.752 -12.844 9.641 1 97.12 25 SER B O 1
ATOM 3039 N N . VAL B 1 26 ? -2.014 -12.234 11.344 1 98.12 26 VAL B N 1
ATOM 3040 C CA . VAL B 1 26 ? -1.096 -11.195 11.812 1 98.12 26 VAL B CA 1
ATOM 3041 C C . VAL B 1 26 ? 0.237 -11.828 12.203 1 98.12 26 VAL B C 1
ATOM 3043 O O . VAL B 1 26 ? 1.289 -11.195 12.094 1 98.12 26 VAL B O 1
ATOM 3046 N N . GLY B 1 27 ? 0.179 -13.094 12.523 1 98.12 27 GLY B N 1
ATOM 3047 C CA . GLY B 1 27 ? 1.376 -13.812 12.922 1 98.12 27 GLY B CA 1
ATOM 3048 C C . GLY B 1 27 ? 2.432 -13.867 11.836 1 98.12 27 GLY B C 1
ATOM 3049 O O . GLY B 1 27 ? 3.627 -13.922 12.125 1 98.12 27 GLY B O 1
ATOM 3050 N N . VAL B 1 28 ? 2.031 -13.867 10.578 1 98.38 28 VAL B N 1
ATOM 3051 C CA . VAL B 1 28 ? 2.967 -13.906 9.461 1 98.38 28 VAL B CA 1
ATOM 3052 C C . VAL B 1 28 ? 3.9 -12.703 9.523 1 98.38 28 VAL B C 1
ATOM 3054 O O . VAL B 1 28 ? 5.113 -12.836 9.344 1 98.38 28 VAL B O 1
ATOM 3057 N N . LEU B 1 29 ? 3.332 -11.531 9.812 1 98.69 29 LEU B N 1
ATOM 3058 C CA . LEU B 1 29 ? 4.148 -10.328 9.953 1 98.69 29 LEU B CA 1
ATOM 3059 C C . LEU B 1 29 ? 4.961 -10.375 11.242 1 98.69 29 LEU B C 1
ATOM 3061 O O . LEU B 1 29 ? 6.137 -9.992 11.258 1 98.69 29 LEU B O 1
ATOM 3065 N N . LEU B 1 30 ? 4.316 -10.789 12.32 1 98.38 30 LEU B N 1
ATOM 3066 C CA . LEU B 1 30 ? 5.004 -10.844 13.609 1 98.38 30 LEU B CA 1
ATOM 3067 C C . LEU B 1 30 ? 6.246 -11.719 13.523 1 98.38 30 LEU B C 1
ATOM 3069 O O . LEU B 1 30 ? 7.289 -11.383 14.078 1 98.38 30 LEU B O 1
ATOM 3073 N N . ASP B 1 31 ? 6.176 -12.82 12.805 1 98.06 31 ASP B N 1
ATOM 3074 C CA . ASP B 1 31 ? 7.32 -13.703 12.625 1 98.06 31 ASP B CA 1
ATOM 3075 C C . ASP B 1 31 ? 8.453 -12.992 11.875 1 98.06 31 ASP B C 1
ATOM 3077 O O . ASP B 1 31 ? 9.617 -13.125 12.242 1 98.06 31 ASP B O 1
ATOM 3081 N N . ALA B 1 32 ? 8.109 -12.227 10.867 1 98.31 32 ALA B N 1
ATOM 3082 C CA . ALA B 1 32 ? 9.094 -11.523 10.047 1 98.31 32 ALA B CA 1
ATOM 3083 C C . ALA B 1 32 ? 9.766 -10.406 10.844 1 98.31 32 ALA B C 1
ATOM 3085 O O . ALA B 1 32 ? 10.891 -10.008 10.531 1 98.31 32 ALA B O 1
ATOM 3086 N N . LEU B 1 33 ? 9.086 -9.891 11.914 1 98.19 33 LEU B N 1
ATOM 3087 C CA . LEU B 1 33 ? 9.578 -8.734 12.656 1 98.19 33 LEU B CA 1
ATOM 3088 C C . LEU B 1 33 ? 10.344 -9.172 13.898 1 98.19 33 LEU B C 1
ATOM 3090 O O . LEU B 1 33 ? 10.961 -8.352 14.578 1 98.19 33 LEU B O 1
ATOM 3094 N N . LYS B 1 34 ? 10.258 -10.445 14.398 1 95.56 34 LYS B N 1
ATOM 3095 C CA . LYS B 1 34 ? 10.828 -10.953 15.641 1 95.56 34 LYS B CA 1
ATOM 3096 C C . LYS B 1 34 ? 12.289 -10.531 15.789 1 95.56 34 LYS B C 1
ATOM 3098 O O . LYS B 1 34 ? 12.734 -10.18 16.875 1 95.56 34 LYS B O 1
ATOM 3103 N N . GLY B 1 35 ? 13.102 -10.484 14.836 1 93.62 35 GLY B N 1
ATOM 3104 C CA . GLY B 1 35 ? 14.516 -10.172 14.945 1 93.62 35 GLY B CA 1
ATOM 3105 C C . GLY B 1 35 ? 14.852 -8.766 14.469 1 93.62 35 GLY B C 1
ATOM 3106 O O . GLY B 1 35 ? 16.031 -8.406 14.367 1 93.62 35 GLY B O 1
ATOM 3107 N N . VAL B 1 36 ? 13.828 -7.98 14.352 1 97.44 36 VAL B N 1
ATOM 3108 C CA . VAL B 1 36 ? 14.062 -6.633 13.844 1 97.44 36 VAL B CA 1
ATOM 3109 C C . VAL B 1 36 ? 14.141 -5.648 15.008 1 97.44 36 VAL B C 1
ATOM 3111 O O . VAL B 1 36 ? 13.266 -5.637 15.875 1 97.44 36 VAL B O 1
ATOM 3114 N N . ASP B 1 37 ? 15.211 -4.824 15.039 1 97.75 37 ASP B N 1
ATOM 3115 C CA . ASP B 1 37 ? 15.383 -3.803 16.062 1 97.75 37 ASP B CA 1
ATOM 3116 C C . ASP B 1 37 ? 14.289 -2.744 15.984 1 97.75 37 ASP B C 1
ATOM 3118 O O . ASP B 1 37 ? 14.062 -2.162 14.922 1 97.75 37 ASP B O 1
ATOM 3122 N N . ALA B 1 38 ? 13.672 -2.496 17.078 1 97.25 38 ALA B N 1
ATOM 3123 C CA . ALA B 1 38 ? 12.594 -1.512 17.141 1 97.25 38 ALA B CA 1
ATOM 3124 C C . ALA B 1 38 ? 13.078 -0.136 16.703 1 97.25 38 ALA B C 1
ATOM 3126 O O . ALA B 1 38 ? 12.305 0.666 16.188 1 97.25 38 ALA B O 1
ATOM 3127 N N . ASP B 1 39 ? 14.32 0.164 16.828 1 96.56 39 ASP B N 1
ATOM 3128 C CA . ASP B 1 39 ? 14.883 1.477 16.516 1 96.56 39 ASP B CA 1
ATOM 3129 C C . ASP B 1 39 ? 15.266 1.576 15.039 1 96.56 39 ASP B C 1
ATOM 3131 O O . ASP B 1 39 ? 15.672 2.643 14.562 1 96.56 39 ASP B O 1
ATOM 3135 N N . THR B 1 40 ? 15.055 0.478 14.312 1 97.12 40 THR B N 1
ATOM 3136 C CA . THR B 1 40 ? 15.336 0.521 12.875 1 97.12 40 THR B CA 1
ATOM 3137 C C . THR B 1 40 ? 14.508 1.607 12.195 1 97.12 40 THR B C 1
ATOM 3139 O O . THR B 1 40 ? 13.273 1.6 12.281 1 97.12 40 THR B O 1
ATOM 3142 N N . PRO B 1 41 ? 15.25 2.574 11.539 1 95.69 41 PRO B N 1
ATOM 3143 C CA . PRO B 1 41 ? 14.5 3.639 10.867 1 95.69 41 PRO B CA 1
ATOM 3144 C C . PRO B 1 41 ? 13.617 3.113 9.742 1 95.69 41 PRO B C 1
ATOM 3146 O O . PRO B 1 41 ? 14.023 2.221 8.992 1 95.69 41 PRO B O 1
ATOM 3149 N N . SER B 1 42 ? 12.414 3.646 9.672 1 95.69 42 SER B N 1
ATOM 3150 C CA . SER B 1 42 ? 11.508 3.334 8.57 1 95.69 42 SER B CA 1
ATOM 3151 C C . SER B 1 42 ? 12.016 3.922 7.262 1 95.69 42 SER B C 1
ATOM 3153 O O . SER B 1 42 ? 12.812 4.867 7.262 1 95.69 42 SER B O 1
ATOM 3155 N N . ASP B 1 43 ? 11.617 3.285 6.145 1 94.88 43 ASP B N 1
ATOM 3156 C CA . ASP B 1 43 ? 11.703 4.016 4.883 1 94.88 43 ASP B CA 1
ATOM 3157 C C . ASP B 1 43 ? 10.734 5.199 4.867 1 94.88 43 ASP B C 1
ATOM 3159 O O . ASP B 1 43 ? 9.781 5.234 5.645 1 94.88 43 ASP B O 1
ATOM 3163 N N . MET B 1 44 ? 11.047 6.16 4.051 1 94.69 44 MET B N 1
ATOM 3164 C CA . MET B 1 44 ? 10.188 7.328 3.879 1 94.69 44 MET B CA 1
ATOM 3165 C C . MET B 1 44 ? 10 7.656 2.4 1 94.69 44 MET B C 1
ATOM 3167 O O . MET B 1 44 ? 10.961 8.023 1.722 1 94.69 44 MET B O 1
ATOM 3171 N N . TYR B 1 45 ? 8.797 7.516 1.887 1 94.75 45 TYR B N 1
ATOM 3172 C CA . TYR B 1 45 ? 8.461 7.832 0.504 1 94.75 45 TYR B CA 1
ATOM 3173 C C . TYR B 1 45 ? 9.484 7.246 -0.457 1 94.75 45 TYR B C 1
ATOM 3175 O O . TYR B 1 45 ? 10.023 7.957 -1.308 1 94.75 45 TYR B O 1
ATOM 3183 N N . GLY B 1 46 ? 9.719 5.992 -0.263 1 92.81 46 GLY B N 1
ATOM 3184 C CA . GLY B 1 46 ? 10.555 5.242 -1.191 1 92.81 46 GLY B CA 1
ATOM 3185 C C . GLY B 1 46 ? 12.039 5.469 -0.979 1 92.81 46 GLY B C 1
ATOM 3186 O O . GLY B 1 46 ? 12.859 5.07 -1.81 1 92.81 46 GLY B O 1
ATOM 3187 N N . ARG B 1 47 ? 12.461 6.105 0.144 1 94.25 47 ARG B N 1
ATOM 3188 C CA . ARG B 1 47 ? 13.867 6.355 0.448 1 94.25 47 ARG B CA 1
ATOM 3189 C C . ARG B 1 47 ? 14.25 5.738 1.787 1 94.25 47 ARG B C 1
ATOM 3191 O O . ARG B 1 47 ? 13.406 5.555 2.662 1 94.25 47 ARG B O 1
ATOM 3198 N N . GLY B 1 48 ? 15.539 5.418 1.886 1 96.44 48 GLY B N 1
ATOM 3199 C CA . GLY B 1 48 ? 16.062 4.824 3.107 1 96.44 48 GLY B CA 1
ATOM 3200 C C . GLY B 1 48 ? 16.781 3.514 2.869 1 96.44 48 GLY B C 1
ATOM 3201 O O . GLY B 1 48 ? 16.547 2.842 1.862 1 96.44 48 GLY B O 1
ATOM 3202 N N . GLU B 1 49 ? 17.578 3.154 3.789 1 95.88 49 GLU B N 1
ATOM 3203 C CA . GLU B 1 49 ? 18.438 1.978 3.646 1 95.88 49 GLU B CA 1
ATOM 3204 C C . GLU B 1 49 ? 17.609 0.701 3.559 1 95.88 49 GLU B C 1
ATOM 3206 O O . GLU B 1 49 ? 17.953 -0.229 2.834 1 95.88 49 GLU B O 1
ATOM 3211 N N . LEU B 1 50 ? 16.547 0.631 4.285 1 95.69 50 LEU B N 1
ATOM 3212 C CA . LEU B 1 50 ? 15.703 -0.562 4.34 1 95.69 50 LEU B CA 1
ATOM 3213 C C . LEU B 1 50 ? 15.188 -0.93 2.951 1 95.69 50 LEU B C 1
ATOM 3215 O O . LEU B 1 50 ? 15.281 -2.088 2.537 1 95.69 50 LEU B O 1
ATOM 3219 N N . ILE B 1 51 ? 14.68 0.047 2.225 1 97.81 51 ILE B N 1
ATOM 3220 C CA . ILE B 1 51 ? 14.078 -0.203 0.922 1 97.81 51 ILE B CA 1
ATOM 3221 C C . ILE B 1 51 ? 15.164 -0.307 -0.142 1 97.81 51 ILE B C 1
ATOM 3223 O O . ILE B 1 51 ? 15.102 -1.174 -1.019 1 97.81 51 ILE B O 1
ATOM 3227 N N . GLU B 1 52 ? 16.172 0.488 -0.035 1 97.81 52 GLU B N 1
ATOM 3228 C CA . GLU B 1 52 ? 17.219 0.534 -1.049 1 97.81 52 GLU B CA 1
ATOM 3229 C C . GLU B 1 52 ? 18.062 -0.738 -1.028 1 97.81 52 GLU B C 1
ATOM 3231 O O . GLU B 1 52 ? 18.469 -1.245 -2.082 1 97.81 52 GLU B O 1
ATOM 3236 N N . LYS B 1 53 ? 18.344 -1.189 0.141 1 98.06 53 LYS B N 1
ATOM 3237 C CA . LYS B 1 53 ? 19.109 -2.42 0.275 1 98.06 53 LYS B CA 1
ATOM 3238 C C . LYS B 1 53 ? 18.391 -3.598 -0.37 1 98.06 53 LYS B C 1
ATOM 3240 O O . LYS B 1 53 ? 19 -4.398 -1.076 1 98.06 53 LYS B O 1
ATOM 3245 N N . PHE B 1 54 ? 17.141 -3.715 -0.13 1 98.69 54 PHE B N 1
ATOM 3246 C CA . PHE B 1 54 ? 16.359 -4.809 -0.689 1 98.69 54 PHE B CA 1
ATOM 3247 C C . PHE B 1 54 ? 16.25 -4.68 -2.203 1 98.69 54 PHE B C 1
ATOM 3249 O O . PHE B 1 54 ? 16.344 -5.672 -2.926 1 98.69 54 PHE B O 1
ATOM 3256 N N . GLU B 1 55 ? 16.031 -3.439 -2.703 1 98.75 55 GLU B N 1
ATOM 3257 C CA . GLU B 1 55 ? 15.992 -3.178 -4.137 1 98.75 55 GLU B CA 1
ATOM 3258 C C . GLU B 1 55 ? 17.297 -3.576 -4.812 1 98.75 55 GLU B C 1
ATOM 3260 O O . GLU B 1 55 ? 17.297 -4.238 -5.852 1 98.75 55 GLU B O 1
ATOM 3265 N N . ARG B 1 56 ? 18.391 -3.232 -4.199 1 98.56 56 ARG B N 1
ATOM 3266 C CA . ARG B 1 56 ? 19.703 -3.6 -4.75 1 98.56 56 ARG B CA 1
ATOM 3267 C C . ARG B 1 56 ? 19.875 -5.113 -4.758 1 98.56 56 ARG B C 1
ATOM 3269 O O . ARG B 1 56 ? 20.391 -5.68 -5.727 1 98.56 56 ARG B O 1
ATOM 3276 N N . LYS B 1 57 ? 19.5 -5.73 -3.678 1 98.62 57 LYS B N 1
ATOM 3277 C CA . LYS B 1 57 ? 19.594 -7.184 -3.566 1 98.62 57 LYS B CA 1
ATOM 3278 C C . LYS B 1 57 ? 18.844 -7.871 -4.707 1 98.62 57 LYS B C 1
ATOM 3280 O O . LYS B 1 57 ? 19.391 -8.766 -5.359 1 98.62 57 LYS B O 1
ATOM 3285 N N . LEU B 1 58 ? 17.625 -7.457 -4.965 1 98.69 58 LEU B N 1
ATOM 3286 C CA . LEU B 1 58 ? 16.812 -8.117 -5.984 1 98.69 58 LEU B CA 1
ATOM 3287 C C . LEU B 1 58 ? 17.359 -7.816 -7.379 1 98.69 58 LEU B C 1
ATOM 3289 O O . LEU B 1 58 ? 17.344 -8.688 -8.25 1 98.69 58 LEU B O 1
ATOM 3293 N N . ALA B 1 59 ? 17.734 -6.527 -7.605 1 98.75 59 ALA B N 1
ATOM 3294 C CA . ALA B 1 59 ? 18.312 -6.176 -8.898 1 98.75 59 ALA B CA 1
ATOM 3295 C C . ALA B 1 59 ? 19.5 -7.074 -9.227 1 98.75 59 ALA B C 1
ATOM 3297 O O . ALA B 1 59 ? 19.594 -7.602 -10.336 1 98.75 59 ALA B O 1
ATOM 3298 N N . ARG B 1 60 ? 20.375 -7.266 -8.25 1 98.62 60 ARG B N 1
ATOM 3299 C CA . ARG B 1 60 ? 21.531 -8.125 -8.43 1 98.62 60 ARG B CA 1
ATOM 3300 C C . ARG B 1 60 ? 21.125 -9.57 -8.688 1 98.62 60 ARG B C 1
ATOM 3302 O O . ARG B 1 60 ? 21.656 -10.227 -9.586 1 98.62 60 ARG B O 1
ATOM 3309 N N . MET B 1 61 ? 20.234 -10.047 -7.934 1 98.56 61 MET B N 1
ATOM 3310 C CA . MET B 1 61 ? 19.766 -11.43 -8.023 1 98.56 61 MET B CA 1
ATOM 3311 C C . MET B 1 61 ? 19.172 -11.711 -9.406 1 98.56 61 MET B C 1
ATOM 3313 O O . MET B 1 61 ? 19.344 -12.812 -9.938 1 98.56 61 MET B O 1
ATOM 3317 N N . LEU B 1 62 ? 18.469 -10.719 -9.984 1 98.75 62 LEU B N 1
ATOM 3318 C CA . LEU B 1 62 ? 17.781 -10.922 -11.258 1 98.75 62 LEU B CA 1
ATOM 3319 C C . LEU B 1 62 ? 18.656 -10.477 -12.422 1 98.75 62 LEU B C 1
ATOM 3321 O O . LEU B 1 62 ? 18.266 -10.617 -13.586 1 98.75 62 LEU B O 1
ATOM 3325 N N . GLY B 1 63 ? 19.844 -9.953 -12.125 1 98.56 63 GLY B N 1
ATOM 3326 C CA . GLY B 1 63 ? 20.797 -9.562 -13.156 1 98.56 63 GLY B CA 1
ATOM 3327 C C . GLY B 1 63 ? 20.391 -8.297 -13.891 1 98.56 63 GLY B C 1
ATOM 3328 O O . GLY B 1 63 ? 20.609 -8.188 -15.102 1 98.56 63 GLY B O 1
ATOM 3329 N N . LYS B 1 64 ? 19.75 -7.422 -13.273 1 98.56 64 LYS B N 1
ATOM 3330 C CA . LYS B 1 64 ? 19.328 -6.168 -13.883 1 98.56 64 LYS B CA 1
ATOM 3331 C C . LYS B 1 64 ? 19.922 -4.965 -13.156 1 98.56 64 LYS B C 1
ATOM 3333 O O . LYS B 1 64 ? 20.531 -5.117 -12.094 1 98.56 64 LYS B O 1
ATOM 3338 N N . GLU B 1 65 ? 19.766 -3.801 -13.68 1 98.5 65 GLU B N 1
ATOM 3339 C CA . GLU B 1 65 ? 20.438 -2.604 -13.195 1 98.5 65 GLU B CA 1
ATOM 3340 C C . GLU B 1 65 ? 19.75 -2.045 -11.953 1 98.5 65 GLU B C 1
ATOM 3342 O O . GLU B 1 65 ? 20.406 -1.521 -11.055 1 98.5 65 GLU B O 1
ATOM 3347 N N . SER B 1 66 ? 18.469 -2.119 -11.938 1 98.62 66 SER B N 1
ATOM 3348 C CA . SER B 1 66 ? 17.734 -1.393 -10.906 1 98.62 66 SER B CA 1
ATOM 3349 C C . SER B 1 66 ? 16.391 -2.059 -10.609 1 98.62 66 SER B C 1
ATOM 3351 O O . SER B 1 66 ? 15.867 -2.818 -11.43 1 98.62 66 SER B O 1
ATOM 3353 N N . ALA B 1 67 ? 15.914 -1.844 -9.445 1 98.75 67 ALA B N 1
ATOM 3354 C CA . ALA B 1 67 ? 14.633 -2.357 -8.977 1 98.75 67 ALA B CA 1
ATOM 3355 C C . ALA B 1 67 ? 13.875 -1.301 -8.18 1 98.75 67 ALA B C 1
ATOM 3357 O O . ALA B 1 67 ? 14.484 -0.46 -7.516 1 98.75 67 ALA B O 1
ATOM 3358 N N . VAL B 1 68 ? 12.578 -1.312 -8.266 1 98.88 68 VAL B N 1
ATOM 3359 C CA . VAL B 1 68 ? 11.711 -0.437 -7.48 1 98.88 68 VAL B CA 1
ATOM 3360 C C . VAL B 1 68 ? 10.656 -1.27 -6.754 1 98.88 68 VAL B C 1
ATOM 3362 O O . VAL B 1 68 ? 9.938 -2.055 -7.379 1 98.88 68 VAL B O 1
ATOM 3365 N N . PHE B 1 69 ? 10.555 -1.098 -5.422 1 98.88 69 PHE B N 1
ATOM 3366 C CA . PHE B 1 69 ? 9.578 -1.811 -4.613 1 98.88 69 PHE B CA 1
ATOM 3367 C C . PHE B 1 69 ? 8.203 -1.163 -4.734 1 98.88 69 PHE B C 1
ATOM 3369 O O . PHE B 1 69 ? 8.086 0.064 -4.699 1 98.88 69 PHE B O 1
ATOM 3376 N N . PHE B 1 70 ? 7.188 -1.94 -4.93 1 98.75 70 PHE B N 1
ATOM 3377 C CA . PHE B 1 70 ? 5.801 -1.513 -5.047 1 98.75 70 PHE B CA 1
ATOM 3378 C C . PHE B 1 70 ? 4.93 -2.211 -4.012 1 98.75 70 PHE B C 1
ATOM 3380 O O . PHE B 1 70 ? 5.223 -3.338 -3.604 1 98.75 70 PHE B O 1
ATOM 3387 N N . PRO B 1 71 ? 3.809 -1.568 -3.639 1 98.06 71 PRO B N 1
ATOM 3388 C CA . PRO B 1 71 ? 2.871 -2.254 -2.746 1 98.06 71 PRO B CA 1
ATOM 3389 C C . PRO B 1 71 ? 2.148 -3.414 -3.428 1 98.06 71 PRO B C 1
ATOM 3391 O O . PRO B 1 71 ? 1.704 -4.348 -2.756 1 98.06 71 PRO B O 1
ATOM 3394 N N . SER B 1 72 ? 2.021 -3.365 -4.746 1 97.94 72 SER B N 1
ATOM 3395 C CA . SER B 1 72 ? 1.274 -4.418 -5.43 1 97.94 72 SER B CA 1
ATOM 3396 C C . SER B 1 72 ? 1.816 -4.66 -6.832 1 97.94 72 SER B C 1
ATOM 3398 O O . SER B 1 72 ? 2.402 -3.762 -7.441 1 97.94 72 SER B O 1
ATOM 3400 N N . GLY B 1 73 ? 1.569 -5.852 -7.262 1 98.06 73 GLY B N 1
ATOM 3401 C CA . GLY B 1 73 ? 1.919 -6.191 -8.633 1 98.06 73 GLY B CA 1
ATOM 3402 C C . GLY B 1 73 ? 1.045 -5.5 -9.664 1 98.06 73 GLY B C 1
ATOM 3403 O O . GLY B 1 73 ? 1.513 -5.148 -10.742 1 98.06 73 GLY B O 1
ATOM 3404 N N . THR B 1 74 ? -0.246 -5.332 -9.352 1 97.62 74 THR B N 1
ATOM 3405 C CA . THR B 1 74 ? -1.164 -4.617 -10.227 1 97.62 74 THR B CA 1
ATOM 3406 C C . THR B 1 74 ? -0.603 -3.244 -10.594 1 97.62 74 THR B C 1
ATOM 3408 O O . THR B 1 74 ? -0.552 -2.885 -11.773 1 97.62 74 THR B O 1
ATOM 3411 N N . MET B 1 75 ? -0.134 -2.527 -9.648 1 98.38 75 MET B N 1
ATOM 3412 C CA . MET B 1 75 ? 0.432 -1.199 -9.867 1 98.38 75 MET B CA 1
ATOM 3413 C C . MET B 1 75 ? 1.718 -1.283 -10.688 1 98.38 75 MET B C 1
ATOM 3415 O O . MET B 1 75 ? 1.887 -0.551 -11.664 1 98.38 75 MET B O 1
ATOM 3419 N N . ALA B 1 76 ? 2.602 -2.172 -10.305 1 98.69 76 ALA B N 1
ATOM 3420 C CA . ALA B 1 76 ? 3.914 -2.307 -10.93 1 98.69 76 ALA B CA 1
ATOM 3421 C C . ALA B 1 76 ? 3.785 -2.625 -12.422 1 98.69 76 ALA B C 1
ATOM 3423 O O . ALA B 1 76 ? 4.473 -2.027 -13.25 1 98.69 76 ALA B O 1
ATOM 3424 N N . GLN B 1 77 ? 2.887 -3.51 -12.75 1 98.62 77 GLN B N 1
ATOM 3425 C CA . GLN B 1 77 ? 2.812 -3.988 -14.125 1 98.62 77 GLN B CA 1
ATOM 3426 C C . GLN B 1 77 ? 2.113 -2.973 -15.023 1 98.62 77 GLN B C 1
ATOM 3428 O O . GLN B 1 77 ? 2.502 -2.787 -16.188 1 98.62 77 GLN B O 1
ATOM 3433 N N . GLN B 1 78 ? 1.074 -2.332 -14.508 1 98.44 78 GLN B N 1
ATOM 3434 C CA . GLN B 1 78 ? 0.463 -1.25 -15.273 1 98.44 78 GLN B CA 1
ATOM 3435 C C . GLN B 1 78 ? 1.49 -0.181 -15.633 1 98.44 78 GLN B C 1
ATOM 3437 O O . GLN B 1 78 ? 1.534 0.288 -16.766 1 98.44 78 GLN B O 1
ATOM 3442 N N . ILE B 1 79 ? 2.293 0.151 -14.672 1 98.75 79 ILE B N 1
ATOM 3443 C CA . ILE B 1 79 ? 3.287 1.204 -14.844 1 98.75 79 ILE B CA 1
ATOM 3444 C C . ILE B 1 79 ? 4.359 0.751 -15.828 1 98.75 79 ILE B C 1
ATOM 3446 O O . ILE B 1 79 ? 4.797 1.53 -16.688 1 98.75 79 ILE B O 1
ATOM 3450 N N . ALA B 1 80 ? 4.785 -0.52 -15.734 1 98.88 80 ALA B N 1
ATOM 3451 C CA . ALA B 1 80 ? 5.758 -1.046 -16.688 1 98.88 80 ALA B CA 1
ATOM 3452 C C . ALA B 1 80 ? 5.254 -0.9 -18.125 1 98.88 80 ALA B C 1
ATOM 3454 O O . ALA B 1 80 ? 5.973 -0.406 -18.984 1 98.88 80 ALA B O 1
ATOM 3455 N N . LEU B 1 81 ? 4.027 -1.31 -18.344 1 98.75 81 LEU B N 1
ATOM 3456 C CA . LEU B 1 81 ? 3.465 -1.259 -19.688 1 98.75 81 LEU B CA 1
ATOM 3457 C C . LEU B 1 81 ? 3.273 0.183 -20.141 1 98.75 81 LEU B C 1
ATOM 3459 O O . LEU B 1 81 ? 3.473 0.499 -21.328 1 98.75 81 LEU B O 1
ATOM 3463 N N . ARG B 1 82 ? 2.877 1.076 -19.25 1 98.56 82 ARG B N 1
ATOM 3464 C CA . ARG B 1 82 ? 2.764 2.498 -19.547 1 98.56 82 ARG B CA 1
ATOM 3465 C C . ARG B 1 82 ? 4.105 3.072 -20 1 98.56 82 ARG B C 1
ATOM 3467 O O . ARG B 1 82 ? 4.176 3.803 -20.984 1 98.56 82 ARG B O 1
ATOM 3474 N N . ILE B 1 83 ? 5.137 2.754 -19.281 1 98.75 83 ILE B N 1
ATOM 3475 C CA . ILE B 1 83 ? 6.461 3.287 -19.578 1 98.75 83 ILE B CA 1
ATOM 3476 C C . ILE B 1 83 ? 6.922 2.791 -20.953 1 98.75 83 ILE B C 1
ATOM 3478 O O . ILE B 1 83 ? 7.426 3.57 -21.766 1 98.75 83 ILE B O 1
ATOM 3482 N N . TRP B 1 84 ? 6.711 1.509 -21.203 1 98.69 84 TRP B N 1
ATOM 3483 C CA . TRP B 1 84 ? 7.121 0.968 -22.5 1 98.69 84 TRP B CA 1
ATOM 3484 C C . TRP B 1 84 ? 6.312 1.589 -23.625 1 98.69 84 TRP B C 1
ATOM 3486 O O . TRP B 1 84 ? 6.84 1.838 -24.719 1 98.69 84 TRP B O 1
ATOM 3496 N N . SER B 1 85 ? 5.043 1.76 -23.406 1 98.25 85 SER B N 1
ATOM 3497 C CA . SER B 1 85 ? 4.203 2.438 -24.391 1 98.25 85 SER B CA 1
ATOM 3498 C C . SER B 1 85 ? 4.738 3.83 -24.703 1 98.25 85 SER B C 1
ATOM 3500 O O . SER B 1 85 ? 4.855 4.203 -25.875 1 98.25 85 SER B O 1
ATOM 3502 N N . ASP B 1 86 ? 5.055 4.559 -23.688 1 97.81 86 ASP B N 1
ATOM 3503 C CA . ASP B 1 86 ? 5.578 5.91 -23.859 1 97.81 86 ASP B CA 1
ATOM 3504 C C . ASP B 1 86 ? 6.914 5.887 -24.594 1 97.81 86 ASP B C 1
ATOM 3506 O O . ASP B 1 86 ? 7.145 6.684 -25.516 1 97.81 86 ASP B O 1
ATOM 3510 N N . ARG B 1 87 ? 7.789 4.992 -24.219 1 97.69 87 ARG B N 1
ATOM 3511 C CA . ARG B 1 87 ? 9.125 4.898 -24.797 1 97.69 87 ARG B CA 1
ATOM 3512 C C . ARG B 1 87 ? 9.055 4.535 -26.281 1 97.69 87 ARG B C 1
ATOM 3514 O O . ARG B 1 87 ? 9.852 5.023 -27.078 1 97.69 87 ARG B O 1
ATOM 3521 N N . LYS B 1 88 ? 8.102 3.709 -26.609 1 96.5 88 LYS B N 1
ATOM 3522 C CA . LYS B 1 88 ? 8.047 3.156 -27.969 1 96.5 88 LYS B CA 1
ATOM 3523 C C . LYS B 1 88 ? 7.062 3.928 -28.844 1 96.5 88 LYS B C 1
ATOM 3525 O O . LYS B 1 88 ? 7.035 3.754 -30.062 1 96.5 88 LYS B O 1
ATOM 3530 N N . GLY B 1 89 ? 6.289 4.836 -28.219 1 95.56 89 GLY B N 1
ATOM 3531 C CA . GLY B 1 89 ? 5.387 5.703 -28.969 1 95.56 89 GLY B CA 1
ATOM 3532 C C . GLY B 1 89 ? 4.16 4.977 -29.484 1 95.56 89 GLY B C 1
ATOM 3533 O O . GLY B 1 89 ? 3.742 5.195 -30.625 1 95.56 89 GLY B O 1
ATOM 3534 N N . GLY B 1 90 ? 3.604 4.074 -28.797 1 97.19 90 GLY B N 1
ATOM 3535 C CA . GLY B 1 90 ? 2.408 3.316 -29.141 1 97.19 90 GLY B CA 1
ATOM 3536 C C . GLY B 1 90 ? 1.587 2.922 -27.922 1 97.19 90 GLY B C 1
ATOM 3537 O O . GLY B 1 90 ? 2.084 2.949 -26.797 1 97.19 90 GLY B O 1
ATOM 3538 N N . ARG B 1 91 ? 0.355 2.553 -28.172 1 97.56 91 ARG B N 1
ATOM 3539 C CA . ARG B 1 91 ? -0.542 2.264 -27.062 1 97.56 91 ARG B CA 1
ATOM 3540 C C . ARG B 1 91 ? -0.93 0.788 -27.047 1 97.56 91 ARG B C 1
ATOM 3542 O O . ARG B 1 91 ? -1.582 0.325 -26.109 1 97.56 91 ARG B O 1
ATOM 3549 N N . THR B 1 92 ? -0.517 0.043 -28 1 98.56 92 THR B N 1
ATOM 3550 C CA . THR B 1 92 ? -0.946 -1.346 -28.125 1 98.56 92 THR B CA 1
ATOM 3551 C C . THR B 1 92 ? 0.031 -2.279 -27.422 1 98.56 92 THR B C 1
ATOM 3553 O O . THR B 1 92 ? 1.229 -2.27 -27.719 1 98.56 92 THR B O 1
ATOM 3556 N N . VAL B 1 93 ? -0.418 -3.068 -26.469 1 98.62 93 VAL B N 1
ATOM 3557 C CA . VAL B 1 93 ? 0.354 -4.09 -25.766 1 98.62 93 VAL B CA 1
ATOM 3558 C C . VAL B 1 93 ? -0.296 -5.457 -25.969 1 98.62 93 VAL B C 1
ATOM 3560 O O . VAL B 1 93 ? -1.478 -5.543 -26.297 1 98.62 93 VAL B O 1
ATOM 3563 N N . ALA B 1 94 ? 0.5 -6.547 -25.812 1 98.75 94 ALA B N 1
ATOM 3564 C CA . ALA B 1 94 ? -0.034 -7.883 -26.047 1 98.75 94 ALA B CA 1
ATOM 3565 C C . ALA B 1 94 ? 0.21 -8.789 -24.844 1 98.75 94 ALA B C 1
ATOM 3567 O O . ALA B 1 94 ? 1.243 -8.688 -24.188 1 98.75 94 ALA B O 1
ATOM 3568 N N . TYR B 1 95 ? -0.721 -9.602 -24.547 1 98.44 95 TYR B N 1
ATOM 3569 C CA . TYR B 1 95 ? -0.565 -10.633 -23.531 1 98.44 95 TYR B CA 1
ATOM 3570 C C . TYR B 1 95 ? -1.628 -11.711 -23.688 1 98.44 95 TYR B C 1
ATOM 3572 O O . TYR B 1 95 ? -2.463 -11.648 -24.578 1 98.44 95 TYR B O 1
ATOM 3580 N N . HIS B 1 96 ? -1.56 -12.727 -22.891 1 98.38 96 HIS B N 1
ATOM 3581 C CA . HIS B 1 96 ? -2.477 -13.859 -22.875 1 98.38 96 HIS B CA 1
ATOM 3582 C C . HIS B 1 96 ? -3.877 -13.438 -22.453 1 98.38 96 HIS B C 1
ATOM 3584 O O . HIS B 1 96 ? -4.031 -12.555 -21.609 1 98.38 96 HIS B O 1
ATOM 3590 N N . PRO B 1 97 ? -4.973 -14.086 -23 1 97.69 97 PRO B N 1
ATOM 3591 C CA . PRO B 1 97 ? -6.348 -13.703 -22.656 1 97.69 97 PRO B CA 1
ATOM 3592 C C . PRO B 1 97 ? -6.648 -13.828 -21.172 1 97.69 97 PRO B C 1
ATOM 3594 O O . PRO B 1 97 ? -7.531 -13.133 -20.656 1 97.69 97 PRO B O 1
ATOM 3597 N N . LEU B 1 98 ? -5.902 -14.68 -20.516 1 97.12 98 LEU B N 1
ATOM 3598 C CA . LEU B 1 98 ? -6.16 -14.898 -19.094 1 97.12 98 LEU B CA 1
ATOM 3599 C C . LEU B 1 98 ? -5.109 -14.203 -18.234 1 97.12 98 LEU B C 1
ATOM 3601 O O . LEU B 1 98 ? -4.918 -14.555 -17.062 1 97.12 98 LEU B O 1
ATOM 3605 N N . CYS B 1 99 ? -4.465 -13.227 -18.844 1 95.44 99 CYS B N 1
ATOM 3606 C CA . CYS B 1 99 ? -3.508 -12.398 -18.125 1 95.44 99 CYS B CA 1
ATOM 3607 C C . CYS B 1 99 ? -4.176 -11.688 -16.938 1 95.44 99 CYS B C 1
ATOM 3609 O O . CYS B 1 99 ? -5.312 -11.227 -17.062 1 95.44 99 CYS B O 1
ATOM 3611 N N . HIS B 1 100 ? -3.461 -11.625 -15.844 1 93.19 100 HIS B N 1
ATOM 3612 C CA . HIS B 1 100 ? -3.951 -10.984 -14.625 1 93.19 100 HIS B CA 1
ATOM 3613 C C . HIS B 1 100 ? -4.477 -9.586 -14.914 1 93.19 100 HIS B C 1
ATOM 3615 O O . HIS B 1 100 ? -5.52 -9.188 -14.391 1 93.19 100 HIS B O 1
ATOM 3621 N N . LEU B 1 101 ? -3.859 -8.797 -15.68 1 92.81 101 LEU B N 1
ATOM 3622 C CA . LEU B 1 101 ? -4.227 -7.426 -16.016 1 92.81 101 LEU B CA 1
ATOM 3623 C C . LEU B 1 101 ? -5.586 -7.387 -16.703 1 92.81 101 LEU B C 1
ATOM 3625 O O . LEU B 1 101 ? -6.324 -6.402 -16.578 1 92.81 101 LEU B O 1
ATOM 3629 N N . GLU B 1 102 ? -5.852 -8.453 -17.453 1 90.94 102 GLU B N 1
ATOM 3630 C CA . GLU B 1 102 ? -7.07 -8.516 -18.25 1 90.94 102 GLU B CA 1
ATOM 3631 C C . GLU B 1 102 ? -8.273 -8.922 -17.406 1 90.94 102 GLU B C 1
ATOM 3633 O O . GLU B 1 102 ? -9.352 -8.344 -17.531 1 90.94 102 GLU B O 1
ATOM 3638 N N . ILE B 1 103 ? -8.031 -9.797 -16.469 1 87.5 103 ILE B N 1
ATOM 3639 C CA . ILE B 1 103 ? -9.227 -10.422 -15.922 1 87.5 103 ILE B CA 1
ATOM 3640 C C . ILE B 1 103 ? -9.375 -10.039 -14.453 1 87.5 103 ILE B C 1
ATOM 3642 O O . ILE B 1 103 ? -10.445 -10.219 -13.867 1 87.5 103 ILE B O 1
ATOM 3646 N N . HIS B 1 104 ? -8.383 -9.391 -13.797 1 86.44 104 HIS B N 1
ATOM 3647 C CA . HIS B 1 104 ? -8.453 -9.25 -12.352 1 86.44 104 HIS B CA 1
ATOM 3648 C C . HIS B 1 104 ? -8.328 -7.789 -11.93 1 86.44 104 HIS B C 1
ATOM 3650 O O . HIS B 1 104 ? -8.312 -7.48 -10.734 1 86.44 104 HIS B O 1
ATOM 3656 N N . GLU B 1 105 ? -8.289 -6.852 -12.836 1 88.19 105 GLU B N 1
ATOM 3657 C CA . GLU B 1 105 ? -7.922 -5.5 -12.438 1 88.19 105 GLU B CA 1
ATOM 3658 C C . GLU B 1 105 ? -9 -4.492 -12.828 1 88.19 105 GLU B C 1
ATOM 3660 O O . GLU B 1 105 ? -8.734 -3.295 -12.93 1 88.19 105 GLU B O 1
ATOM 3665 N N . GLN B 1 106 ? -10.219 -4.934 -13.117 1 90.19 106 GLN B N 1
ATOM 3666 C CA . GLN B 1 106 ? -11.336 -4.059 -13.461 1 90.19 106 GLN B CA 1
ATOM 3667 C C . GLN B 1 106 ? -10.945 -3.074 -14.555 1 90.19 106 GLN B C 1
ATOM 3669 O O . GLN B 1 106 ? -11.188 -1.871 -14.43 1 90.19 106 GLN B O 1
ATOM 3674 N N . ASP B 1 107 ? -10.211 -3.482 -15.492 1 92.75 107 ASP B N 1
ATOM 3675 C CA . ASP B 1 107 ? -9.805 -2.719 -16.672 1 92.75 107 ASP B CA 1
ATOM 3676 C C . ASP B 1 107 ? -8.906 -1.546 -16.266 1 92.75 107 ASP B C 1
ATOM 3678 O O . ASP B 1 107 ? -8.945 -0.488 -16.906 1 92.75 107 ASP B O 1
ATOM 3682 N N . GLY B 1 108 ? -8.141 -1.714 -15.234 1 94.31 108 GLY B N 1
ATOM 3683 C CA . GLY B 1 108 ? -7.246 -0.666 -14.781 1 94.31 108 GLY B CA 1
ATOM 3684 C C . GLY B 1 108 ? -6.316 -0.163 -15.867 1 94.31 108 GLY B C 1
ATOM 3685 O O . GLY B 1 108 ? -6.16 1.046 -16.047 1 94.31 108 GLY B O 1
ATOM 3686 N N . LEU B 1 109 ? -5.77 -1.093 -16.578 1 95.75 109 LEU B N 1
ATOM 3687 C CA . LEU B 1 109 ? -4.848 -0.755 -17.656 1 95.75 109 LEU B CA 1
ATOM 3688 C C . LEU B 1 109 ? -5.523 0.144 -18.688 1 95.75 109 LEU B C 1
ATOM 3690 O O . LEU B 1 109 ? -4.914 1.101 -19.172 1 95.75 109 LEU B O 1
ATOM 3694 N N . LYS B 1 110 ? -6.719 -0.117 -19.062 1 95.88 110 LYS B N 1
ATOM 3695 C CA . LYS B 1 110 ? -7.488 0.625 -20.047 1 95.88 110 LYS B CA 1
ATOM 3696 C C . LYS B 1 110 ? -7.98 1.954 -19.484 1 95.88 110 LYS B C 1
ATOM 3698 O O . LYS B 1 110 ? -7.852 2.996 -20.125 1 95.88 110 LYS B O 1
ATOM 3703 N N . GLU B 1 111 ? -8.461 1.96 -18.266 1 96 111 GLU B N 1
ATOM 3704 C CA . GLU B 1 111 ? -9.133 3.121 -17.688 1 96 111 GLU B CA 1
ATOM 3705 C C . GLU B 1 111 ? -8.125 4.156 -17.203 1 96 111 GLU B C 1
ATOM 3707 O O . GLU B 1 111 ? -8.375 5.359 -17.281 1 96 111 GLU B O 1
ATOM 3712 N N . LEU B 1 112 ? -7 3.736 -16.688 1 97.19 112 LEU B N 1
ATOM 3713 C CA . LEU B 1 112 ? -6.02 4.656 -16.125 1 97.19 112 LEU B CA 1
ATOM 3714 C C . LEU B 1 112 ? -4.996 5.074 -17.172 1 97.19 112 LEU B C 1
ATOM 3716 O O . LEU B 1 112 ? -4.586 6.238 -17.219 1 97.19 112 LEU B O 1
ATOM 3720 N N . HIS B 1 113 ? -4.602 4.086 -18 1 97.25 113 HIS B N 1
ATOM 3721 C CA . HIS B 1 113 ? -3.459 4.355 -18.859 1 97.25 113 HIS B CA 1
ATOM 3722 C C . HIS B 1 113 ? -3.871 4.371 -20.328 1 97.25 113 HIS B C 1
ATOM 3724 O O . HIS B 1 113 ? -3.059 4.684 -21.203 1 97.25 113 HIS B O 1
ATOM 3730 N N . HIS B 1 114 ? -5.102 4.008 -20.656 1 96.81 114 HIS B N 1
ATOM 3731 C CA . HIS B 1 114 ? -5.645 4.043 -22 1 96.81 114 HIS B CA 1
ATOM 3732 C C . HIS B 1 114 ? -4.789 3.223 -22.969 1 96.81 114 HIS B C 1
ATOM 3734 O O . HIS B 1 114 ? -4.48 3.674 -24.078 1 96.81 114 HIS B O 1
ATOM 3740 N N . LEU B 1 115 ? -4.301 2.125 -22.453 1 97.88 115 LEU B N 1
ATOM 3741 C CA . LEU B 1 115 ? -3.604 1.162 -23.297 1 97.88 115 LEU B CA 1
ATOM 3742 C C . LEU B 1 115 ? -4.59 0.21 -23.969 1 97.88 115 LEU B C 1
ATOM 3744 O O . LEU B 1 115 ? -5.719 0.047 -23.484 1 97.88 115 LEU B O 1
ATOM 3748 N N . GLU B 1 116 ? -4.18 -0.317 -25.109 1 97.94 116 GLU B N 1
ATOM 3749 C CA . GLU B 1 116 ? -5.02 -1.179 -25.938 1 97.94 116 GLU B CA 1
ATOM 3750 C C . GLU B 1 116 ? -4.449 -2.592 -26.016 1 97.94 116 GLU B C 1
ATOM 3752 O O . GLU B 1 116 ? -3.564 -2.863 -26.844 1 97.94 116 GLU B O 1
ATOM 3757 N N . PRO B 1 117 ? -4.996 -3.535 -25.312 1 97.5 117 PRO B N 1
ATOM 3758 C CA . PRO B 1 117 ? -4.453 -4.895 -25.297 1 97.5 117 PRO B CA 1
ATOM 3759 C C . PRO B 1 117 ? -4.848 -5.707 -26.531 1 97.5 117 PRO B C 1
ATOM 3761 O O . PRO B 1 117 ? -5.977 -5.594 -27.016 1 97.5 117 PRO B O 1
ATOM 3764 N N . VAL B 1 118 ? -3.912 -6.414 -27.047 1 98 118 VAL B N 1
ATOM 3765 C CA . VAL B 1 118 ? -4.113 -7.496 -28.016 1 98 118 VAL B CA 1
ATOM 3766 C C . VAL B 1 118 ? -3.947 -8.844 -27.312 1 98 118 VAL B C 1
ATOM 3768 O O . VAL B 1 118 ? -2.906 -9.109 -26.703 1 98 118 VAL B O 1
ATOM 3771 N N . LEU B 1 119 ? -4.957 -9.695 -27.391 1 97.62 119 LEU B N 1
ATOM 3772 C CA . LEU B 1 119 ? -4.918 -11 -26.734 1 97.62 119 LEU B CA 1
ATOM 3773 C C . LEU B 1 119 ? -4.344 -12.055 -27.672 1 97.62 119 LEU B C 1
ATOM 3775 O O . LEU B 1 119 ? -4.848 -12.25 -28.781 1 97.62 119 LEU B O 1
ATOM 3779 N N . LEU B 1 120 ? -3.301 -12.617 -27.141 1 97.12 120 LEU B N 1
ATOM 3780 C CA . LEU B 1 120 ? -2.604 -13.602 -27.969 1 97.12 120 LEU B CA 1
ATOM 3781 C C . LEU B 1 120 ? -2.959 -15.023 -27.547 1 97.12 120 LEU B C 1
ATOM 3783 O O . LEU B 1 120 ? -3.078 -15.305 -26.344 1 97.12 120 LEU B O 1
ATOM 3787 N N . ALA B 1 121 ? -3.074 -15.961 -28.516 1 94.69 121 ALA B N 1
ATOM 3788 C CA . ALA B 1 121 ? -3.312 -17.391 -28.328 1 94.69 121 ALA B CA 1
ATOM 3789 C C . ALA B 1 121 ? -4.734 -17.656 -27.844 1 94.69 121 ALA B C 1
ATOM 3791 O O . ALA B 1 121 ? -5.48 -16.703 -27.547 1 94.69 121 ALA B O 1
ATOM 3792 N N . ASP B 1 122 ? -5.027 -18.906 -27.875 1 94.12 122 ASP B N 1
ATOM 3793 C CA . ASP B 1 122 ? -6.25 -19.375 -27.234 1 94.12 122 ASP B CA 1
ATOM 3794 C C . ASP B 1 122 ? -6.09 -19.422 -25.719 1 94.12 122 ASP B C 1
ATOM 3796 O O . ASP B 1 122 ? -4.98 -19.609 -25.203 1 94.12 122 ASP B O 1
ATOM 3800 N N . LYS B 1 123 ? -7.211 -19.344 -25.031 1 95.5 123 LYS B N 1
ATOM 3801 C CA . LYS B 1 123 ? -7.203 -19.266 -23.578 1 95.5 123 LYS B CA 1
ATOM 3802 C C . LYS B 1 123 ? -6.672 -20.562 -22.969 1 95.5 123 LYS B C 1
ATOM 3804 O O . LYS B 1 123 ? -6.266 -20.594 -21.812 1 95.5 123 LYS B O 1
ATOM 3809 N N . ASP B 1 124 ? -6.574 -21.641 -23.719 1 95.12 124 ASP B N 1
ATOM 3810 C CA . ASP B 1 124 ? -6.301 -22.938 -23.125 1 95.12 124 ASP B CA 1
ATOM 3811 C C . ASP B 1 124 ? -4.863 -23.375 -23.391 1 95.12 124 ASP B C 1
ATOM 3813 O O . ASP B 1 124 ? -4.461 -24.484 -23.016 1 95.12 124 ASP B O 1
ATOM 3817 N N . ARG B 1 125 ? -4.125 -22.5 -24.031 1 96.94 125 ARG B N 1
ATOM 3818 C CA . ARG B 1 125 ? -2.75 -22.891 -24.328 1 96.94 125 ARG B CA 1
ATOM 3819 C C . ARG B 1 125 ? -1.799 -21.703 -24.141 1 96.94 125 ARG B C 1
ATOM 3821 O O . ARG B 1 125 ? -2.238 -20.562 -24.016 1 96.94 125 ARG B O 1
ATOM 3828 N N . LEU B 1 126 ? -0.522 -21.969 -24.109 1 98.12 126 LEU B N 1
ATOM 3829 C CA . LEU B 1 126 ? 0.53 -20.969 -23.984 1 98.12 126 LEU B CA 1
ATOM 3830 C C . LEU B 1 126 ? 0.679 -20.172 -25.266 1 98.12 126 LEU B C 1
ATOM 3832 O O . LEU B 1 126 ? 0.33 -20.641 -26.344 1 98.12 126 LEU B O 1
ATOM 3836 N N . ILE B 1 127 ? 1.17 -18.938 -25.109 1 98.44 127 ILE B N 1
ATOM 3837 C CA . ILE B 1 127 ? 1.613 -18.141 -26.25 1 98.44 127 ILE B CA 1
ATOM 3838 C C . ILE B 1 127 ? 2.848 -18.781 -26.875 1 98.44 127 ILE B C 1
ATOM 3840 O O . ILE B 1 127 ? 3.781 -19.172 -26.172 1 98.44 127 ILE B O 1
ATOM 3844 N N . THR B 1 128 ? 2.869 -18.938 -28.203 1 98.25 128 THR B N 1
ATOM 3845 C CA . THR B 1 128 ? 3.992 -19.5 -28.953 1 98.25 128 THR B CA 1
ATOM 3846 C C . THR B 1 128 ? 4.645 -18.438 -29.828 1 98.25 128 THR B C 1
ATOM 3848 O O . THR B 1 128 ? 4.109 -17.344 -29.984 1 98.25 128 THR B O 1
ATOM 3851 N N . LEU B 1 129 ? 5.824 -18.812 -30.344 1 98.62 129 LEU B N 1
ATOM 3852 C CA . LEU B 1 129 ? 6.496 -17.922 -31.297 1 98.62 129 LEU B CA 1
ATOM 3853 C C . LEU B 1 129 ? 5.594 -17.609 -32.469 1 98.62 129 LEU B C 1
ATOM 3855 O O . LEU B 1 129 ? 5.586 -16.469 -32.969 1 98.62 129 LEU B O 1
ATOM 3859 N N . ASP B 1 130 ? 4.824 -18.578 -32.906 1 98.25 130 ASP B N 1
ATOM 3860 C CA . ASP B 1 130 ? 3.914 -18.375 -34.031 1 98.25 130 ASP B CA 1
ATOM 3861 C C . ASP B 1 130 ? 2.895 -17.281 -33.719 1 98.25 130 ASP B C 1
ATOM 3863 O O . ASP B 1 130 ? 2.592 -16.453 -34.594 1 98.25 130 ASP B O 1
ATOM 3867 N N . ASP B 1 131 ? 2.326 -17.266 -32.562 1 98.5 131 ASP B N 1
ATOM 3868 C CA . ASP B 1 131 ? 1.395 -16.219 -32.125 1 98.5 131 ASP B CA 1
ATOM 3869 C C . ASP B 1 131 ? 2.061 -14.852 -32.156 1 98.5 131 ASP B C 1
ATOM 3871 O O . ASP B 1 131 ? 1.452 -13.867 -32.594 1 98.5 131 ASP B O 1
ATOM 3875 N N . VAL B 1 132 ? 3.297 -14.82 -31.656 1 98.56 132 VAL B N 1
ATOM 3876 C CA . VAL B 1 132 ? 4.047 -13.57 -31.547 1 98.56 132 VAL B CA 1
ATOM 3877 C C . VAL B 1 132 ? 4.355 -13.023 -32.938 1 98.56 132 VAL B C 1
ATOM 3879 O O . VAL B 1 132 ? 4.285 -11.812 -33.156 1 98.56 132 VAL B O 1
ATOM 3882 N N . GLN B 1 133 ? 4.637 -13.906 -33.844 1 98.12 133 GLN B N 1
ATOM 3883 C CA . GLN B 1 133 ? 4.969 -13.508 -35.219 1 98.12 133 GLN B CA 1
ATOM 3884 C C . GLN B 1 13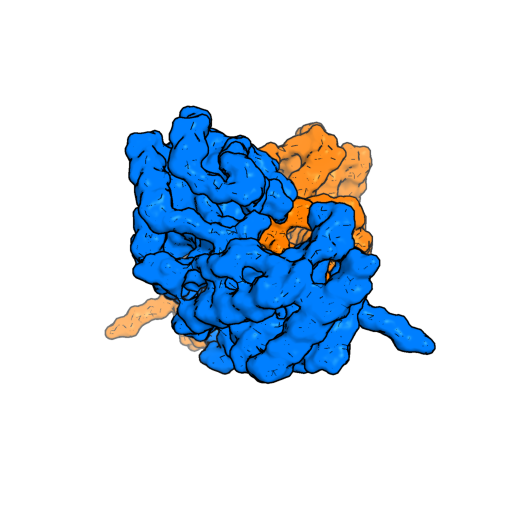3 ? 3.74 -12.984 -35.938 1 98.12 133 GLN B C 1
ATOM 3886 O O . GLN B 1 133 ? 3.865 -12.273 -36.938 1 98.12 133 GLN B O 1
ATOM 3891 N N . GLN B 1 134 ? 2.6 -13.273 -35.406 1 96.94 134 GLN B N 1
ATOM 3892 C CA . GLN B 1 134 ? 1.358 -12.867 -36.062 1 96.94 134 GLN B CA 1
ATOM 3893 C C . GLN B 1 134 ? 0.759 -11.641 -35.375 1 96.94 134 GLN B C 1
ATOM 3895 O O . GLN B 1 134 ? -0.309 -11.164 -35.781 1 96.94 134 GLN B O 1
ATOM 3900 N N . MET B 1 135 ? 1.438 -11.117 -34.406 1 95.69 135 MET B N 1
ATOM 3901 C CA . MET B 1 135 ? 0.962 -9.914 -33.719 1 95.69 135 MET B CA 1
ATOM 3902 C C . MET B 1 135 ? 0.872 -8.742 -34.688 1 95.69 135 MET B C 1
ATOM 3904 O O . MET B 1 135 ? 1.683 -8.625 -35.625 1 95.69 135 MET B O 1
ATOM 3908 N N . PRO B 1 136 ? -0.111 -7.891 -34.438 1 96.75 136 PRO B N 1
ATOM 3909 C CA . PRO B 1 136 ? -0.104 -6.656 -35.219 1 96.75 136 PRO B CA 1
ATOM 3910 C C . PRO B 1 136 ? 1.169 -5.836 -35.031 1 96.75 136 PRO B C 1
ATOM 3912 O O . PRO B 1 136 ? 1.767 -5.867 -33.938 1 96.75 136 PRO B O 1
ATOM 3915 N N . ASP B 1 137 ? 1.466 -5.039 -36 1 95.94 137 ASP B N 1
ATOM 3916 C CA . ASP B 1 137 ? 2.678 -4.227 -36 1 95.94 137 ASP B CA 1
ATOM 3917 C C . ASP B 1 137 ? 2.59 -3.119 -34.938 1 95.94 137 ASP B C 1
ATOM 3919 O O . ASP B 1 137 ? 3.609 -2.551 -34.562 1 95.94 137 ASP B O 1
ATOM 3923 N N . SER B 1 138 ? 1.433 -2.883 -34.531 1 97.44 138 SER B N 1
ATOM 3924 C CA . SER B 1 138 ? 1.218 -1.782 -33.594 1 97.44 138 SER B CA 1
ATOM 3925 C C . SER B 1 138 ? 1.641 -2.166 -32.188 1 97.44 138 SER B C 1
ATOM 3927 O O . SER B 1 138 ? 1.764 -1.303 -31.312 1 97.44 138 SER B O 1
ATOM 3929 N N . VAL B 1 139 ? 1.921 -3.428 -31.938 1 98.5 139 VAL B N 1
ATOM 3930 C CA . VAL B 1 139 ? 2.273 -3.881 -30.594 1 98.5 139 VAL B CA 1
ATOM 3931 C C . VAL B 1 139 ? 3.668 -3.377 -30.234 1 98.5 139 VAL B C 1
ATOM 3933 O O . VAL B 1 139 ? 4.637 -3.629 -30.953 1 98.5 139 VAL B O 1
ATOM 3936 N N . VAL B 1 140 ? 3.697 -2.725 -29.062 1 98.44 140 VAL B N 1
ATOM 3937 C CA . VAL B 1 140 ? 4.973 -2.127 -28.688 1 98.44 140 VAL B CA 1
ATOM 3938 C C . VAL B 1 140 ? 5.578 -2.898 -27.516 1 98.44 140 VAL B C 1
ATOM 3940 O O . VAL B 1 140 ? 6.773 -2.766 -27.219 1 98.44 140 VAL B O 1
ATOM 3943 N N . CYS B 1 141 ? 4.781 -3.682 -26.812 1 98.81 141 CYS B N 1
ATOM 3944 C CA . CYS B 1 141 ? 5.234 -4.453 -25.672 1 98.81 141 CYS B CA 1
ATOM 3945 C C . CYS B 1 141 ? 4.469 -5.77 -25.562 1 98.81 141 CYS B C 1
ATOM 3947 O O . CYS B 1 141 ? 3.25 -5.797 -25.734 1 98.81 141 CYS B O 1
ATOM 3949 N N . LEU B 1 142 ? 5.18 -6.832 -25.375 1 98.88 142 LEU B N 1
ATOM 3950 C CA . LEU B 1 142 ? 4.625 -8.156 -25.094 1 98.88 142 LEU B CA 1
ATOM 3951 C C . LEU B 1 142 ? 4.871 -8.555 -23.641 1 98.88 142 LEU B C 1
ATOM 3953 O O . LEU B 1 142 ? 6 -8.477 -23.156 1 98.88 142 LEU B O 1
ATOM 3957 N N . LEU B 1 143 ? 3.811 -8.906 -22.938 1 98.88 143 LEU B N 1
ATOM 3958 C CA . LEU B 1 143 ? 3.9 -9.43 -21.578 1 98.88 143 LEU B CA 1
ATOM 3959 C C . LEU B 1 143 ? 3.691 -10.938 -21.562 1 98.88 143 LEU B C 1
ATOM 3961 O O . LEU B 1 143 ? 2.701 -11.438 -22.109 1 98.88 143 LEU B O 1
ATOM 3965 N N . LEU B 1 144 ? 4.617 -11.664 -21.031 1 98.88 144 LEU B N 1
ATOM 3966 C CA . LEU B 1 144 ? 4.48 -13.094 -20.781 1 98.88 144 LEU B CA 1
ATOM 3967 C C . LEU B 1 144 ? 4.406 -13.383 -19.297 1 98.88 144 LEU B C 1
ATOM 3969 O O . LEU B 1 144 ? 5.137 -12.781 -18.5 1 98.88 144 LEU B O 1
ATOM 3973 N N . GLU B 1 145 ? 3.494 -14.195 -18.953 1 98.56 145 GLU B N 1
ATOM 3974 C CA . GLU B 1 145 ? 3.355 -14.656 -17.578 1 98.56 145 GLU B CA 1
ATOM 3975 C C . GLU B 1 145 ? 3.971 -16.047 -17.406 1 98.56 145 GLU B C 1
ATOM 3977 O O . GLU B 1 145 ? 3.607 -16.984 -18.109 1 98.56 145 GLU B O 1
ATOM 3982 N N . LEU B 1 146 ? 4.93 -16.109 -16.438 1 98.56 146 LEU B N 1
ATOM 3983 C CA . LEU B 1 146 ? 5.578 -17.375 -16.172 1 98.56 146 LEU B CA 1
ATOM 3984 C C . LEU B 1 146 ? 5.484 -17.734 -14.688 1 98.56 146 LEU B C 1
ATOM 3986 O O . LEU B 1 146 ? 6.004 -17.016 -13.836 1 98.56 146 LEU B O 1
ATOM 3990 N N . PRO B 1 147 ? 4.945 -18.922 -14.32 1 98.19 147 PRO B N 1
ATOM 3991 C CA . PRO B 1 147 ? 4.152 -19.781 -15.211 1 98.19 147 PRO B CA 1
ATOM 3992 C C . PRO B 1 147 ? 2.789 -19.188 -15.539 1 98.19 147 PRO B C 1
ATOM 3994 O O . PRO B 1 147 ? 2.355 -18.219 -14.891 1 98.19 147 PRO B O 1
ATOM 3997 N N . GLN B 1 148 ? 2.195 -19.609 -16.625 1 98.19 148 GLN B N 1
ATOM 3998 C CA . GLN B 1 148 ? 0.837 -19.172 -16.922 1 98.19 148 GLN B CA 1
ATOM 3999 C C . GLN B 1 148 ? -0.169 -19.781 -15.961 1 98.19 148 GLN B C 1
ATOM 4001 O O . GLN B 1 148 ? -0.649 -20.906 -16.172 1 98.19 148 GLN B O 1
ATOM 4006 N N . ARG B 1 149 ? -0.589 -19.062 -14.977 1 97.38 149 ARG B N 1
ATOM 4007 C CA . ARG B 1 149 ? -1.306 -19.547 -13.797 1 97.38 149 ARG B CA 1
ATOM 4008 C C . ARG B 1 149 ? -2.656 -20.141 -14.188 1 97.38 149 ARG B C 1
ATOM 4010 O O . ARG B 1 149 ? -2.992 -21.25 -13.781 1 97.38 149 ARG B O 1
ATOM 4017 N N . GLU B 1 150 ? -3.363 -19.453 -15.031 1 97.19 150 GLU B N 1
ATOM 4018 C CA . GLU B 1 150 ? -4.777 -19.75 -15.234 1 97.19 150 GLU B CA 1
ATOM 4019 C C . GLU B 1 150 ? -4.961 -21.016 -16.078 1 97.19 150 GLU B C 1
ATOM 4021 O O . GLU B 1 150 ? -6.066 -21.547 -16.156 1 97.19 150 GLU B O 1
ATOM 4026 N N . ILE B 1 151 ? -3.871 -21.516 -16.609 1 97.38 151 ILE B N 1
ATOM 4027 C CA . ILE B 1 151 ? -3.969 -22.781 -17.344 1 97.38 151 ILE B CA 1
ATOM 4028 C C . ILE B 1 151 ? -3.123 -23.844 -16.641 1 97.38 151 ILE B C 1
ATOM 4030 O O . ILE B 1 151 ? -2.443 -24.641 -17.297 1 97.38 151 ILE B O 1
ATOM 4034 N N . GLY B 1 152 ? -3.09 -23.734 -15.312 1 97.81 152 GLY B N 1
ATOM 4035 C CA . GLY B 1 152 ? -2.5 -24.781 -14.477 1 97.81 152 GLY B CA 1
ATOM 4036 C C . GLY B 1 152 ? -1.033 -24.531 -14.18 1 97.81 152 GLY B C 1
ATOM 4037 O O . GLY B 1 152 ? -0.323 -25.453 -13.758 1 97.81 152 GLY B O 1
ATOM 4038 N N . GLY B 1 153 ? -0.564 -23.375 -14.445 1 98.25 153 GLY B N 1
ATOM 4039 C CA . GLY B 1 153 ? 0.834 -23.078 -14.18 1 98.25 153 GLY B CA 1
ATOM 4040 C C . GLY B 1 153 ? 1.776 -23.688 -15.203 1 98.25 153 GLY B C 1
ATOM 4041 O O . GLY B 1 153 ? 2.854 -24.172 -14.852 1 98.25 153 GLY B O 1
ATOM 4042 N N . GLN B 1 154 ? 1.334 -23.672 -16.406 1 98.19 154 GLN B N 1
ATOM 4043 C CA . GLN B 1 154 ? 2.146 -24.25 -17.484 1 98.19 154 GLN B CA 1
ATOM 4044 C C . GLN B 1 154 ? 3.273 -23.297 -17.875 1 98.19 154 GLN B C 1
ATOM 4046 O O . GLN B 1 154 ? 3.164 -22.094 -17.703 1 98.19 154 GLN B O 1
ATOM 4051 N N . LEU B 1 155 ? 4.367 -23.844 -18.438 1 98.12 155 LEU B N 1
ATOM 4052 C CA . LEU B 1 155 ? 5.562 -23.125 -18.875 1 98.12 155 LEU B CA 1
ATOM 4053 C C . LEU B 1 155 ? 5.945 -23.531 -20.297 1 98.12 155 LEU B C 1
ATOM 4055 O O . LEU B 1 155 ? 5.867 -24.703 -20.656 1 98.12 155 LEU B O 1
ATOM 4059 N N . PRO B 1 156 ? 6.32 -22.562 -21.078 1 98.12 156 PRO B N 1
ATOM 4060 C CA . PRO B 1 156 ? 6.934 -22.953 -22.344 1 98.12 156 PRO B CA 1
ATOM 4061 C C . PRO B 1 156 ? 8.312 -23.594 -22.156 1 98.12 156 PRO B C 1
ATOM 4063 O O . PRO B 1 156 ? 8.945 -23.406 -21.125 1 98.12 156 PRO B O 1
ATOM 4066 N N . GLU B 1 157 ? 8.703 -24.375 -23.203 1 97.94 157 GLU B N 1
ATOM 4067 C CA . GLU B 1 157 ? 10.102 -24.781 -23.219 1 97.94 157 GLU B CA 1
ATOM 4068 C C . GLU B 1 157 ? 11.023 -23.562 -23.219 1 97.94 157 GLU B C 1
ATOM 4070 O O . GLU B 1 157 ? 10.703 -22.531 -23.812 1 97.94 157 GLU B O 1
ATOM 4075 N N . TYR B 1 158 ? 12.156 -23.719 -22.516 1 98.5 158 TYR B N 1
ATOM 4076 C CA . TYR B 1 158 ? 13.086 -22.594 -22.406 1 98.5 158 TYR B CA 1
ATOM 4077 C C . TYR B 1 158 ? 13.516 -22.109 -23.781 1 98.5 158 TYR B C 1
ATOM 4079 O O . TYR B 1 158 ? 13.656 -20.891 -24 1 98.5 158 TYR B O 1
ATOM 4087 N N . ALA B 1 159 ? 13.688 -23.031 -24.766 1 98.44 159 ALA B N 1
ATOM 4088 C CA . ALA B 1 159 ? 14.094 -22.688 -26.109 1 98.44 159 ALA B CA 1
ATOM 4089 C C . ALA B 1 159 ? 13.039 -21.812 -26.797 1 98.44 159 ALA B C 1
ATOM 4091 O O . ALA B 1 159 ? 13.375 -20.938 -27.594 1 98.44 159 ALA B O 1
ATOM 4092 N N . GLU B 1 160 ? 11.797 -22.125 -26.5 1 98.38 160 GLU B N 1
ATOM 4093 C CA . GLU B 1 160 ? 10.703 -21.312 -27.031 1 98.38 160 GLU B CA 1
ATOM 4094 C C . GLU B 1 160 ? 10.789 -19.891 -26.5 1 98.38 160 GLU B C 1
ATOM 4096 O O . GLU B 1 160 ? 10.57 -18.938 -27.266 1 98.38 160 GLU B O 1
ATOM 4101 N N . LEU B 1 161 ? 11.094 -19.688 -25.25 1 98.5 161 LEU B N 1
ATOM 4102 C CA . LEU B 1 161 ? 11.25 -18.359 -24.641 1 98.5 161 LEU B CA 1
ATOM 4103 C C . LEU B 1 161 ? 12.406 -17.609 -25.281 1 98.5 161 LEU B C 1
ATOM 4105 O O . LEU B 1 161 ? 12.297 -16.406 -25.562 1 98.5 161 LEU B O 1
ATOM 4109 N N . GLU B 1 162 ? 13.508 -18.312 -25.5 1 98.81 162 GLU B N 1
ATOM 4110 C CA . GLU B 1 162 ? 14.664 -17.703 -26.156 1 98.81 162 GLU B CA 1
ATOM 4111 C C . GLU B 1 162 ? 14.312 -17.203 -27.547 1 98.81 162 GLU B C 1
ATOM 4113 O O . GLU B 1 162 ? 14.727 -16.109 -27.953 1 98.81 162 GLU B O 1
ATOM 4118 N N . ALA B 1 163 ? 13.578 -18.016 -28.234 1 98.81 163 ALA B N 1
ATOM 4119 C CA . ALA B 1 163 ? 13.188 -17.656 -29.594 1 98.81 163 ALA B CA 1
ATOM 4120 C C . ALA B 1 163 ? 12.273 -16.438 -29.594 1 98.81 163 ALA B C 1
ATOM 4122 O O . ALA B 1 163 ? 12.422 -15.547 -30.438 1 98.81 163 ALA B O 1
ATOM 4123 N N . ILE B 1 164 ? 11.344 -16.375 -28.672 1 98.88 164 ILE B N 1
ATOM 4124 C CA . ILE B 1 164 ? 10.445 -15.242 -28.562 1 98.88 164 ILE B CA 1
ATOM 4125 C C . ILE B 1 164 ? 11.234 -13.984 -28.219 1 98.88 164 ILE B C 1
ATOM 4127 O O . ILE B 1 164 ? 11.023 -12.922 -28.797 1 98.88 164 ILE B O 1
ATOM 4131 N N . SER B 1 165 ? 12.102 -14.109 -27.25 1 98.88 165 SER B N 1
ATOM 4132 C CA . SER B 1 165 ? 12.953 -12.992 -26.844 1 98.88 165 SER B CA 1
ATOM 4133 C C . SER B 1 165 ? 13.75 -12.438 -28.016 1 98.88 165 SER B C 1
ATOM 4135 O O . SER B 1 165 ? 13.812 -11.227 -28.219 1 98.88 165 SER B O 1
ATOM 4137 N N . ALA B 1 166 ? 14.375 -13.32 -28.781 1 98.75 166 ALA B N 1
ATOM 4138 C CA . ALA B 1 166 ? 15.164 -12.914 -29.938 1 98.75 166 ALA B CA 1
ATOM 4139 C C . ALA B 1 166 ? 14.305 -12.188 -30.969 1 98.75 166 ALA B C 1
ATOM 4141 O O . ALA B 1 166 ? 14.719 -11.172 -31.531 1 98.75 166 ALA B O 1
ATOM 4142 N N . TYR B 1 167 ? 13.172 -12.727 -31.25 1 98.69 167 TYR B N 1
ATOM 4143 C CA . TYR B 1 167 ? 12.25 -12.125 -32.219 1 98.69 167 TYR B CA 1
ATOM 4144 C C . TYR B 1 167 ? 11.859 -10.711 -31.781 1 98.69 167 TYR B C 1
ATOM 4146 O O . TYR B 1 167 ? 11.891 -9.781 -32.594 1 98.69 167 TYR B O 1
ATOM 4154 N N . CYS B 1 168 ? 11.43 -10.562 -30.484 1 98.69 168 CYS B N 1
ATOM 4155 C CA . CYS B 1 168 ? 11.023 -9.266 -29.969 1 98.69 168 CYS B CA 1
ATOM 4156 C C . CYS B 1 168 ? 12.164 -8.258 -30.047 1 98.69 168 CYS B C 1
ATOM 4158 O O . CYS B 1 168 ? 11.961 -7.105 -30.438 1 98.69 168 CYS B O 1
ATOM 4160 N N . ARG B 1 169 ? 13.32 -8.703 -29.703 1 98.12 169 ARG B N 1
ATOM 4161 C CA . ARG B 1 169 ? 14.5 -7.844 -29.766 1 98.12 169 ARG B CA 1
ATOM 4162 C C . ARG B 1 169 ? 14.742 -7.355 -31.188 1 98.12 169 ARG B C 1
ATOM 4164 O O . ARG B 1 169 ? 15 -6.172 -31.406 1 98.12 169 ARG B O 1
ATOM 4171 N N . GLU B 1 170 ? 14.68 -8.219 -32.094 1 97.81 170 GLU B N 1
ATOM 4172 C CA . GLU B 1 170 ? 14.906 -7.883 -33.5 1 9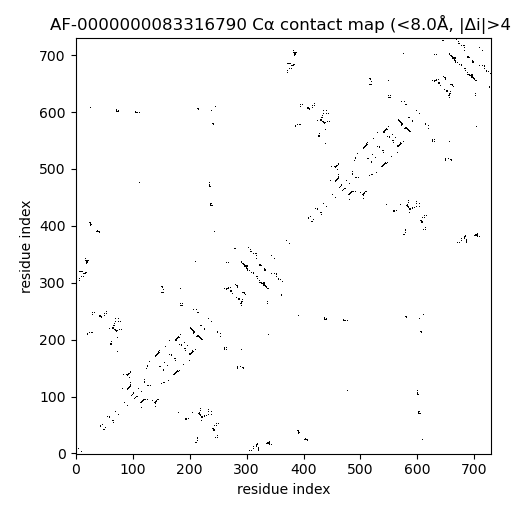7.81 170 GLU B CA 1
ATOM 4173 C C . GLU B 1 170 ? 13.867 -6.879 -34 1 97.81 170 GLU B C 1
ATOM 4175 O O . GLU B 1 170 ? 14.18 -6.023 -34.844 1 97.81 170 GLU B O 1
ATOM 4180 N N . ARG B 1 171 ? 12.703 -6.973 -33.531 1 97.5 171 ARG B N 1
ATOM 4181 C CA . ARG B 1 171 ? 11.602 -6.156 -34.031 1 97.5 171 ARG B CA 1
ATOM 4182 C C . ARG B 1 171 ? 11.422 -4.902 -33.188 1 97.5 171 ARG B C 1
ATOM 4184 O O . ARG B 1 171 ? 10.562 -4.066 -33.469 1 97.5 171 ARG B O 1
ATOM 4191 N N . GLY B 1 172 ? 12.18 -4.793 -32.125 1 97.44 172 GLY B N 1
ATOM 4192 C CA . GLY B 1 172 ? 12.094 -3.635 -31.25 1 97.44 172 GLY B CA 1
ATOM 4193 C C . GLY B 1 172 ? 10.875 -3.654 -30.344 1 97.44 172 GLY B C 1
ATOM 4194 O O . GLY B 1 172 ? 10.375 -2.602 -29.938 1 97.44 172 GLY B O 1
ATOM 4195 N N . ILE B 1 173 ? 10.297 -4.75 -30.141 1 98.5 173 ILE B N 1
ATOM 4196 C CA . ILE B 1 173 ? 9.172 -4.926 -29.219 1 98.5 173 ILE B CA 1
ATOM 4197 C C . ILE B 1 173 ? 9.695 -5.18 -27.812 1 98.5 173 ILE B C 1
ATOM 4199 O O . ILE B 1 173 ? 10.531 -6.066 -27.594 1 98.5 173 ILE B O 1
ATOM 4203 N N . ALA B 1 174 ? 9.273 -4.359 -26.812 1 98.88 174 ALA B N 1
ATOM 4204 C CA . ALA B 1 174 ? 9.664 -4.609 -25.438 1 98.88 174 ALA B CA 1
ATOM 4205 C C . ALA B 1 174 ? 9.07 -5.918 -24.922 1 98.88 174 ALA B C 1
ATOM 4207 O O . ALA B 1 174 ? 7.914 -6.234 -25.219 1 98.88 174 ALA B O 1
ATOM 4208 N N . LEU B 1 175 ? 9.844 -6.684 -24.234 1 98.94 175 LEU B N 1
ATOM 4209 C CA . LEU B 1 175 ? 9.383 -7.93 -23.641 1 98.94 175 LEU B CA 1
ATOM 4210 C C . LEU B 1 175 ? 9.367 -7.824 -22.109 1 98.94 175 LEU B C 1
ATOM 4212 O O . LEU B 1 175 ? 10.422 -7.68 -21.484 1 98.94 175 LEU B O 1
ATOM 4216 N N . HIS B 1 176 ? 8.172 -7.848 -21.516 1 98.94 176 HIS B N 1
ATOM 4217 C CA . HIS B 1 176 ? 7.965 -7.742 -20.078 1 98.94 176 HIS B CA 1
ATOM 4218 C C . HIS B 1 176 ? 7.586 -9.086 -19.469 1 98.94 176 HIS B C 1
ATOM 4220 O O . HIS B 1 176 ? 6.73 -9.797 -20 1 98.94 176 HIS B O 1
ATOM 4226 N N . LEU B 1 177 ? 8.195 -9.414 -18.344 1 98.94 177 LEU B N 1
ATOM 4227 C CA . LEU B 1 177 ? 7.895 -10.664 -17.656 1 98.94 177 LEU B CA 1
ATOM 4228 C C . LEU B 1 177 ? 6.984 -10.422 -16.453 1 98.94 177 LEU B C 1
ATOM 4230 O O . LEU B 1 177 ? 7.375 -9.734 -15.5 1 98.94 177 LEU B O 1
ATOM 4234 N N . ASP B 1 178 ? 5.793 -10.922 -16.562 1 98.81 178 ASP B N 1
ATOM 4235 C CA . ASP B 1 178 ? 5.082 -11.195 -15.312 1 98.81 178 ASP B CA 1
ATOM 4236 C C . ASP B 1 178 ? 5.656 -12.43 -14.617 1 98.81 178 ASP B C 1
ATOM 4238 O O . ASP B 1 178 ? 5.18 -13.547 -14.836 1 98.81 178 ASP B O 1
ATOM 4242 N N . GLY B 1 179 ? 6.625 -12.148 -13.789 1 98.75 179 GLY B N 1
ATOM 4243 C CA . GLY B 1 179 ? 7.273 -13.195 -13.016 1 98.75 179 GLY B CA 1
ATOM 4244 C C . GLY B 1 179 ? 6.77 -13.281 -11.594 1 98.75 179 GLY B C 1
ATOM 4245 O O . GLY B 1 179 ? 7.551 -13.508 -10.664 1 98.75 179 GLY B O 1
ATOM 4246 N N . ALA B 1 180 ? 5.465 -13.062 -11.383 1 98.38 180 ALA B N 1
ATOM 4247 C CA . ALA B 1 180 ? 4.906 -13.156 -10.039 1 98.38 180 ALA B CA 1
ATOM 4248 C C . ALA B 1 180 ? 5.43 -14.391 -9.312 1 98.38 180 ALA B C 1
ATOM 4250 O O . ALA B 1 180 ? 5.57 -14.383 -8.086 1 98.38 180 ALA B O 1
ATOM 4251 N N . ARG B 1 181 ? 5.633 -15.445 -10.023 1 98.44 181 ARG B N 1
ATOM 4252 C CA . ARG B 1 181 ? 6.094 -16.734 -9.5 1 98.44 181 ARG B CA 1
ATOM 4253 C C . ARG B 1 181 ? 7.414 -17.141 -10.133 1 98.44 181 ARG B C 1
ATOM 4255 O O . ARG B 1 181 ? 7.637 -18.328 -10.406 1 98.44 181 ARG B O 1
ATOM 4262 N N . LEU B 1 182 ? 8.266 -16.188 -10.391 1 98.75 182 LEU B N 1
ATOM 4263 C CA . LEU B 1 182 ? 9.539 -16.422 -11.062 1 98.75 182 LEU B CA 1
ATOM 4264 C C . LEU B 1 182 ? 10.352 -17.484 -10.344 1 98.75 182 LEU B C 1
ATOM 4266 O O . LEU B 1 182 ? 10.836 -18.422 -10.977 1 98.75 182 LEU B O 1
ATOM 4270 N N . PHE B 1 183 ? 10.414 -17.406 -9.078 1 98.62 183 PHE B N 1
ATOM 4271 C CA . PHE B 1 183 ? 11.289 -18.281 -8.305 1 98.62 183 PHE B CA 1
ATOM 4272 C C . PHE B 1 183 ? 10.773 -19.719 -8.32 1 98.62 183 PHE B C 1
ATOM 4274 O O . PHE B 1 183 ? 11.555 -20.672 -8.227 1 98.62 183 PHE B O 1
ATOM 4281 N N . GLU B 1 184 ? 9.516 -19.875 -8.484 1 98.44 184 GLU B N 1
ATOM 4282 C CA . GLU B 1 184 ? 8.852 -21.172 -8.461 1 98.44 184 GLU B CA 1
ATOM 4283 C C . GLU B 1 184 ? 9.172 -21.969 -9.719 1 98.44 184 GLU B C 1
ATOM 4285 O O . GLU B 1 184 ? 9 -23.188 -9.742 1 98.44 184 GLU B O 1
ATOM 4290 N N . ILE B 1 185 ? 9.672 -21.312 -10.766 1 98.5 185 ILE B N 1
ATOM 4291 C CA . ILE B 1 185 ? 9.836 -22.031 -12.031 1 98.5 185 ILE B CA 1
ATOM 4292 C C . ILE B 1 185 ? 11.312 -22.344 -12.266 1 98.5 185 ILE B C 1
ATOM 4294 O O . ILE B 1 185 ? 11.656 -23.078 -13.188 1 98.5 185 ILE B O 1
ATOM 4298 N N . LEU B 1 186 ? 12.195 -21.812 -11.461 1 98.62 186 LEU B N 1
ATOM 4299 C CA . LEU B 1 186 ? 13.633 -21.922 -11.672 1 98.62 186 LEU B CA 1
ATOM 4300 C C . LEU B 1 186 ? 14.086 -23.391 -11.625 1 98.62 186 LEU B C 1
ATOM 4302 O O . LEU B 1 186 ? 14.891 -23.828 -12.445 1 98.62 186 LEU B O 1
ATOM 4306 N N . PRO B 1 187 ? 13.594 -24.188 -10.633 1 98.5 187 PRO B N 1
ATOM 4307 C CA . PRO B 1 187 ? 14.023 -25.594 -10.586 1 98.5 187 PRO B CA 1
ATOM 4308 C C . PRO B 1 187 ? 13.695 -26.359 -11.867 1 98.5 187 PRO B C 1
ATOM 4310 O O . PRO B 1 187 ? 14.469 -27.203 -12.297 1 98.5 187 PRO B O 1
ATOM 4313 N N . HIS B 1 188 ? 12.57 -26.094 -12.422 1 98.62 188 HIS B N 1
ATOM 4314 C CA . HIS B 1 188 ? 12.172 -26.766 -13.656 1 98.62 188 HIS B CA 1
ATOM 4315 C C . HIS B 1 188 ? 13.117 -26.422 -14.805 1 98.62 188 HIS B C 1
ATOM 4317 O O . HIS B 1 188 ? 13.539 -27.312 -15.547 1 98.62 188 HIS B O 1
ATOM 4323 N N . TYR B 1 189 ? 13.398 -25.141 -14.969 1 98.5 189 TYR B N 1
ATOM 4324 C CA . TYR B 1 189 ? 14.273 -24.688 -16.047 1 98.5 189 TYR B CA 1
ATOM 4325 C C . TYR B 1 189 ? 15.727 -25.016 -15.742 1 98.5 189 TYR B C 1
ATOM 4327 O O . TYR B 1 189 ? 16.562 -25.016 -16.641 1 98.5 189 TYR B O 1
ATOM 4335 N N . ASP B 1 190 ? 15.977 -25.328 -14.547 1 98.25 190 ASP B N 1
ATOM 4336 C CA . ASP B 1 190 ? 17.359 -25.484 -14.102 1 98.25 190 ASP B CA 1
ATOM 4337 C C . ASP B 1 190 ? 18.203 -24.281 -14.508 1 98.25 190 ASP B C 1
ATOM 4339 O O . ASP B 1 190 ? 19.234 -24.438 -15.156 1 98.25 190 ASP B O 1
ATOM 4343 N N . LYS B 1 191 ? 17.734 -23.109 -14.281 1 98.31 191 LYS B N 1
ATOM 4344 C CA . LYS B 1 191 ? 18.344 -21.812 -14.57 1 98.31 191 LYS B CA 1
ATOM 4345 C C . LYS B 1 191 ? 18.344 -20.906 -13.336 1 98.31 191 LYS B C 1
ATOM 4347 O O . LYS B 1 191 ? 17.547 -21.109 -12.422 1 98.31 191 LYS B O 1
ATOM 4352 N N . THR B 1 192 ? 19.281 -20.047 -13.273 1 98.44 192 THR B N 1
ATOM 4353 C CA . THR B 1 192 ? 19.234 -18.984 -12.273 1 98.44 192 THR B CA 1
ATOM 4354 C C . THR B 1 192 ? 18.188 -17.938 -12.648 1 98.44 192 THR B C 1
ATOM 4356 O O . THR B 1 192 ? 17.734 -17.891 -13.789 1 98.44 192 THR B O 1
ATOM 4359 N N . ALA B 1 193 ? 17.797 -17.172 -11.656 1 98.75 193 ALA B N 1
ATOM 4360 C CA . ALA B 1 193 ? 16.859 -16.078 -11.922 1 98.75 193 ALA B CA 1
ATOM 4361 C C . ALA B 1 193 ? 17.422 -15.117 -12.961 1 98.75 193 ALA B C 1
ATOM 4363 O O . ALA B 1 193 ? 16.703 -14.656 -13.852 1 98.75 193 ALA B O 1
ATOM 4364 N N . ALA B 1 194 ? 18.688 -14.82 -12.859 1 98.81 194 ALA B N 1
ATOM 4365 C CA . ALA B 1 194 ? 19.344 -13.898 -13.781 1 98.81 194 ALA B CA 1
ATOM 4366 C C . ALA B 1 194 ? 19.297 -14.422 -15.211 1 98.81 194 ALA B C 1
ATOM 4368 O O . ALA B 1 194 ? 19.109 -13.648 -16.156 1 98.81 194 ALA B O 1
ATOM 4369 N N . GLU B 1 195 ? 19.484 -15.711 -15.398 1 98.75 195 GLU B N 1
ATOM 4370 C CA . GLU B 1 195 ? 19.453 -16.312 -16.734 1 98.75 195 GLU B CA 1
ATOM 4371 C C . GLU B 1 195 ? 18.078 -16.172 -17.375 1 98.75 195 GLU B C 1
ATOM 4373 O O . GLU B 1 195 ? 17.969 -15.797 -18.547 1 98.75 195 GLU B O 1
ATOM 4378 N N . VAL B 1 196 ? 17.047 -16.469 -16.609 1 98.88 196 VAL B N 1
ATOM 4379 C CA . VAL B 1 196 ? 15.695 -16.344 -17.141 1 98.88 196 VAL B CA 1
ATOM 4380 C C . VAL B 1 196 ? 15.391 -14.875 -17.438 1 98.88 196 VAL B C 1
ATOM 4382 O O . VAL B 1 196 ? 14.875 -14.547 -18.5 1 98.88 196 VAL B O 1
ATOM 4385 N N . CYS B 1 197 ? 15.734 -14.008 -16.516 1 98.88 197 CYS B N 1
ATOM 4386 C CA . CYS B 1 197 ? 15.391 -12.594 -16.609 1 98.88 197 CYS B CA 1
ATOM 4387 C C . CYS B 1 197 ? 16.172 -11.914 -17.734 1 98.88 197 CYS B C 1
ATOM 4389 O O . CYS B 1 197 ? 15.742 -10.875 -18.25 1 98.88 197 CYS B O 1
ATOM 4391 N N . ALA B 1 198 ? 17.297 -12.445 -18.141 1 98.75 198 ALA B N 1
ATOM 4392 C CA . ALA B 1 198 ? 18.109 -11.891 -19.234 1 98.75 198 ALA B CA 1
ATOM 4393 C C . ALA B 1 198 ? 17.312 -11.852 -20.531 1 98.75 198 ALA B C 1
ATOM 4395 O O . ALA B 1 198 ? 17.625 -11.062 -21.438 1 98.75 198 ALA B O 1
ATOM 4396 N N . LEU B 1 199 ? 16.344 -12.68 -20.641 1 98.88 199 LEU B N 1
ATOM 4397 C CA . LEU B 1 199 ? 15.539 -12.773 -21.859 1 98.88 199 LEU B CA 1
ATOM 4398 C C . LEU B 1 199 ? 14.523 -11.633 -21.938 1 98.88 199 LEU B C 1
ATOM 4400 O O . LEU B 1 199 ? 13.906 -11.414 -22.969 1 98.88 199 LEU B O 1
ATOM 4404 N N . PHE B 1 200 ? 14.312 -10.852 -20.906 1 98.94 200 PHE B N 1
ATOM 4405 C CA . PHE B 1 200 ? 13.25 -9.867 -20.797 1 98.94 200 PHE B CA 1
ATOM 4406 C C . PHE B 1 200 ? 13.828 -8.477 -20.562 1 98.94 200 PHE B C 1
ATOM 4408 O O . PHE B 1 200 ? 14.898 -8.328 -19.984 1 98.94 200 PHE B O 1
ATOM 4415 N N . ASP B 1 201 ? 13.109 -7.426 -20.969 1 98.88 201 ASP B N 1
ATOM 4416 C CA . ASP B 1 201 ? 13.531 -6.039 -20.781 1 98.88 201 ASP B CA 1
ATOM 4417 C C . ASP B 1 201 ? 13.18 -5.551 -19.375 1 98.88 201 ASP B C 1
ATOM 4419 O O . ASP B 1 201 ? 13.906 -4.754 -18.781 1 98.88 201 ASP B O 1
ATOM 4423 N N . SER B 1 202 ? 12.109 -5.977 -18.859 1 98.94 202 SER B N 1
ATOM 4424 C CA . SER B 1 202 ? 11.672 -5.684 -17.484 1 98.94 202 SER B CA 1
ATOM 4425 C C . SER B 1 202 ? 10.969 -6.887 -16.859 1 98.94 202 SER B C 1
ATOM 4427 O O . SER B 1 202 ? 10.469 -7.758 -17.578 1 98.94 202 SER B O 1
ATOM 4429 N N . VAL B 1 203 ? 11.031 -6.949 -15.562 1 98.94 203 VAL B N 1
ATOM 4430 C CA . VAL B 1 203 ? 10.523 -8.102 -14.82 1 98.94 203 VAL B CA 1
ATOM 4431 C C . VAL B 1 203 ? 9.75 -7.625 -13.594 1 98.94 203 VAL B C 1
ATOM 4433 O O . VAL B 1 203 ? 10.195 -6.719 -12.883 1 98.94 203 VAL B O 1
ATOM 4436 N N . TYR B 1 204 ? 8.602 -8.195 -13.445 1 98.81 204 TYR B N 1
ATOM 4437 C CA . TYR B 1 204 ? 7.836 -8.047 -12.211 1 98.81 204 TYR B CA 1
ATOM 4438 C C . TYR B 1 204 ? 7.902 -9.32 -11.367 1 98.81 204 TYR B C 1
ATOM 4440 O O . TYR B 1 204 ? 7.82 -10.43 -11.906 1 98.81 204 TYR B O 1
ATOM 4448 N N . VAL B 1 205 ? 8.125 -9.188 -10.031 1 98.75 205 VAL B N 1
ATOM 4449 C CA . VAL B 1 205 ? 8.039 -10.328 -9.117 1 98.75 205 VAL B CA 1
ATOM 4450 C C . VAL B 1 205 ? 7.121 -9.984 -7.949 1 98.75 205 VAL B C 1
ATOM 4452 O O . VAL B 1 205 ? 7.055 -8.828 -7.52 1 98.75 205 VAL B O 1
ATOM 4455 N N . SER B 1 206 ? 6.391 -10.977 -7.457 1 98.44 206 SER B N 1
ATOM 4456 C CA . SER B 1 206 ? 5.527 -10.836 -6.289 1 98.44 206 SER B CA 1
ATOM 4457 C C . SER B 1 206 ? 6.18 -11.438 -5.047 1 98.44 206 SER B C 1
ATOM 4459 O O . SER B 1 206 ? 6.957 -12.391 -5.145 1 98.44 206 SER B O 1
ATOM 4461 N N . PHE B 1 207 ? 5.785 -10.938 -3.83 1 98.62 207 PHE B N 1
ATOM 4462 C CA . PHE B 1 207 ? 6.414 -11.445 -2.613 1 98.62 207 PHE B CA 1
ATOM 4463 C C . PHE B 1 207 ? 5.383 -12.102 -1.702 1 98.62 207 PHE B C 1
ATOM 4465 O O . PHE B 1 207 ? 5.719 -12.562 -0.611 1 98.62 207 PHE B O 1
ATOM 4472 N N . TYR B 1 208 ? 4.109 -12.156 -2.076 1 97 208 TYR B N 1
ATOM 4473 C CA . TYR B 1 208 ? 3.133 -12.727 -1.155 1 97 208 TYR B CA 1
ATOM 4474 C C . TYR B 1 208 ? 2.574 -14.039 -1.696 1 97 208 TYR B C 1
ATOM 4476 O O . TYR B 1 208 ? 1.859 -14.758 -0.99 1 97 208 TYR B O 1
ATOM 4484 N N . LYS B 1 209 ? 2.855 -14.398 -2.934 1 95.81 209 LYS B N 1
ATOM 4485 C CA . LYS B 1 209 ? 2.391 -15.648 -3.516 1 95.81 209 LYS B CA 1
ATOM 4486 C C . LYS B 1 209 ? 3.223 -16.828 -3.016 1 95.81 209 LYS B C 1
ATOM 4488 O O . LYS B 1 209 ? 3.234 -17.125 -1.818 1 95.81 209 LYS B O 1
ATOM 4493 N N . GLY B 1 210 ? 4.066 -17.359 -3.801 1 95.12 210 GLY B N 1
ATOM 4494 C CA . GLY B 1 210 ? 4.918 -18.469 -3.379 1 95.12 210 GLY B CA 1
ATOM 4495 C C . GLY B 1 210 ? 5.883 -18.078 -2.273 1 95.12 210 GLY B C 1
ATOM 4496 O O . GLY B 1 210 ? 6.23 -18.906 -1.432 1 95.12 210 GLY B O 1
ATOM 4497 N N . VAL B 1 211 ? 6.32 -16.875 -2.234 1 97.5 211 VAL B N 1
ATOM 4498 C CA . VAL B 1 211 ? 7.234 -16.375 -1.219 1 97.5 211 VAL B CA 1
ATOM 4499 C C . VAL B 1 211 ? 6.523 -16.297 0.129 1 97.5 211 VAL B C 1
ATOM 4501 O O . VAL B 1 211 ? 7.117 -16.578 1.171 1 97.5 211 VAL B O 1
ATOM 4504 N N . GLY B 1 212 ? 5.277 -15.898 0.09 1 97.81 212 GLY B N 1
ATOM 4505 C CA . GLY B 1 212 ? 4.426 -16.016 1.265 1 97.81 212 GLY B CA 1
ATOM 4506 C C . GLY B 1 212 ? 4.555 -14.828 2.207 1 97.81 212 GLY B C 1
ATOM 4507 O O . GLY B 1 212 ? 4.281 -14.945 3.402 1 97.81 212 GLY B O 1
ATOM 4508 N N . GLY B 1 213 ? 5.035 -13.703 1.764 1 97.62 213 GLY B N 1
ATOM 4509 C CA . GLY B 1 213 ? 4.973 -12.484 2.549 1 97.62 213 GLY B CA 1
ATOM 4510 C C . GLY B 1 213 ? 3.568 -11.93 2.674 1 97.62 213 GLY B C 1
ATOM 4511 O O . GLY B 1 213 ? 2.592 -12.617 2.371 1 97.62 213 GLY B O 1
ATOM 4512 N N . ILE B 1 214 ? 3.412 -10.719 3.176 1 98.44 214 ILE B N 1
ATOM 4513 C CA . ILE B 1 214 ? 2.068 -10.234 3.473 1 98.44 214 ILE B CA 1
ATOM 4514 C C . ILE B 1 214 ? 1.571 -9.352 2.328 1 98.44 214 ILE B C 1
ATOM 4516 O O . ILE B 1 214 ? 0.37 -9.102 2.205 1 98.44 214 ILE B O 1
ATOM 4520 N N . ALA B 1 215 ? 2.432 -8.766 1.527 1 98.06 215 ALA B N 1
ATOM 4521 C CA . ALA B 1 215 ? 2.184 -8.023 0.293 1 98.06 215 ALA B CA 1
ATOM 4522 C C . ALA B 1 215 ? 3.49 -7.543 -0.329 1 98.06 215 ALA B C 1
ATOM 4524 O O . ALA B 1 215 ? 4.574 -7.852 0.173 1 98.06 215 ALA B O 1
ATOM 4525 N N . GLY B 1 216 ? 3.402 -6.926 -1.486 1 98.25 216 GLY B N 1
ATOM 4526 C CA . GLY B 1 216 ? 4.578 -6.309 -2.08 1 98.25 216 GLY B CA 1
ATOM 4527 C C . GLY B 1 216 ? 4.988 -6.945 -3.395 1 98.25 216 GLY B C 1
ATOM 4528 O O . GLY B 1 216 ? 4.68 -8.109 -3.646 1 98.25 216 GLY B O 1
ATOM 4529 N N . ALA B 1 217 ? 5.672 -6.191 -4.152 1 98.62 217 ALA B N 1
ATOM 4530 C CA . ALA B 1 217 ? 6.176 -6.566 -5.473 1 98.62 217 ALA B CA 1
ATOM 4531 C C . ALA B 1 217 ? 7.391 -5.723 -5.855 1 98.62 217 ALA B C 1
ATOM 4533 O O . ALA B 1 217 ? 7.691 -4.723 -5.195 1 98.62 217 ALA B O 1
ATOM 4534 N N . MET B 1 218 ? 8.078 -6.152 -6.844 1 98.75 218 MET B N 1
ATOM 4535 C CA . MET B 1 218 ? 9.18 -5.344 -7.359 1 98.75 218 MET B CA 1
ATOM 4536 C C . MET B 1 218 ? 9.172 -5.32 -8.883 1 98.75 218 MET B C 1
ATOM 4538 O O . MET B 1 218 ? 8.914 -6.34 -9.523 1 98.75 218 MET B O 1
ATOM 4542 N N . LEU B 1 219 ? 9.336 -4.156 -9.438 1 98.94 219 LEU B N 1
ATOM 4543 C CA . LEU B 1 219 ? 9.617 -3.967 -10.852 1 98.94 219 LEU B CA 1
ATOM 4544 C C . LEU B 1 219 ? 11.117 -3.791 -11.086 1 98.94 219 LEU B C 1
ATOM 4546 O O . LEU B 1 219 ? 11.75 -2.93 -10.469 1 98.94 219 LEU B O 1
ATOM 4550 N N . VAL B 1 220 ? 11.664 -4.613 -11.914 1 98.88 220 VAL B N 1
ATOM 4551 C CA . VAL B 1 220 ? 13.102 -4.664 -12.109 1 98.88 220 VAL B CA 1
ATOM 4552 C C . VAL B 1 220 ? 13.438 -4.445 -13.586 1 98.88 220 VAL B C 1
ATOM 4554 O O . VAL B 1 220 ? 12.758 -4.973 -14.469 1 98.88 220 VAL B O 1
ATOM 4557 N N . GLY B 1 221 ? 14.383 -3.604 -13.922 1 98.75 221 GLY B N 1
ATOM 4558 C CA . GLY B 1 221 ? 14.805 -3.271 -15.273 1 98.75 221 GLY B CA 1
ATOM 4559 C C . GLY B 1 221 ? 16 -2.352 -15.32 1 98.75 221 GLY B C 1
ATOM 4560 O O . GLY B 1 221 ? 16.922 -2.471 -14.492 1 98.75 221 GLY B O 1
ATOM 4561 N N . ASP B 1 222 ? 16.125 -1.54 -16.344 1 98.5 222 ASP B N 1
ATOM 4562 C CA . ASP B 1 222 ? 17.219 -0.583 -16.438 1 98.5 222 ASP B CA 1
ATOM 4563 C C . ASP B 1 222 ? 16.953 0.637 -15.562 1 98.5 222 ASP B C 1
ATOM 4565 O O . ASP B 1 222 ? 15.883 0.776 -14.984 1 98.5 222 ASP B O 1
ATOM 4569 N N . ALA B 1 223 ? 17.938 1.438 -15.383 1 98.19 223 ALA B N 1
ATOM 4570 C CA . ALA B 1 223 ? 17.891 2.576 -14.469 1 98.19 223 ALA B CA 1
ATOM 4571 C C . ALA B 1 223 ? 16.828 3.582 -14.914 1 98.19 223 ALA B C 1
ATOM 4573 O O . ALA B 1 223 ? 16.172 4.203 -14.07 1 98.19 223 ALA B O 1
ATOM 4574 N N . ASP B 1 224 ? 16.703 3.738 -16.172 1 98.31 224 ASP B N 1
ATOM 4575 C CA . ASP B 1 224 ? 15.727 4.684 -16.688 1 98.31 224 ASP B CA 1
ATOM 4576 C C . ASP B 1 224 ? 14.297 4.219 -16.391 1 98.31 224 ASP B C 1
ATOM 4578 O O . ASP B 1 224 ? 13.445 5.02 -16.031 1 98.31 224 ASP B O 1
ATOM 4582 N N . LEU B 1 225 ? 14.031 2.941 -16.609 1 98.25 225 LEU B N 1
ATOM 4583 C CA . LEU B 1 225 ? 12.727 2.383 -16.281 1 98.25 225 LEU B CA 1
ATOM 4584 C C . LEU B 1 225 ? 12.391 2.631 -14.805 1 98.25 225 LEU B C 1
ATOM 4586 O O . LEU B 1 225 ? 11.281 3.043 -14.477 1 98.25 225 LEU B O 1
ATOM 4590 N N . SER B 1 226 ? 13.352 2.391 -13.961 1 98.19 226 SER B N 1
ATOM 4591 C CA . SER B 1 226 ? 13.148 2.557 -12.523 1 98.19 226 SER B CA 1
ATOM 4592 C C . SER B 1 226 ? 12.859 4.012 -12.172 1 98.19 226 SER B C 1
ATOM 4594 O O . SER B 1 226 ? 12.008 4.293 -11.328 1 98.19 226 SER B O 1
ATOM 4596 N N . ALA B 1 227 ? 13.594 4.922 -12.781 1 98.19 227 ALA B N 1
ATOM 4597 C CA . ALA B 1 227 ? 13.383 6.344 -12.523 1 98.19 227 ALA B CA 1
ATOM 4598 C C . ALA B 1 227 ? 11.969 6.77 -12.898 1 98.19 227 ALA B C 1
ATOM 4600 O O . ALA B 1 227 ? 11.297 7.473 -12.133 1 98.19 227 ALA B O 1
ATOM 4601 N N . GLN B 1 228 ? 11.5 6.328 -14.031 1 98.56 228 GLN B N 1
ATOM 4602 C CA . GLN B 1 228 ? 10.148 6.641 -14.484 1 98.56 228 GLN B CA 1
ATOM 4603 C C . GLN B 1 228 ? 9.102 5.949 -13.617 1 98.56 228 GLN B C 1
ATOM 4605 O O . GLN B 1 228 ? 8.047 6.52 -13.336 1 98.56 228 GLN B O 1
ATOM 4610 N N . ALA B 1 229 ? 9.461 4.73 -13.25 1 98.75 229 ALA B N 1
ATOM 4611 C CA . ALA B 1 229 ? 8.539 3.955 -12.43 1 98.75 229 ALA B CA 1
ATOM 4612 C C . ALA B 1 229 ? 8.273 4.652 -11.094 1 98.75 229 ALA B C 1
ATOM 4614 O O . ALA B 1 229 ? 7.152 4.609 -10.578 1 98.75 229 ALA B O 1
ATOM 4615 N N . LYS B 1 230 ? 9.25 5.258 -10.523 1 98.31 230 LYS B N 1
ATOM 4616 C CA . LYS B 1 230 ? 9.086 5.969 -9.258 1 98.31 230 LYS B CA 1
ATOM 4617 C C . LYS B 1 230 ? 8.117 7.137 -9.406 1 98.31 230 LYS B C 1
ATOM 4619 O O . LYS B 1 230 ? 7.324 7.406 -8.5 1 98.31 230 LYS B O 1
ATOM 4624 N N . VAL B 1 231 ? 8.148 7.836 -10.516 1 98.31 231 VAL B N 1
ATOM 4625 C CA . VAL B 1 231 ? 7.234 8.945 -10.781 1 98.31 231 VAL B CA 1
ATOM 4626 C C . VAL B 1 231 ? 5.805 8.422 -10.875 1 98.31 231 VAL B C 1
ATOM 4628 O O . VAL B 1 231 ? 4.898 8.945 -10.227 1 98.31 231 VAL B O 1
ATOM 4631 N N . TRP B 1 232 ? 5.613 7.379 -11.648 1 98.56 232 TRP B N 1
ATOM 4632 C CA . TRP B 1 232 ? 4.281 6.812 -11.852 1 98.56 232 TRP B CA 1
ATOM 4633 C C . TRP B 1 232 ? 3.76 6.176 -10.562 1 98.56 232 TRP B C 1
ATOM 4635 O O . TRP B 1 232 ? 2.557 6.199 -10.297 1 98.56 232 TRP B O 1
ATOM 4645 N N . LYS B 1 233 ? 4.719 5.555 -9.789 1 98.44 233 LYS B N 1
ATOM 4646 C CA . LYS B 1 233 ? 4.344 5.004 -8.492 1 98.44 233 LYS B CA 1
ATOM 4647 C C . LYS B 1 233 ? 3.746 6.074 -7.59 1 98.44 233 LYS B C 1
ATOM 4649 O O . LYS B 1 233 ? 2.738 5.84 -6.918 1 98.44 233 LYS B O 1
ATOM 4654 N N . ARG B 1 234 ? 4.336 7.258 -7.574 1 97.69 234 ARG B N 1
ATOM 4655 C CA . ARG B 1 234 ? 3.809 8.383 -6.809 1 97.69 234 ARG B CA 1
ATOM 4656 C C . ARG B 1 234 ? 2.453 8.82 -7.352 1 97.69 234 ARG B C 1
ATOM 4658 O O . ARG B 1 234 ? 1.526 9.086 -6.582 1 97.69 234 ARG B O 1
ATOM 4665 N N . ARG B 1 235 ? 2.326 8.859 -8.695 1 98.19 235 ARG B N 1
ATOM 4666 C CA . ARG B 1 235 ? 1.064 9.25 -9.32 1 98.19 235 ARG B CA 1
ATOM 4667 C C . ARG B 1 235 ? -0.057 8.297 -8.922 1 98.19 235 ARG B C 1
ATOM 4669 O O . ARG B 1 235 ? -1.194 8.719 -8.703 1 98.19 235 ARG B O 1
ATOM 4676 N N . HIS B 1 236 ? 0.305 7.023 -8.75 1 98.31 236 HIS B N 1
ATOM 4677 C CA . HIS B 1 236 ? -0.682 6.004 -8.406 1 98.31 236 HIS B CA 1
ATOM 4678 C C . HIS B 1 236 ? -1.016 6.031 -6.922 1 98.31 236 HIS B C 1
ATOM 4680 O O . HIS B 1 236 ? -1.936 5.344 -6.473 1 98.31 236 HIS B O 1
ATOM 4686 N N . GLY B 1 237 ? -0.288 6.777 -6.18 1 97.88 237 GLY B N 1
ATOM 4687 C CA . GLY B 1 237 ? -0.448 6.758 -4.734 1 97.88 237 GLY B CA 1
ATOM 4688 C C . GLY B 1 237 ? 0.257 5.59 -4.07 1 97.88 237 GLY B C 1
ATOM 4689 O O . GLY B 1 237 ? -0.115 5.176 -2.969 1 97.88 237 GLY B O 1
ATOM 4690 N N . GLY B 1 238 ? 1.188 5 -4.734 1 97.81 238 GLY B N 1
ATOM 4691 C CA . GLY B 1 238 ? 1.894 3.838 -4.219 1 97.81 238 GLY B CA 1
ATOM 4692 C C . GLY B 1 238 ? 3.154 4.195 -3.453 1 97.81 238 GLY B C 1
ATOM 4693 O O . GLY B 1 238 ? 3.793 3.326 -2.855 1 97.81 238 GLY B O 1
ATOM 4694 N N . ASP B 1 239 ? 3.5 5.457 -3.488 1 96.12 239 ASP B N 1
ATOM 4695 C CA . ASP B 1 239 ? 4.664 5.941 -2.75 1 96.12 239 ASP B CA 1
ATOM 4696 C C . ASP B 1 239 ? 4.285 6.316 -1.318 1 96.12 239 ASP B C 1
ATOM 4698 O O . ASP B 1 239 ? 4.289 7.496 -0.961 1 96.12 239 ASP B O 1
ATOM 4702 N N . LEU B 1 240 ? 4.094 5.312 -0.48 1 97 240 LEU B N 1
ATOM 4703 C CA . LEU B 1 240 ? 3.633 5.496 0.891 1 97 240 LEU B CA 1
ATOM 4704 C C . LEU B 1 240 ? 4.75 6.047 1.772 1 97 240 LEU B C 1
ATOM 4706 O O . LEU B 1 240 ? 5.93 5.828 1.494 1 97 240 LEU B O 1
ATOM 4710 N N . ILE B 1 241 ? 4.344 6.676 2.838 1 96.19 241 ILE B N 1
ATOM 4711 C CA . ILE B 1 241 ? 5.324 7.215 3.777 1 96.19 241 ILE B CA 1
ATOM 4712 C C . ILE B 1 241 ? 6.18 6.082 4.336 1 96.19 241 ILE B C 1
ATOM 4714 O O . ILE B 1 241 ? 7.383 6.25 4.547 1 96.19 241 ILE B O 1
ATOM 4718 N N . SER B 1 242 ? 5.539 4.957 4.621 1 97.69 242 SER B N 1
ATOM 4719 C CA . SER B 1 242 ? 6.246 3.771 5.094 1 97.69 242 SER B CA 1
ATOM 4720 C C . SER B 1 242 ? 5.773 2.516 4.367 1 97.69 242 SER B C 1
ATOM 4722 O O . SER B 1 242 ? 4.586 2.189 4.395 1 97.69 242 SER B O 1
ATOM 4724 N N . LEU B 1 243 ? 6.719 1.828 3.803 1 98.31 243 LEU B N 1
ATOM 4725 C CA . LEU B 1 243 ? 6.441 0.554 3.148 1 98.31 243 LEU B CA 1
ATOM 4726 C C . LEU B 1 243 ? 7.078 -0.6 3.914 1 98.31 243 LEU B C 1
ATOM 4728 O O . LEU B 1 243 ? 6.895 -1.766 3.559 1 98.31 243 LEU B O 1
ATOM 4732 N N . TYR B 1 244 ? 7.688 -0.367 5.004 1 98.31 244 TYR B N 1
ATOM 4733 C CA . TYR B 1 244 ? 8.656 -1.274 5.609 1 98.31 244 TYR B CA 1
ATOM 4734 C C . TYR B 1 244 ? 7.984 -2.561 6.07 1 98.31 244 TYR B C 1
ATOM 4736 O O . TYR B 1 244 ? 8.609 -3.627 6.078 1 98.31 244 TYR B O 1
ATOM 4744 N N . PRO B 1 245 ? 6.695 -2.604 6.508 1 98.5 245 PRO B N 1
ATOM 4745 C CA . PRO B 1 245 ? 6.145 -3.918 6.852 1 98.5 245 PRO B CA 1
ATOM 4746 C C . PRO B 1 245 ? 6.172 -4.895 5.676 1 98.5 245 PRO B C 1
ATOM 4748 O O . PRO B 1 245 ? 6.43 -6.082 5.863 1 98.5 245 PRO B O 1
ATOM 4751 N N . TYR B 1 246 ? 5.945 -4.324 4.504 1 98.62 246 TYR B N 1
ATOM 4752 C CA . TYR B 1 246 ? 5.941 -5.156 3.305 1 98.62 246 TYR B CA 1
ATOM 4753 C C . TYR B 1 246 ? 7.359 -5.5 2.875 1 98.62 246 TYR B C 1
ATOM 4755 O O . TYR B 1 246 ? 7.633 -6.625 2.449 1 98.62 246 TYR B O 1
ATOM 4763 N N . ILE B 1 247 ? 8.242 -4.531 2.99 1 98.69 247 ILE B N 1
ATOM 4764 C CA . ILE B 1 247 ? 9.633 -4.746 2.621 1 98.69 247 ILE B CA 1
ATOM 4765 C C . ILE B 1 247 ? 10.242 -5.824 3.514 1 98.69 247 ILE B C 1
ATOM 4767 O O . ILE B 1 247 ? 10.812 -6.801 3.018 1 98.69 247 ILE B O 1
ATOM 4771 N N . LEU B 1 248 ? 10.086 -5.684 4.848 1 98.62 248 LEU B N 1
ATOM 4772 C CA . LEU B 1 248 ? 10.695 -6.586 5.82 1 98.62 248 LEU B CA 1
ATOM 4773 C C . LEU B 1 248 ? 10.117 -7.992 5.691 1 98.62 248 LEU B C 1
ATOM 4775 O O . LEU B 1 248 ? 10.852 -8.977 5.723 1 98.62 248 LEU B O 1
ATOM 4779 N N . SER B 1 249 ? 8.797 -8.086 5.535 1 98.62 249 SER B N 1
ATOM 4780 C CA . SER B 1 249 ? 8.18 -9.398 5.367 1 98.62 249 SER B CA 1
ATOM 4781 C C . SER B 1 249 ? 8.617 -10.055 4.062 1 98.62 249 SER B C 1
ATOM 4783 O O . SER B 1 249 ? 8.883 -11.258 4.023 1 98.62 249 SER B O 1
ATOM 4785 N N . SER B 1 250 ? 8.664 -9.258 2.959 1 98.69 250 SER B N 1
ATOM 4786 C CA . SER B 1 250 ? 9.07 -9.773 1.656 1 98.69 250 SER B CA 1
ATOM 4787 C C . SER B 1 250 ? 10.484 -10.336 1.7 1 98.69 250 SER B C 1
ATOM 4789 O O . SER B 1 250 ? 10.734 -11.438 1.219 1 98.69 250 SER B O 1
ATOM 4791 N N . GLU B 1 251 ? 11.391 -9.555 2.268 1 98.5 251 GLU B N 1
ATOM 4792 C CA . GLU B 1 251 ? 12.781 -9.992 2.334 1 98.5 251 GLU B CA 1
ATOM 4793 C C . GLU B 1 251 ? 12.938 -11.219 3.221 1 98.5 251 GLU B C 1
ATOM 4795 O O . GLU B 1 251 ? 13.641 -12.172 2.863 1 98.5 251 GLU B O 1
ATOM 4800 N N . TYR B 1 252 ? 12.312 -11.25 4.395 1 98.56 252 TYR B N 1
ATOM 4801 C CA . TYR B 1 252 ? 12.375 -12.359 5.34 1 98.56 252 TYR B CA 1
ATOM 4802 C C . TYR B 1 252 ? 11.93 -13.656 4.688 1 98.56 252 TYR B C 1
ATOM 4804 O O . TYR B 1 252 ? 12.633 -14.664 4.742 1 98.56 252 TYR B O 1
ATOM 4812 N N . TYR B 1 253 ? 10.797 -13.633 4.051 1 98.69 253 TYR B N 1
ATOM 4813 C CA . TYR B 1 253 ? 10.227 -14.867 3.525 1 98.69 253 TYR B CA 1
ATOM 4814 C C . TYR B 1 253 ? 10.906 -15.266 2.221 1 98.69 253 TYR B C 1
ATOM 4816 O O . TYR B 1 253 ? 10.984 -16.453 1.89 1 98.69 253 TYR B O 1
ATOM 4824 N N . LEU B 1 254 ? 11.367 -14.25 1.445 1 98.69 254 LEU B N 1
ATOM 4825 C CA . LEU B 1 254 ? 12.188 -14.602 0.287 1 98.69 254 LEU B CA 1
ATOM 4826 C C . LEU B 1 254 ? 13.414 -15.406 0.707 1 98.69 254 LEU B C 1
ATOM 4828 O O . LEU B 1 254 ? 13.695 -16.453 0.129 1 98.69 254 LEU B O 1
ATOM 4832 N N . ASP B 1 255 ? 14.148 -14.898 1.714 1 98.25 255 ASP B N 1
ATOM 4833 C CA . ASP B 1 255 ? 15.344 -15.57 2.203 1 98.25 255 ASP B CA 1
ATOM 4834 C C . ASP B 1 255 ? 15.008 -16.953 2.762 1 98.25 255 ASP B C 1
ATOM 4836 O O . ASP B 1 255 ? 15.773 -17.906 2.594 1 98.25 255 ASP B O 1
ATOM 4840 N N . LEU B 1 256 ? 13.883 -17.047 3.393 1 98.12 256 LEU B N 1
ATOM 4841 C CA . LEU B 1 256 ? 13.461 -18.297 4.027 1 98.12 256 LEU B CA 1
ATOM 4842 C C . LEU B 1 256 ? 13.102 -19.344 2.98 1 98.12 256 LEU B C 1
ATOM 4844 O O . LEU B 1 256 ? 13.414 -20.516 3.15 1 98.12 256 LEU B O 1
ATOM 4848 N N . ARG B 1 257 ? 12.453 -18.922 1.854 1 98.56 257 ARG B N 1
ATOM 4849 C CA . ARG B 1 257 ? 11.766 -19.922 1.059 1 98.56 257 ARG B CA 1
ATOM 4850 C C . ARG B 1 257 ? 12.43 -20.094 -0.303 1 98.56 257 ARG B C 1
ATOM 4852 O O . ARG B 1 257 ? 12.203 -21.094 -0.987 1 98.56 257 ARG B O 1
ATOM 4859 N N . LEU B 1 258 ? 13.211 -19.125 -0.699 1 98.12 258 LEU B N 1
ATOM 4860 C CA . LEU B 1 258 ? 13.883 -19.25 -1.988 1 98.12 258 LEU B CA 1
ATOM 4861 C C . LEU B 1 258 ? 14.656 -20.562 -2.076 1 98.12 258 LEU B C 1
ATOM 4863 O O . LEU B 1 258 ? 14.562 -21.281 -3.074 1 98.12 258 LEU B O 1
ATOM 4867 N N . PRO B 1 259 ? 15.406 -20.969 -1.032 1 98.06 259 PRO B N 1
ATOM 4868 C CA . PRO B 1 259 ? 16.156 -22.219 -1.109 1 98.06 259 PRO B CA 1
ATOM 4869 C C . PRO B 1 259 ? 15.258 -23.453 -1.113 1 98.06 259 PRO B C 1
ATOM 4871 O O . PRO B 1 259 ? 15.734 -24.578 -1.352 1 98.06 259 PRO B O 1
ATOM 4874 N N . ARG B 1 260 ? 13.977 -23.281 -0.896 1 98.31 260 ARG B N 1
ATOM 4875 C CA . ARG B 1 260 ? 13.062 -24.406 -0.749 1 98.31 260 ARG B CA 1
ATOM 4876 C C . ARG B 1 260 ? 12.297 -24.672 -2.043 1 98.31 260 ARG B C 1
ATOM 4878 O O . ARG B 1 260 ? 11.508 -25.609 -2.125 1 98.31 260 ARG B O 1
ATOM 4885 N N . MET B 1 261 ? 12.555 -23.922 -3.096 1 98.5 261 MET B N 1
ATOM 4886 C CA . MET B 1 261 ? 11.75 -23.969 -4.312 1 98.5 261 MET B CA 1
ATOM 4887 C C . MET B 1 261 ? 11.875 -25.328 -4.988 1 98.5 261 MET B C 1
ATOM 4889 O O . MET B 1 261 ? 10.898 -25.859 -5.516 1 98.5 261 MET B O 1
ATOM 4893 N N . ALA B 1 262 ? 13.07 -25.875 -4.984 1 98.38 262 ALA B N 1
ATOM 4894 C CA . ALA B 1 262 ? 13.266 -27.188 -5.594 1 98.38 262 ALA B CA 1
ATOM 4895 C C . ALA B 1 262 ? 12.453 -28.25 -4.867 1 98.38 262 ALA B C 1
ATOM 4897 O O . ALA B 1 262 ? 11.898 -29.156 -5.5 1 98.38 262 ALA B O 1
ATOM 4898 N N . ARG B 1 263 ? 12.477 -28.188 -3.566 1 98.44 263 ARG B N 1
ATOM 4899 C CA . ARG B 1 263 ? 11.68 -29.125 -2.785 1 98.44 263 ARG B CA 1
ATOM 4900 C C . ARG B 1 263 ? 10.195 -28.984 -3.117 1 98.44 263 ARG B C 1
ATOM 4902 O O . ARG B 1 263 ? 9.508 -29.984 -3.326 1 98.44 263 ARG B O 1
ATOM 4909 N N . TYR B 1 264 ? 9.672 -27.734 -3.141 1 98.69 264 TYR B N 1
ATOM 4910 C CA . TYR B 1 264 ? 8.273 -27.484 -3.471 1 98.69 264 TYR B CA 1
ATOM 4911 C C . TYR B 1 264 ? 7.922 -28.094 -4.828 1 98.69 264 TYR B C 1
ATOM 4913 O O . TYR B 1 264 ? 6.855 -28.688 -4.992 1 98.69 264 TYR B O 1
ATOM 4921 N N . TYR B 1 265 ? 8.828 -27.906 -5.754 1 98.5 265 TYR B N 1
ATOM 4922 C CA . TYR B 1 265 ? 8.664 -28.422 -7.105 1 98.5 265 TYR B CA 1
ATOM 4923 C C . TYR B 1 265 ? 8.539 -29.938 -7.102 1 98.5 265 TYR B C 1
ATOM 4925 O O . TYR B 1 265 ? 7.613 -30.5 -7.691 1 98.5 265 TYR B O 1
ATOM 4933 N N . GLY B 1 266 ? 9.422 -30.594 -6.449 1 98.56 266 GLY B N 1
ATOM 4934 C CA . GLY B 1 266 ? 9.375 -32.031 -6.336 1 98.56 266 GLY B CA 1
ATOM 4935 C C . GLY B 1 266 ? 8.117 -32.531 -5.656 1 98.56 266 GLY B C 1
ATOM 4936 O O . GLY B 1 266 ? 7.52 -33.531 -6.094 1 98.56 266 GLY B O 1
ATOM 4937 N N . GLU B 1 267 ? 7.719 -31.859 -4.609 1 98.56 267 GLU B N 1
ATOM 4938 C CA . GLU B 1 267 ? 6.527 -32.25 -3.852 1 98.56 267 GLU B CA 1
ATOM 4939 C C . GLU B 1 267 ? 5.262 -32.062 -4.684 1 98.56 267 GLU B C 1
ATOM 4941 O O . GLU B 1 267 ? 4.316 -32.844 -4.559 1 98.56 267 GLU B O 1
ATOM 4946 N N . ALA B 1 268 ? 5.23 -31.031 -5.516 1 98.62 268 ALA B N 1
ATOM 4947 C CA . ALA B 1 268 ? 4.105 -30.844 -6.422 1 98.62 268 ALA B CA 1
ATOM 4948 C C . ALA B 1 268 ? 3.967 -32.031 -7.383 1 98.62 268 ALA B C 1
ATOM 4950 O O . ALA B 1 268 ? 2.857 -32.5 -7.645 1 98.62 268 ALA B O 1
ATOM 4951 N N . ARG B 1 269 ? 5.055 -32.469 -7.918 1 98.56 269 ARG B N 1
ATOM 4952 C CA . ARG B 1 269 ? 5.055 -33.625 -8.828 1 98.56 269 ARG B CA 1
ATOM 4953 C C . ARG B 1 269 ? 4.598 -34.906 -8.117 1 98.56 269 ARG B C 1
ATOM 4955 O O . ARG B 1 269 ? 3.82 -35.688 -8.672 1 98.56 269 ARG B O 1
ATOM 4962 N N . GLU B 1 270 ? 5.09 -35.031 -6.898 1 98.31 270 GLU B N 1
ATOM 4963 C CA . GLU B 1 270 ? 4.684 -36.188 -6.086 1 98.31 270 GLU B CA 1
ATOM 4964 C C . GLU B 1 270 ? 3.178 -36.188 -5.844 1 98.31 270 GLU B C 1
ATOM 4966 O O . GLU B 1 270 ? 2.506 -37.188 -6.062 1 98.31 270 GLU B O 1
ATOM 4971 N N . LEU B 1 271 ? 2.67 -35.062 -5.371 1 98.62 271 LEU B N 1
ATOM 4972 C CA . LEU B 1 271 ? 1.255 -34.938 -5.039 1 98.62 271 LEU B CA 1
ATOM 4973 C C . LEU B 1 271 ? 0.388 -35.125 -6.281 1 98.62 271 LEU B C 1
ATOM 4975 O O . LEU B 1 271 ? -0.647 -35.781 -6.227 1 98.62 271 LEU B O 1
ATOM 4979 N N . ALA B 1 272 ? 0.784 -34.5 -7.406 1 98.81 272 ALA B N 1
ATOM 4980 C CA . ALA B 1 272 ? 0.05 -34.656 -8.656 1 98.81 272 ALA B CA 1
ATOM 4981 C C . ALA B 1 272 ? -0.031 -36.125 -9.086 1 98.81 272 ALA B C 1
ATOM 4983 O O . ALA B 1 272 ? -1.067 -36.562 -9.57 1 98.81 272 ALA B O 1
ATOM 4984 N N . ALA B 1 273 ? 1.053 -36.844 -8.906 1 98.75 273 ALA B N 1
ATOM 4985 C CA . ALA B 1 273 ? 1.077 -38.25 -9.266 1 98.75 273 ALA B CA 1
ATOM 4986 C C . ALA B 1 273 ? 0.065 -39.031 -8.445 1 98.75 273 ALA B C 1
ATOM 4988 O O . ALA B 1 273 ? -0.595 -39.938 -8.961 1 98.75 273 ALA B O 1
ATOM 4989 N N . LEU B 1 274 ? -0.011 -38.75 -7.164 1 98.62 274 LEU B N 1
ATOM 4990 C CA . LEU B 1 274 ? -0.983 -39.406 -6.293 1 98.62 274 LEU B CA 1
ATOM 4991 C C . LEU B 1 274 ? -2.406 -39.156 -6.781 1 98.62 274 LEU B C 1
ATOM 4993 O O . LEU B 1 274 ? -3.225 -40.062 -6.832 1 98.62 274 LEU B O 1
ATOM 4997 N N . TYR B 1 275 ? -2.74 -37.906 -7.102 1 98.69 275 TYR B N 1
ATOM 4998 C CA . TYR B 1 275 ? -4.066 -37.562 -7.605 1 98.69 275 TYR B CA 1
ATOM 4999 C C . TYR B 1 275 ? -4.355 -38.25 -8.922 1 98.69 275 TYR B C 1
ATOM 5001 O O . TYR B 1 275 ? -5.445 -38.812 -9.109 1 98.69 275 TYR B O 1
ATOM 5009 N N . ASN B 1 276 ? -3.393 -38.281 -9.836 1 98.56 276 ASN B N 1
ATOM 5010 C CA . ASN B 1 276 ? -3.572 -38.812 -11.18 1 98.56 276 ASN B CA 1
ATOM 5011 C C . ASN B 1 276 ? -3.74 -40.344 -11.156 1 98.56 276 ASN B C 1
ATOM 5013 O O . ASN B 1 276 ? -4.199 -40.938 -12.133 1 98.56 276 ASN B O 1
ATOM 5017 N N . ALA B 1 277 ? -3.387 -40.938 -10.094 1 98.12 277 ALA B N 1
ATOM 5018 C CA . ALA B 1 277 ? -3.543 -42.375 -9.945 1 98.12 277 ALA B CA 1
ATOM 5019 C C . ALA B 1 277 ? -4.992 -42.75 -9.648 1 98.12 277 ALA B C 1
ATOM 5021 O O . ALA B 1 277 ? -5.375 -43.938 -9.734 1 98.12 277 ALA B O 1
ATOM 5022 N N . GLN B 1 278 ? -5.793 -41.781 -9.305 1 97.75 278 GLN B N 1
ATOM 5023 C CA . GLN B 1 278 ? -7.188 -42.031 -8.953 1 97.75 278 GLN B CA 1
ATOM 5024 C C . GLN B 1 278 ? -8.109 -41.781 -10.148 1 97.75 278 GLN B C 1
ATOM 5026 O O . GLN B 1 278 ? -7.973 -40.781 -10.844 1 97.75 278 GLN B O 1
ATOM 5031 N N . PRO B 1 279 ? -9.07 -42.688 -10.367 1 95.56 279 PRO B N 1
ATOM 5032 C CA . PRO B 1 279 ? -10.039 -42.438 -11.438 1 95.56 279 PRO B CA 1
ATOM 5033 C C . PRO B 1 279 ? -10.875 -41.188 -11.203 1 95.56 279 PRO B C 1
ATOM 5035 O O . PRO B 1 279 ? -11.281 -40.906 -10.07 1 95.56 279 PRO B O 1
ATOM 5038 N N . GLY B 1 280 ? -11.055 -40.406 -12.25 1 95.06 280 GLY B N 1
ATOM 5039 C CA . GLY B 1 280 ? -11.922 -39.25 -12.172 1 95.06 280 GLY B CA 1
ATOM 5040 C C . GLY B 1 280 ? -11.211 -38.031 -11.648 1 95.06 280 GLY B C 1
ATOM 5041 O O . GLY B 1 280 ? -11.836 -36.969 -11.445 1 95.06 280 GLY B O 1
ATOM 5042 N N . ILE B 1 281 ? -9.938 -38.125 -11.367 1 98 281 ILE B N 1
ATOM 5043 C CA . ILE B 1 281 ? -9.117 -37 -10.922 1 98 281 ILE B CA 1
ATOM 5044 C C . ILE B 1 281 ? -7.973 -36.781 -11.906 1 98 281 ILE B C 1
ATOM 5046 O O . ILE B 1 281 ? -7.375 -37.75 -12.406 1 98 281 ILE B O 1
ATOM 5050 N N . ARG B 1 282 ? -7.762 -35.594 -12.32 1 97.88 282 ARG B N 1
ATOM 5051 C CA . ARG B 1 282 ? -6.629 -35.281 -13.18 1 97.88 282 ARG B CA 1
ATOM 5052 C C . ARG B 1 282 ? -6.008 -33.938 -12.805 1 97.88 282 ARG B C 1
ATOM 5054 O O . ARG B 1 282 ? -6.684 -33.062 -12.25 1 97.88 282 ARG B O 1
ATOM 5061 N N . THR B 1 283 ? -4.785 -33.812 -13.062 1 98.62 283 THR B N 1
ATOM 5062 C CA . THR B 1 283 ? -4.105 -32.531 -12.836 1 98.62 283 THR B CA 1
ATOM 5063 C C . THR B 1 283 ? -3.711 -31.906 -14.164 1 98.62 283 THR B C 1
ATOM 5065 O O . THR B 1 283 ? -3.574 -32.594 -15.18 1 98.62 283 THR B O 1
ATOM 5068 N N . LEU B 1 284 ? -3.664 -30.609 -14.25 1 98.25 284 LEU B N 1
ATOM 5069 C CA . LEU B 1 284 ? -3.141 -29.812 -15.359 1 98.25 284 LEU B CA 1
ATOM 5070 C C . LEU B 1 284 ? -2.031 -28.875 -14.875 1 98.25 284 LEU B C 1
ATOM 5072 O O . LEU B 1 284 ? -2.273 -27.969 -14.078 1 98.25 284 LEU B O 1
ATOM 5076 N N . PRO B 1 285 ? -0.835 -29 -15.453 1 98.12 285 PRO B N 1
ATOM 5077 C CA . PRO B 1 285 ? -0.417 -30.109 -16.312 1 98.12 285 PRO B CA 1
ATOM 5078 C C . PRO B 1 285 ? -0.427 -31.453 -15.586 1 98.12 285 PRO B C 1
ATOM 5080 O O . PRO B 1 285 ? -0.506 -31.5 -14.359 1 98.12 285 PRO B O 1
ATOM 5083 N N . GLU B 1 286 ? -0.402 -32.531 -16.344 1 98.5 286 GLU B N 1
ATOM 5084 C CA . GLU B 1 286 ? -0.341 -33.875 -15.734 1 98.5 286 GLU B CA 1
ATOM 5085 C C . GLU B 1 286 ? 0.882 -34 -14.836 1 98.5 286 GLU B C 1
ATOM 5087 O O . GLU B 1 286 ? 0.79 -34.562 -13.734 1 98.5 286 GLU B O 1
ATOM 5092 N N . VAL B 1 287 ? 1.977 -33.562 -15.352 1 98.62 287 VAL B N 1
ATOM 5093 C CA . VAL B 1 287 ? 3.211 -33.438 -14.578 1 98.62 287 VAL B CA 1
ATOM 5094 C C . VAL B 1 287 ? 3.559 -31.984 -14.359 1 98.62 287 VAL B C 1
ATOM 5096 O O . VAL B 1 287 ? 3.975 -31.297 -15.297 1 98.62 287 VAL B O 1
ATOM 5099 N N . PRO B 1 288 ? 3.455 -31.516 -13.125 1 98.62 288 PRO B N 1
ATOM 5100 C CA . PRO B 1 288 ? 3.686 -30.094 -12.852 1 98.62 288 PRO B CA 1
ATOM 5101 C C . PRO B 1 288 ? 5.062 -29.625 -13.305 1 98.62 288 PRO B C 1
ATOM 5103 O O . PRO B 1 288 ? 6.047 -30.359 -13.188 1 98.62 288 PRO B O 1
ATOM 5106 N N . VAL B 1 289 ? 5.152 -28.391 -13.805 1 98.56 289 VAL B N 1
ATOM 5107 C CA . VAL B 1 289 ? 6.391 -27.766 -14.258 1 98.56 289 VAL B CA 1
ATOM 5108 C C . VAL B 1 289 ? 6.754 -26.609 -13.336 1 98.56 289 VAL B C 1
ATOM 5110 O O . VAL B 1 289 ? 7.555 -25.734 -13.695 1 98.56 289 VAL B O 1
ATOM 5113 N N . SER B 1 290 ? 6.133 -26.469 -12.219 1 98.12 290 SER B N 1
ATOM 5114 C CA . SER B 1 290 ? 6.367 -25.594 -11.07 1 98.12 290 SER B CA 1
ATOM 5115 C C . SER B 1 290 ? 5.766 -26.188 -9.797 1 98.12 290 SER B C 1
ATOM 5117 O O . SER B 1 290 ? 5.402 -27.359 -9.766 1 98.12 290 SER B O 1
ATOM 5119 N N . ASN B 1 291 ? 5.699 -25.438 -8.727 1 98.38 291 ASN B N 1
ATOM 5120 C CA . ASN B 1 291 ? 5.129 -25.953 -7.484 1 98.38 291 ASN B CA 1
ATOM 5121 C C . ASN B 1 291 ? 3.607 -25.828 -7.473 1 98.38 291 ASN B C 1
ATOM 5123 O O . ASN B 1 291 ? 2.977 -25.969 -6.422 1 98.38 291 ASN B O 1
ATOM 5127 N N . MET B 1 292 ? 3.014 -25.547 -8.672 1 98.31 292 MET B N 1
ATOM 5128 C CA . MET B 1 292 ? 1.561 -25.422 -8.711 1 98.31 292 MET B CA 1
ATOM 5129 C C . MET B 1 292 ? 0.963 -26.266 -9.828 1 98.31 292 MET B C 1
ATOM 5131 O O . MET B 1 292 ? 1.671 -26.672 -10.75 1 98.31 292 MET B O 1
ATOM 5135 N N . PHE B 1 293 ? -0.306 -26.609 -9.758 1 98.69 293 PHE B N 1
ATOM 5136 C CA . PHE B 1 293 ? -1.105 -27.281 -10.773 1 98.69 293 PHE B CA 1
ATOM 5137 C C . PHE B 1 293 ? -2.594 -27.109 -10.5 1 98.69 293 PHE B C 1
ATOM 5139 O O . PHE B 1 293 ? -2.98 -26.641 -9.43 1 98.69 293 PHE B O 1
ATOM 5146 N N . HIS B 1 294 ? -3.357 -27.328 -11.523 1 98.62 294 HIS B N 1
ATOM 5147 C CA . HIS B 1 294 ? -4.801 -27.406 -11.328 1 98.62 294 HIS B CA 1
ATOM 5148 C C . HIS B 1 294 ? -5.25 -28.859 -11.117 1 98.62 294 HIS B C 1
ATOM 5150 O O . HIS B 1 294 ? -4.715 -29.781 -11.734 1 98.62 294 HIS B O 1
ATOM 5156 N N . LEU B 1 295 ? -6.137 -29 -10.203 1 98.62 295 LEU B N 1
ATOM 5157 C CA . LEU B 1 295 ? -6.727 -30.281 -9.859 1 98.62 295 LEU B CA 1
ATOM 5158 C C . LEU B 1 295 ? -8.172 -30.359 -10.344 1 98.62 295 LEU B C 1
ATOM 5160 O O . LEU B 1 295 ? -9.008 -29.547 -9.945 1 98.62 295 LEU B O 1
ATOM 5164 N N . TYR B 1 296 ? -8.477 -31.281 -11.203 1 98.19 296 TYR B N 1
ATOM 5165 C CA . TYR B 1 296 ? -9.805 -31.438 -11.789 1 98.19 296 TYR B CA 1
ATOM 5166 C C . TYR B 1 296 ? -10.492 -32.688 -11.25 1 98.19 296 TYR B C 1
ATOM 5168 O O . TYR B 1 296 ? -9.852 -33.719 -11.078 1 98.19 296 TYR B O 1
ATOM 5176 N N . PHE B 1 297 ? -11.758 -32.531 -11.008 1 98.06 297 PHE B N 1
ATOM 5177 C CA . PHE B 1 297 ? -12.648 -33.625 -10.688 1 98.06 297 PHE B CA 1
ATOM 5178 C C . PHE B 1 297 ? -13.727 -33.781 -11.758 1 98.06 297 PHE B C 1
ATOM 5180 O O . PHE B 1 297 ? -14.352 -32.781 -12.156 1 98.06 297 PHE B O 1
ATOM 5187 N N . ASP B 1 298 ? -13.992 -34.969 -12.164 1 96.69 298 ASP B N 1
ATOM 5188 C CA . ASP B 1 298 ? -14.992 -35.25 -13.188 1 96.69 298 ASP B CA 1
ATOM 5189 C C . ASP B 1 298 ? -16.391 -35.375 -12.586 1 96.69 298 ASP B C 1
ATOM 5191 O O . ASP B 1 298 ? -17.094 -36.344 -12.812 1 96.69 298 ASP B O 1
ATOM 5195 N N . VAL B 1 299 ? -16.781 -34.406 -11.852 1 96.62 299 VAL B N 1
ATOM 5196 C CA . VAL B 1 299 ? -18.094 -34.312 -11.25 1 96.62 299 VAL B CA 1
ATOM 5197 C C . VAL B 1 299 ? -18.5 -32.812 -11.172 1 96.62 299 VAL B C 1
ATOM 5199 O O . VAL B 1 299 ? -17.641 -31.938 -11.211 1 96.62 299 VAL B O 1
ATOM 5202 N N . PRO B 1 300 ? -19.797 -32.562 -11.141 1 95.94 300 PRO B N 1
ATOM 5203 C CA . PRO B 1 300 ? -20.234 -31.172 -10.945 1 95.94 300 PRO B CA 1
ATOM 5204 C C . PRO B 1 300 ? -19.719 -30.578 -9.633 1 95.94 300 PRO B C 1
ATOM 5206 O O . PRO B 1 300 ? -19.469 -31.312 -8.672 1 95.94 300 PRO B O 1
ATOM 5209 N N . ALA B 1 301 ? -19.609 -29.328 -9.609 1 96.56 301 ALA B N 1
ATOM 5210 C CA . ALA B 1 301 ? -19 -28.594 -8.492 1 96.56 301 ALA B CA 1
ATOM 5211 C C . ALA B 1 301 ? -19.688 -28.938 -7.176 1 96.56 301 ALA B C 1
ATOM 5213 O O . ALA B 1 301 ? -19.031 -29.141 -6.152 1 96.56 301 ALA B O 1
ATOM 5214 N N . GLU B 1 302 ? -20.984 -29 -7.184 1 94.81 302 GLU B N 1
ATOM 5215 C CA . GLU B 1 302 ? -21.734 -29.281 -5.965 1 94.81 302 GLU B CA 1
ATOM 5216 C C . GLU B 1 302 ? -21.375 -30.641 -5.395 1 94.81 302 GLU B C 1
ATOM 5218 O O . GLU B 1 302 ? -21.203 -30.781 -4.184 1 94.81 302 GLU B O 1
ATOM 5223 N N . VAL B 1 303 ? -21.297 -31.578 -6.316 1 95.81 303 VAL B N 1
ATOM 5224 C CA . VAL B 1 303 ? -20.969 -32.938 -5.918 1 95.81 303 VAL B CA 1
ATOM 5225 C C . VAL B 1 303 ? -19.516 -33 -5.418 1 95.81 303 VAL B C 1
ATOM 5227 O O . VAL B 1 303 ? -19.234 -33.594 -4.375 1 95.81 303 VAL B O 1
ATOM 5230 N N . GLY B 1 304 ? -18.625 -32.438 -6.164 1 97 304 GLY B N 1
ATOM 5231 C CA . GLY B 1 304 ? -17.219 -32.375 -5.762 1 97 304 GLY B CA 1
ATOM 5232 C C . GLY B 1 304 ? -17.016 -31.766 -4.395 1 97 304 GLY B C 1
ATOM 5233 O O . GLY B 1 304 ? -16.25 -32.281 -3.58 1 97 304 GLY B O 1
ATOM 5234 N N . GLU B 1 305 ? -17.656 -30.656 -4.141 1 97.44 305 GLU B N 1
ATOM 5235 C CA . GLU B 1 305 ? -17.531 -29.953 -2.865 1 97.44 305 GLU B CA 1
ATOM 5236 C C . GLU B 1 305 ? -17.953 -30.844 -1.7 1 97.44 305 GLU B C 1
ATOM 5238 O O . GLU B 1 305 ? -17.281 -30.875 -0.667 1 97.44 305 GLU B O 1
ATOM 5243 N N . ALA B 1 306 ? -19.078 -31.5 -1.896 1 96.69 306 ALA B N 1
ATOM 5244 C CA . ALA B 1 306 ? -19.562 -32.406 -0.847 1 96.69 306 ALA B CA 1
ATOM 5245 C C . ALA B 1 306 ? -18.578 -33.531 -0.572 1 96.69 306 ALA B C 1
ATOM 5247 O O . ALA B 1 306 ? -18.297 -33.844 0.586 1 96.69 306 ALA B O 1
ATOM 5248 N N . VAL B 1 307 ? -18.078 -34.156 -1.612 1 97.19 307 VAL B N 1
ATOM 5249 C CA . VAL B 1 307 ? -17.172 -35.281 -1.494 1 97.19 307 VAL B CA 1
ATOM 5250 C C . VAL B 1 307 ? -15.875 -34.844 -0.838 1 97.19 307 VAL B C 1
ATOM 5252 O O . VAL B 1 307 ? -15.383 -35.5 0.086 1 97.19 307 VAL B O 1
ATOM 5255 N N . VAL B 1 308 ? -15.266 -33.75 -1.321 1 98.06 308 VAL B N 1
ATOM 5256 C CA . VAL B 1 308 ? -14 -33.25 -0.787 1 98.06 308 VAL B CA 1
ATOM 5257 C C . VAL B 1 308 ? -14.172 -32.875 0.68 1 98.06 308 VAL B C 1
ATOM 5259 O O . VAL B 1 308 ? -13.312 -33.188 1.515 1 98.06 308 VAL B O 1
ATOM 5262 N N . ALA B 1 309 ? -15.258 -32.188 0.983 1 97.88 309 ALA B N 1
ATOM 5263 C CA . ALA B 1 309 ? -15.531 -31.797 2.365 1 97.88 309 ALA B CA 1
ATOM 5264 C C . ALA B 1 309 ? -15.609 -33.031 3.27 1 97.88 309 ALA B C 1
ATOM 5266 O O . ALA B 1 309 ? -15.07 -33.031 4.383 1 97.88 309 ALA B O 1
ATOM 5267 N N . GLU B 1 310 ? -16.281 -34.031 2.816 1 97.12 310 GLU B N 1
ATOM 5268 C CA . GLU B 1 310 ? -16.438 -35.281 3.574 1 97.12 310 GLU B CA 1
ATOM 5269 C C . GLU B 1 310 ? -15.078 -35.906 3.832 1 97.12 310 GLU B C 1
ATOM 5271 O O . GLU B 1 310 ? -14.781 -36.312 4.961 1 97.12 310 GLU B O 1
ATOM 5276 N N . VAL B 1 311 ? -14.312 -36.062 2.814 1 97.75 311 VAL B N 1
ATOM 5277 C CA . VAL B 1 311 ? -13 -36.688 2.924 1 97.75 311 VAL B CA 1
ATOM 5278 C C . VAL B 1 311 ? -12.117 -35.875 3.871 1 97.75 311 VAL B C 1
ATOM 5280 O O . VAL B 1 311 ? -11.406 -36.469 4.699 1 97.75 311 VAL B O 1
ATOM 5283 N N . GLN B 1 312 ? -12.102 -34.531 3.75 1 98 312 GLN B N 1
ATOM 5284 C CA . GLN B 1 312 ? -11.328 -33.688 4.637 1 98 312 GLN B CA 1
ATOM 5285 C C . GLN B 1 312 ? -11.75 -33.875 6.094 1 98 312 GLN B C 1
ATOM 5287 O O . GLN B 1 312 ? -10.906 -33.969 6.98 1 98 312 GLN B O 1
ATOM 5292 N N . ALA B 1 313 ? -13.031 -33.938 6.324 1 96.81 313 ALA B N 1
ATOM 5293 C CA . ALA B 1 313 ? -13.562 -34.062 7.676 1 96.81 313 ALA B CA 1
ATOM 5294 C C . ALA B 1 313 ? -13.156 -35.406 8.273 1 96.81 313 ALA B C 1
ATOM 5296 O O . ALA B 1 313 ? -12.852 -35.5 9.469 1 96.81 313 ALA B O 1
ATOM 5297 N N . GLU B 1 314 ? -13.172 -36.438 7.5 1 96.44 314 GLU B N 1
ATOM 5298 C CA . GLU B 1 314 ? -12.93 -37.781 7.969 1 96.44 314 GLU B CA 1
ATOM 5299 C C . GLU B 1 314 ? -11.438 -38.031 8.188 1 96.44 314 GLU B C 1
ATOM 5301 O O . GLU B 1 314 ? -11.055 -38.781 9.078 1 96.44 314 GLU B O 1
ATOM 5306 N N . THR B 1 315 ? -10.641 -37.438 7.375 1 97.38 315 THR B N 1
ATOM 5307 C CA . THR B 1 315 ? -9.227 -37.812 7.383 1 97.38 315 THR B CA 1
ATOM 5308 C C . THR B 1 315 ? -8.414 -36.75 8.133 1 97.38 315 THR B C 1
ATOM 5310 O O . THR B 1 315 ? -7.273 -37.031 8.523 1 97.38 315 THR B O 1
ATOM 5313 N N . GLY B 1 316 ? -8.922 -35.5 8.18 1 97.5 316 GLY B N 1
ATOM 5314 C CA . GLY B 1 316 ? -8.18 -34.375 8.766 1 97.5 316 GLY B CA 1
ATOM 5315 C C . GLY B 1 316 ? -7.137 -33.812 7.832 1 97.5 316 GLY B C 1
ATOM 5316 O O . GLY B 1 316 ? -6.242 -33.094 8.266 1 97.5 316 GLY B O 1
ATOM 5317 N N . ILE B 1 317 ? -7.168 -34.188 6.508 1 98.31 317 ILE B N 1
ATOM 5318 C CA . ILE B 1 317 ? -6.246 -33.688 5.496 1 98.31 317 ILE B CA 1
ATOM 5319 C C . ILE B 1 317 ? -6.969 -32.688 4.594 1 98.31 317 ILE B C 1
ATOM 5321 O O . ILE B 1 317 ? -7.945 -33.062 3.926 1 98.31 317 ILE B O 1
ATOM 5325 N N . GLY B 1 318 ? -6.488 -31.422 4.648 1 97.88 318 GLY B N 1
ATOM 5326 C CA . GLY B 1 318 ? -7.023 -30.406 3.752 1 97.88 318 GLY B CA 1
ATOM 5327 C C . GLY B 1 318 ? -6.5 -30.531 2.334 1 97.88 318 GLY B C 1
ATOM 5328 O O . GLY B 1 318 ? -5.305 -30.344 2.09 1 97.88 318 GLY B O 1
ATOM 5329 N N . LEU B 1 319 ? -7.43 -30.812 1.397 1 97.69 319 LEU B N 1
ATOM 5330 C CA . LEU B 1 319 ? -7.066 -31.047 0.005 1 97.69 319 LEU B CA 1
ATOM 5331 C C . LEU B 1 319 ? -7.414 -29.844 -0.861 1 97.69 319 LEU B C 1
ATOM 5333 O O . LEU B 1 319 ? -6.68 -29.516 -1.791 1 97.69 319 LEU B O 1
ATOM 5337 N N . ALA B 1 320 ? -8.5 -29.219 -0.601 1 97.12 320 ALA B N 1
ATOM 5338 C CA . ALA B 1 320 ? -8.953 -28.047 -1.351 1 97.12 320 ALA B CA 1
ATOM 5339 C C . ALA B 1 320 ? -9.844 -27.156 -0.488 1 97.12 320 ALA B C 1
ATOM 5341 O O . ALA B 1 320 ? -10.656 -27.641 0.292 1 97.12 320 ALA B O 1
ATOM 5342 N N . ALA B 1 321 ? -9.68 -25.875 -0.658 1 95.31 321 ALA B N 1
ATOM 5343 C CA . ALA B 1 321 ? -10.484 -24.906 0.095 1 95.31 321 ALA B CA 1
ATOM 5344 C C . ALA B 1 321 ? -11.695 -24.453 -0.717 1 95.31 321 ALA B C 1
ATOM 5346 O O . ALA B 1 321 ? -12.664 -23.938 -0.16 1 95.31 321 ALA B O 1
ATOM 5347 N N . TYR B 1 322 ? -11.664 -24.641 -2.01 1 96.19 322 TYR B N 1
ATOM 5348 C CA . TYR B 1 322 ? -12.711 -24.234 -2.934 1 96.19 322 TYR B CA 1
ATOM 5349 C C . TYR B 1 322 ? -12.656 -25.062 -4.215 1 96.19 322 TYR B C 1
ATOM 5351 O O . TYR B 1 322 ? -11.648 -25.703 -4.504 1 96.19 322 TYR B O 1
ATOM 5359 N N . LEU B 1 323 ? -13.773 -25.062 -4.93 1 97.31 323 LEU B N 1
ATOM 5360 C CA . LEU B 1 323 ? -13.82 -25.641 -6.262 1 97.31 323 LEU B CA 1
ATOM 5361 C C . LEU B 1 323 ? -14.469 -24.688 -7.258 1 97.31 323 LEU B C 1
ATOM 5363 O O . LEU B 1 323 ? -15.43 -24 -6.922 1 97.31 323 LEU B O 1
ATOM 5367 N N . ARG B 1 324 ? -13.867 -24.609 -8.336 1 96.06 324 ARG B N 1
ATOM 5368 C CA . ARG B 1 324 ? -14.422 -23.844 -9.445 1 96.06 324 ARG B CA 1
ATOM 5369 C C . ARG B 1 324 ? -15.328 -24.719 -10.312 1 96.06 324 ARG B C 1
ATOM 5371 O O . ARG B 1 324 ? -14.977 -25.859 -10.633 1 96.06 324 ARG B O 1
ATOM 5378 N N . ASP B 1 325 ? -16.406 -24.094 -10.672 1 96.38 325 ASP B N 1
ATOM 5379 C CA . ASP B 1 325 ? -17.312 -24.781 -11.594 1 96.38 325 ASP B CA 1
ATOM 5380 C C . ASP B 1 325 ? -16.828 -24.672 -13.031 1 96.38 325 ASP B C 1
ATOM 5382 O O . ASP B 1 325 ? -16.688 -23.562 -13.57 1 96.38 325 ASP B O 1
ATOM 5386 N N . ASN B 1 326 ? -16.531 -25.75 -13.664 1 94.56 326 ASN B N 1
ATOM 5387 C CA . ASN B 1 326 ? -16.062 -25.766 -15.047 1 94.56 326 ASN B CA 1
ATOM 5388 C C . ASN B 1 326 ? -17.156 -26.172 -16.016 1 94.56 326 ASN B C 1
ATOM 5390 O O . ASN B 1 326 ? -16.891 -26.547 -17.156 1 94.56 326 ASN B O 1
ATOM 5394 N N . GLY B 1 327 ? -18.375 -26.188 -15.562 1 88 327 GLY B N 1
ATOM 5395 C CA . GLY B 1 327 ? -19.516 -26.688 -16.328 1 88 327 GLY B CA 1
ATOM 5396 C C . GLY B 1 327 ? -20.156 -27.922 -15.727 1 88 327 GLY B C 1
ATOM 5397 O O . GLY B 1 327 ? -19.891 -28.25 -14.57 1 88 327 GLY B O 1
ATOM 5398 N N . GLU B 1 328 ? -20.938 -28.594 -16.5 1 83.44 328 GLU B N 1
ATOM 5399 C CA . GLU B 1 328 ? -21.859 -29.609 -15.984 1 83.44 328 GLU B CA 1
ATOM 5400 C C . GLU B 1 328 ? -21.125 -30.859 -15.523 1 83.44 328 GLU B C 1
ATOM 5402 O O . GLU B 1 328 ? -21.609 -31.578 -14.648 1 83.44 328 GLU B O 1
ATOM 5407 N N . ALA B 1 329 ? -20 -31.016 -15.875 1 90.94 329 ALA B N 1
ATOM 5408 C CA . ALA B 1 329 ? -19.469 -32.344 -15.578 1 90.94 329 ALA B CA 1
ATOM 5409 C C . ALA B 1 329 ? -18.062 -32.25 -14.977 1 90.94 329 ALA B C 1
ATOM 5411 O O . ALA B 1 329 ? -17.312 -33.219 -14.977 1 90.94 329 ALA B O 1
ATOM 5412 N N . SER B 1 330 ? -17.672 -31.047 -14.547 1 96.12 330 SER B N 1
ATOM 5413 C CA . SER B 1 330 ? -16.312 -30.953 -14.039 1 96.12 330 SER B CA 1
ATOM 5414 C C . SER B 1 330 ? -16.141 -29.75 -13.117 1 96.12 330 SER B C 1
ATOM 5416 O O . SER B 1 330 ? -16.844 -28.75 -13.258 1 96.12 330 SER B O 1
ATOM 5418 N N . CYS B 1 331 ? -15.336 -29.844 -12.133 1 97.75 331 CYS B N 1
ATOM 5419 C CA . CYS B 1 331 ? -14.898 -28.766 -11.258 1 97.75 331 CYS B CA 1
ATOM 5420 C C . CYS B 1 331 ? -13.406 -28.859 -10.977 1 97.75 331 CYS B C 1
ATOM 5422 O O . CYS B 1 331 ? -12.773 -29.875 -11.273 1 97.75 331 CYS B O 1
ATOM 5424 N N . SER B 1 332 ? -12.859 -27.812 -10.539 1 98.38 332 SER B N 1
ATOM 5425 C CA . SER B 1 332 ? -11.406 -27.797 -10.383 1 98.38 332 SER B CA 1
ATOM 5426 C C . SER B 1 332 ? -10.984 -26.859 -9.25 1 98.38 332 SER B C 1
ATOM 5428 O O . SER B 1 332 ? -11.805 -26.109 -8.727 1 98.38 332 SER B O 1
ATOM 5430 N N . THR B 1 333 ? -9.805 -26.969 -8.82 1 98.19 333 THR B N 1
ATOM 5431 C CA . THR B 1 333 ? -9.148 -26.047 -7.891 1 98.19 333 THR B CA 1
ATOM 5432 C C . THR B 1 333 ? -7.676 -25.875 -8.25 1 98.19 333 THR B C 1
ATOM 5434 O O . THR B 1 333 ? -7.172 -26.531 -9.164 1 98.19 333 THR B O 1
ATOM 5437 N N . GLU B 1 334 ? -7.074 -24.875 -7.691 1 98 334 GLU B N 1
ATOM 5438 C CA . GLU B 1 334 ? -5.648 -24.609 -7.855 1 98 334 GLU B CA 1
ATOM 5439 C C . GLU B 1 334 ? -4.859 -25.047 -6.629 1 98 334 GLU B C 1
ATOM 5441 O O . GLU B 1 334 ? -5.277 -24.812 -5.492 1 98 334 GLU B O 1
ATOM 5446 N N . VAL B 1 335 ? -3.83 -25.797 -6.848 1 98.06 335 VAL B N 1
ATOM 5447 C CA . VAL B 1 335 ? -2.955 -26.25 -5.777 1 98.06 335 VAL B CA 1
ATOM 5448 C C . VAL B 1 335 ? -1.565 -25.641 -5.941 1 98.06 335 VAL B C 1
ATOM 5450 O O . VAL B 1 335 ? -0.972 -25.719 -7.02 1 98.06 335 VAL B O 1
ATOM 5453 N N . SER B 1 336 ? -1.066 -25.016 -4.957 1 97.88 336 SER B N 1
ATOM 5454 C CA . SER B 1 336 ? 0.299 -24.516 -4.883 1 97.88 336 SER B CA 1
ATOM 5455 C C . SER B 1 336 ? 1.012 -25.016 -3.633 1 97.88 336 SER B C 1
ATOM 5457 O O . SER B 1 336 ? 0.567 -24.75 -2.514 1 97.88 336 SER B O 1
ATOM 5459 N N . ILE B 1 337 ? 2.094 -25.656 -3.803 1 98.25 337 ILE B N 1
ATOM 5460 C CA . ILE B 1 337 ? 2.816 -26.297 -2.709 1 98.25 337 ILE B CA 1
ATOM 5461 C C . ILE B 1 337 ? 3.703 -25.281 -2.008 1 98.25 337 ILE B C 1
ATOM 5463 O O . ILE B 1 337 ? 4.402 -24.5 -2.662 1 98.25 337 ILE B O 1
ATOM 5467 N N . GLY B 1 338 ? 3.664 -25.219 -0.724 1 97.88 338 GLY B N 1
ATOM 5468 C CA . GLY B 1 338 ? 4.535 -24.422 0.124 1 97.88 338 GLY B CA 1
ATOM 5469 C C . GLY B 1 338 ? 4.957 -25.141 1.391 1 97.88 338 GLY B C 1
ATOM 5470 O O . GLY B 1 338 ? 5.176 -26.359 1.378 1 97.88 338 GLY B O 1
ATOM 5471 N N . ASP B 1 339 ? 5.133 -24.438 2.469 1 97.81 339 ASP B N 1
ATOM 5472 C CA . ASP B 1 339 ? 5.66 -24.953 3.729 1 97.81 339 ASP B CA 1
ATOM 5473 C C . ASP B 1 339 ? 4.707 -25.969 4.344 1 97.81 339 ASP B C 1
ATOM 5475 O O . ASP B 1 339 ? 5.137 -26.875 5.059 1 97.81 339 ASP B O 1
ATOM 5479 N N . SER B 1 340 ? 3.463 -25.906 4.074 1 97 340 SER B N 1
ATOM 5480 C CA . SER B 1 340 ? 2.451 -26.703 4.754 1 97 340 SER B CA 1
ATOM 5481 C C . SER B 1 340 ? 2.588 -28.188 4.402 1 97 340 SER B C 1
ATOM 5483 O O . SER B 1 340 ? 2.266 -29.062 5.215 1 97 340 SER B O 1
ATOM 5485 N N . TYR B 1 341 ? 3.047 -28.484 3.221 1 97.69 341 TYR B N 1
ATOM 5486 C CA . TYR B 1 341 ? 3.049 -29.844 2.697 1 97.69 341 TYR B CA 1
ATOM 5487 C C . TYR B 1 341 ? 3.988 -30.734 3.498 1 97.69 341 TYR B C 1
ATOM 5489 O O . TYR B 1 341 ? 3.715 -31.922 3.688 1 97.69 341 TYR B O 1
ATOM 5497 N N . GLU B 1 342 ? 5.055 -30.172 3.957 1 95.69 342 GLU B N 1
ATOM 5498 C CA . GLU B 1 342 ? 6.09 -30.938 4.648 1 95.69 342 GLU B CA 1
ATOM 5499 C C . GLU B 1 342 ? 5.543 -31.578 5.922 1 95.69 342 GLU B C 1
ATOM 5501 O O . GLU B 1 342 ? 5.992 -32.656 6.32 1 95.69 342 GLU B O 1
ATOM 5506 N N . ALA B 1 343 ? 4.535 -30.984 6.492 1 96.31 343 ALA B N 1
ATOM 5507 C CA . ALA B 1 343 ? 3.99 -31.453 7.766 1 96.31 343 ALA B CA 1
ATOM 5508 C C . ALA B 1 343 ? 2.998 -32.594 7.555 1 96.31 343 ALA B C 1
ATOM 5510 O O . ALA B 1 343 ? 2.631 -33.281 8.508 1 96.31 343 ALA B O 1
ATOM 5511 N N . VAL B 1 344 ? 2.58 -32.875 6.363 1 98.06 344 VAL B N 1
ATOM 5512 C CA . VAL B 1 344 ? 1.536 -33.844 6.082 1 98.06 344 VAL B CA 1
ATOM 5513 C C . VAL B 1 344 ? 2.123 -35.25 6.125 1 98.06 344 VAL B C 1
ATOM 5515 O O . VAL B 1 344 ? 3.014 -35.594 5.344 1 98.06 344 VAL B O 1
ATOM 5518 N N . PRO B 1 345 ? 1.586 -36.094 6.984 1 97.62 345 PRO B N 1
ATOM 5519 C CA . PRO B 1 345 ? 2.076 -37.469 6.973 1 97.62 345 PRO B CA 1
ATOM 5520 C C . PRO B 1 345 ? 1.762 -38.219 5.668 1 97.62 345 PRO B C 1
ATOM 5522 O O . PRO B 1 345 ? 0.602 -38.281 5.25 1 97.62 345 PRO B O 1
ATOM 5525 N N . ALA B 1 346 ? 2.762 -38.781 5.105 1 97.12 346 ALA B N 1
ATOM 5526 C CA . ALA B 1 346 ? 2.652 -39.375 3.779 1 97.12 346 ALA B CA 1
ATOM 5527 C C . ALA B 1 346 ? 1.576 -40.469 3.756 1 97.12 346 ALA B C 1
ATOM 5529 O O . ALA B 1 346 ? 0.801 -40.562 2.801 1 97.12 346 ALA B O 1
ATOM 5530 N N . GLY B 1 347 ? 1.567 -41.312 4.75 1 97.5 347 GLY B N 1
ATOM 5531 C CA . GLY B 1 347 ? 0.584 -42.375 4.805 1 97.5 347 GLY B CA 1
ATOM 5532 C C . GLY B 1 347 ? -0.845 -41.875 4.871 1 97.5 347 GLY B C 1
ATOM 5533 O O . GLY B 1 347 ? -1.726 -42.406 4.188 1 97.5 347 GLY B O 1
ATOM 5534 N N . ARG B 1 348 ? -1.044 -40.844 5.66 1 97.81 348 ARG B N 1
ATOM 5535 C CA . ARG B 1 348 ? -2.377 -40.281 5.805 1 97.81 348 ARG B CA 1
ATOM 5536 C C . ARG B 1 348 ? -2.811 -39.562 4.523 1 97.81 348 ARG B C 1
ATOM 5538 O O . ARG B 1 348 ? -3.994 -39.594 4.172 1 97.81 348 ARG B O 1
ATOM 5545 N N . LEU B 1 349 ? -1.852 -38.969 3.902 1 98.38 349 LEU B N 1
ATOM 5546 C CA . LEU B 1 349 ? -2.135 -38.312 2.637 1 98.38 349 LEU B CA 1
ATOM 5547 C C . LEU B 1 349 ? -2.592 -39.312 1.584 1 98.38 349 LEU B C 1
ATOM 5549 O O . LEU B 1 349 ? -3.598 -39.094 0.905 1 98.38 349 LEU B O 1
ATOM 5553 N N . ARG B 1 350 ? -1.901 -40.406 1.452 1 98 350 ARG B N 1
ATOM 5554 C CA . ARG B 1 350 ? -2.254 -41.438 0.492 1 98 350 ARG B CA 1
ATOM 5555 C C . ARG B 1 350 ? -3.648 -42 0.771 1 98 350 ARG B C 1
ATOM 5557 O O . ARG B 1 350 ? -4.434 -42.219 -0.156 1 98 350 ARG B O 1
ATOM 5564 N N . GLU B 1 351 ? -3.869 -42.188 2.035 1 97.69 351 GLU B N 1
ATOM 5565 C CA . GLU B 1 351 ? -5.18 -42.688 2.428 1 97.69 351 GLU B CA 1
ATOM 5566 C C . GLU B 1 351 ? -6.285 -41.688 2.055 1 97.69 351 GLU B C 1
ATOM 5568 O O . GLU B 1 351 ? -7.344 -42.094 1.562 1 97.69 351 GLU B O 1
ATOM 5573 N N . ALA B 1 352 ? -6.066 -40.469 2.328 1 98.44 352 ALA B N 1
ATOM 5574 C CA . ALA B 1 352 ? -7.055 -39.438 2.027 1 98.44 352 ALA B CA 1
ATOM 5575 C C . ALA B 1 352 ? -7.336 -39.375 0.528 1 98.44 352 ALA B C 1
ATOM 5577 O O . ALA B 1 352 ? -8.492 -39.25 0.112 1 98.44 352 ALA B O 1
ATOM 5578 N N . ILE B 1 353 ? -6.336 -39.438 -0.307 1 98.62 353 ILE B N 1
ATOM 5579 C CA . ILE B 1 353 ? -6.48 -39.312 -1.753 1 98.62 353 ILE B CA 1
ATOM 5580 C C . ILE B 1 353 ? -7.145 -40.562 -2.316 1 98.62 353 ILE B C 1
ATOM 5582 O O . ILE B 1 353 ? -7.973 -40.469 -3.227 1 98.62 353 ILE B O 1
ATOM 5586 N N . GLU B 1 354 ? -6.809 -41.719 -1.737 1 98 354 GLU B N 1
ATOM 5587 C CA . GLU B 1 354 ? -7.473 -42.969 -2.145 1 98 354 GLU B CA 1
ATOM 5588 C C . GLU B 1 354 ? -8.961 -42.938 -1.804 1 98 354 GLU B C 1
ATOM 5590 O O . GLU B 1 354 ? -9.797 -43.344 -2.604 1 98 354 GLU B O 1
ATOM 5595 N N . ARG B 1 355 ? -9.211 -42.438 -0.615 1 97.75 355 ARG B N 1
ATOM 5596 C CA . ARG B 1 355 ? -10.602 -42.281 -0.207 1 97.75 355 ARG B CA 1
ATOM 5597 C C . ARG B 1 355 ? -11.344 -41.312 -1.133 1 97.75 355 ARG B C 1
ATOM 5599 O O . ARG B 1 355 ? -12.508 -41.562 -1.473 1 97.75 355 ARG B O 1
ATOM 5606 N N . LEU B 1 356 ? -10.727 -40.25 -1.462 1 98.12 356 LEU B N 1
ATOM 5607 C CA . LEU B 1 356 ? -11.297 -39.281 -2.395 1 98.12 356 LEU B CA 1
ATOM 5608 C C . LEU B 1 356 ? -11.633 -39.938 -3.725 1 98.12 356 LEU B C 1
ATOM 5610 O O . LEU B 1 356 ? -12.734 -39.781 -4.25 1 98.12 356 LEU B O 1
ATOM 5614 N N . GLY B 1 357 ? -10.695 -40.688 -4.262 1 97.5 357 GLY B N 1
ATOM 5615 C CA . GLY B 1 357 ? -10.93 -41.406 -5.508 1 97.5 357 GLY B CA 1
ATOM 5616 C C . GLY B 1 357 ? -12.094 -42.344 -5.434 1 97.5 357 GLY B C 1
ATOM 5617 O O . GLY B 1 357 ? -12.914 -42.438 -6.355 1 97.5 357 GLY B O 1
ATOM 5618 N N . ARG B 1 358 ? -12.18 -43.094 -4.359 1 97.06 358 ARG B N 1
ATOM 5619 C CA . ARG B 1 358 ? -13.258 -44.062 -4.168 1 97.06 358 ARG B CA 1
ATOM 5620 C C . ARG B 1 358 ? -14.617 -43.344 -4.109 1 97.06 358 ARG B C 1
ATOM 5622 O O . ARG B 1 358 ? -15.578 -43.812 -4.742 1 97.06 358 ARG B O 1
ATOM 5629 N N . ARG B 1 359 ? -14.664 -42.344 -3.324 1 96.69 359 ARG B N 1
ATOM 5630 C CA . ARG B 1 359 ? -15.914 -41.594 -3.152 1 96.69 359 ARG B CA 1
ATOM 5631 C C . ARG B 1 359 ? -16.375 -41 -4.469 1 96.69 359 ARG B C 1
ATOM 5633 O O . ARG B 1 359 ? -17.562 -40.969 -4.77 1 96.69 359 ARG B O 1
ATOM 5640 N N . LEU B 1 360 ? -15.438 -40.438 -5.203 1 96.31 360 LEU B N 1
ATOM 5641 C CA . LEU B 1 360 ? -15.766 -39.844 -6.492 1 96.31 360 LEU B CA 1
ATOM 5642 C C . LEU B 1 360 ? -16.281 -40.906 -7.465 1 96.31 360 LEU B C 1
ATOM 5644 O O . LEU B 1 360 ? -17.203 -40.625 -8.25 1 96.31 360 LEU B O 1
ATOM 5648 N N . SER B 1 361 ? -15.719 -42.094 -7.418 1 95.44 361 SER B N 1
ATOM 5649 C CA . SER B 1 361 ? -16.172 -43.188 -8.266 1 95.44 361 SER B CA 1
ATOM 5650 C C . SER B 1 361 ? -17.594 -43.625 -7.922 1 95.44 361 SER B C 1
ATOM 5652 O O . SER B 1 361 ? -18.375 -43.969 -8.805 1 95.44 361 SER B O 1
ATOM 5654 N N . GLU B 1 362 ? -17.922 -43.531 -6.691 1 95.19 362 GLU B N 1
ATOM 5655 C CA . GLU B 1 362 ? -19.25 -43.906 -6.219 1 95.19 362 GLU B CA 1
ATOM 5656 C C . GLU B 1 362 ? -20.312 -42.938 -6.707 1 95.19 362 GLU B C 1
ATOM 5658 O O . GLU B 1 362 ? -21.438 -43.344 -7.023 1 95.19 362 GLU B O 1
ATOM 5663 N N . VAL B 1 363 ? -19.953 -41.719 -6.738 1 93.19 363 VAL B N 1
ATOM 5664 C CA . VAL B 1 363 ? -20.953 -40.719 -7.062 1 93.19 363 VAL B CA 1
ATOM 5665 C C . VAL B 1 363 ? -21.047 -40.562 -8.578 1 93.19 363 VAL B C 1
ATOM 5667 O O . VAL B 1 363 ? -22.062 -40.062 -9.094 1 93.19 363 VAL B O 1
ATOM 5670 N N . ARG B 1 364 ? -20.094 -40.875 -9.367 1 88.31 364 ARG B N 1
ATOM 5671 C CA . ARG B 1 364 ? -20.125 -40.812 -10.82 1 88.31 364 ARG B CA 1
ATOM 5672 C C . ARG B 1 364 ? -20.953 -41.969 -11.398 1 88.31 364 ARG B C 1
ATOM 5674 O O . ARG B 1 364 ? -21.484 -41.844 -12.5 1 88.31 364 ARG B O 1
ATOM 5681 N N . GLY B 1 365 ? -20.922 -43.125 -10.789 1 75.31 365 GLY B N 1
ATOM 5682 C CA . GLY B 1 365 ? -21.688 -44.281 -11.227 1 75.31 365 GLY B CA 1
ATOM 5683 C C . GLY B 1 365 ? -23.156 -44.188 -10.82 1 75.31 365 GLY B C 1
ATOM 5684 O O . GLY B 1 365 ? -24.031 -44.531 -11.617 1 75.31 365 GLY B O 1
#